Protein AF-0000000080057438 (afdb_homodimer)

Secondary structure (DSSP, 8-state):
-------------TTSPPPP-SHHHHHHHHHHHHHHHHHHHHT--HHHHHHHHHHHHHHHHHHHHHHHHHHHHHHGGGHHHHSTT-HHHHHHHHH--HHHHHHHHHHHHHHHHHS--TT---HHHHHHHHHHHHHHHHHHTTTPPPHHHHHHHHHHHT-SHHHHHHHHHIIIIIHHHSTTHHHHHHHHHHHTTTTT-SGGGGSEEEEEETT----S-HHHH-TTEEEEEEPPPEEEEETTEEEEEE--EEEEEEETTEEEEEEEEEE-THHHHHHHHHH-GGGT--HHHHHHHHHHHHHHHHHHHHT-HHHHTTEEEEEE-TT-S--/-------------TTSPPPP-SHHHHHHHHHHHHHHHHHHHHT--HHHHHHHHHHHHHHHHHHHHHHHHHHHHHHGGGHHHHSTT-HHHHHHHHH--HHHHHHHHHHHHHHHHHS--TT---HHHHHHHHHHHHHHHHHHTTTPPPHHHHHHHHHHHT-SHHHHHHHHHIIIIIHHHSTTHHHHHHHHHHHTTTTT-SGGGGSEEEEEETT----S-HHHH-TTEEEEEEPPPEEEEETTEEEEEE--EEEEEEETTEEEEEEEEEE-THHHHHHHHHH-GGGT--HHHHHHHHHHHHHHHHHHHHT-HHHHTTEEEEEE-TT-S--

Nearest PDB structures (foldseek):
  8ik3-assembly1_F  TM=9.475E-01  e=5.373E-40  Homo sapiens
  8ik3-assembly1_A  TM=9.490E-01  e=2.962E-39  Homo sapiens
  4yp1-assembly1_A  TM=9.776E-01  e=4.641E-23  Mus musculus
  7sho-assembly1_B-2  TM=9.523E-01  e=3.370E-23  Homo sapiens
  6uku-assembly1_A-2  TM=9.456E-01  e=7.501E-23  Saccharomyces cerevisiae S288C

Organism: Aotus nancymaae (NCBI:txid37293)

pLDDT: mean 85.68, std 13.45, range [20.81, 97.39]

Radius of gyration: 29.84 Å; Cα contacts (8 Å, |Δi|>4): 941; chains: 2; bounding box: 67×90×63 Å

Foldseek 3Di:
DPPPPPPPPPPPDPLFDDADDCVVVVVVVVVVVVVVVVVVVVPDDPVVVVLVVLQVVLLVLVLLQLVLVVVLVVQVVCCVPPVVNDNVSSSCVSRPDVVVVVVSVVSNVCSQVPPCPVVNDDPVVVSVVSNVVSVCCVVVVVPDDDPVRVVNVCLVVLNDPLSVLLVCCCVVPVVVCLVCLQVQLVVVCVVVVNQQVDLQQQAEEEEAELLLPFDPDVCVLPVQKAWDAKTDWDFDDDPNDHGDIDIWTKIFGHDPNHTPGIHTYHYSCVSNVLVVLCVDVVSVAPSVNSSNSSSVNVVSNVVVQVVPVSRVSRYDYDYDYPSDRPD/DPPPPPPPPQPPDPLFDDADDCVVVVVVVVVVVVVVVVVVVVPDDPVVVVLVVLQVVLLVLLLLVLVLVVVLVVQVVCCVPPVVNDNVSSSCVSRPDVVVNVVSVVSNVCSQVPPCPVVNDDPVVSSVVSNVVSVCCVVVVVPDDDPVRVVNVCLVVLNDPLSVLLVCCCVVAVVVCLVCLQVLLVVVCVVVVNQQVDLQQQAEEAEAELLLPFDPDVCVLPVQKAWDAKTDWDFDDDPNDHGDIDIWTKIFGHDPNHTPGIHTYHYSCVSNVLVVLCVDVVSVAPSVNSSNSSSVNVVSNVVVQVVPVSRVSRYDYDYDYPSDRPD

Structure (mmCIF, N/CA/C/O backbone):
data_AF-0000000080057438-model_v1
#
loop_
_entity.id
_entity.type
_entity.pdbx_description
1 polymer 'Stimulator of interferon genes protein'
#
loop_
_atom_site.group_PDB
_atom_site.id
_atom_site.type_symbol
_atom_site.label_atom_id
_atom_site.label_alt_id
_atom_site.label_comp_id
_atom_site.label_asym_id
_atom_site.label_entity_id
_atom_site.label_seq_id
_atom_site.pdbx_PDB_ins_code
_atom_site.Cartn_x
_atom_site.Cartn_y
_atom_site.Cartn_z
_atom_site.occupancy
_atom_site.B_iso_or_equiv
_atom_site.auth_seq_id
_atom_site.auth_comp_id
_atom_site.auth_asym_id
_atom_site.auth_atom_id
_atom_site.pdbx_PDB_model_num
ATOM 1 N N . MET A 1 1 ? 25.833 19.934 -30.994 1 21.14 1 MET A N 1
ATOM 2 C CA . MET A 1 1 ? 26.262 18.859 -30.103 1 21.14 1 MET A CA 1
ATOM 3 C C . MET A 1 1 ? 26.001 19.224 -28.645 1 21.14 1 MET A C 1
ATOM 5 O O . MET A 1 1 ? 26.866 19.797 -27.98 1 21.14 1 MET A O 1
ATOM 9 N N . SER A 1 2 ? 24.917 19.919 -28.299 1 21.68 2 SER A N 1
ATOM 10 C CA . SER A 1 2 ? 24.413 20.643 -27.137 1 21.68 2 SER A CA 1
ATOM 11 C C . SER A 1 2 ? 24.339 19.738 -25.911 1 21.68 2 SER A C 1
ATOM 13 O O . SER A 1 2 ? 23.7 18.685 -25.948 1 21.68 2 SER A O 1
ATOM 15 N N . TRP A 1 3 ? 25.483 19.635 -25.11 1 22.05 3 TRP A N 1
ATOM 16 C CA . TRP A 1 3 ? 25.825 18.926 -23.881 1 22.05 3 TRP A CA 1
ATOM 17 C C . TRP A 1 3 ? 24.766 19.154 -22.808 1 22.05 3 TRP A C 1
ATOM 19 O O . TRP A 1 3 ? 24.618 20.268 -22.299 1 22.05 3 TRP A O 1
ATOM 29 N N . ARG A 1 4 ? 23.464 18.827 -23.038 1 25.08 4 ARG A N 1
ATOM 30 C CA . ARG A 1 4 ? 22.434 18.806 -22.004 1 25.08 4 ARG A CA 1
ATOM 31 C C . ARG A 1 4 ? 22.995 18.288 -20.684 1 25.08 4 ARG A C 1
ATOM 33 O O . ARG A 1 4 ? 23.353 17.113 -20.573 1 25.08 4 ARG A O 1
ATOM 40 N N . GLN A 1 5 ? 23.761 19.125 -19.959 1 23.45 5 GLN A N 1
ATOM 41 C CA . GLN A 1 5 ? 24.325 18.94 -18.626 1 23.45 5 GLN A CA 1
ATOM 42 C C . GLN A 1 5 ? 23.336 18.234 -17.703 1 23.45 5 GLN A C 1
ATOM 44 O O . GLN A 1 5 ? 22.224 18.72 -17.489 1 23.45 5 GLN A O 1
ATOM 49 N N . LYS A 1 6 ? 23.242 16.886 -17.733 1 29.55 6 LYS A N 1
ATOM 50 C CA . LYS A 1 6 ? 22.543 15.944 -16.864 1 29.55 6 LYS A CA 1
ATOM 51 C C . LYS A 1 6 ? 22.548 16.424 -15.416 1 29.55 6 LYS A C 1
ATOM 53 O O . LYS A 1 6 ? 23.611 16.581 -14.812 1 29.55 6 LYS A O 1
ATOM 58 N N . MET A 1 7 ? 21.729 17.375 -14.995 1 32.16 7 MET A N 1
ATOM 59 C CA . MET A 1 7 ? 21.601 17.799 -13.604 1 32.16 7 MET A CA 1
ATOM 60 C C . MET A 1 7 ? 21.99 16.672 -12.653 1 32.16 7 MET A C 1
ATOM 62 O O . MET A 1 7 ? 21.719 15.501 -12.928 1 32.16 7 MET A O 1
ATOM 66 N N . PRO A 1 8 ? 23.051 16.739 -11.737 1 34.25 8 PRO A N 1
ATOM 67 C CA . PRO A 1 8 ? 23.479 15.701 -10.796 1 34.25 8 PRO A CA 1
ATOM 68 C C . PRO A 1 8 ? 22.305 14.957 -10.164 1 34.25 8 PRO A C 1
ATOM 70 O O . PRO A 1 8 ? 21.327 15.582 -9.745 1 34.25 8 PRO A O 1
ATOM 73 N N . HIS A 1 9 ? 21.718 13.905 -10.598 1 36.58 9 HIS A N 1
ATOM 74 C CA . HIS A 1 9 ? 20.812 12.927 -10.006 1 36.58 9 HIS A CA 1
ATOM 75 C C . HIS A 1 9 ? 20.975 12.872 -8.491 1 36.58 9 HIS A C 1
ATOM 77 O O . HIS A 1 9 ? 22.096 12.788 -7.985 1 36.58 9 HIS A O 1
ATOM 83 N N . SER A 1 10 ? 20.324 13.642 -7.654 1 45.33 10 SER A N 1
ATOM 84 C CA . SER A 1 10 ? 20.294 13.611 -6.196 1 45.33 10 SER A CA 1
ATOM 85 C C . SER A 1 10 ? 20.64 12.224 -5.665 1 45.33 10 SER A C 1
ATOM 87 O O . SER A 1 10 ? 20.011 11.234 -6.043 1 45.33 10 SER A O 1
ATOM 89 N N . SER A 1 11 ? 21.862 11.758 -5.534 1 59.09 11 SER A N 1
ATOM 90 C CA . SER A 1 11 ? 22.476 10.538 -5.02 1 59.09 11 SER A CA 1
ATOM 91 C C . SER A 1 11 ? 21.819 10.095 -3.717 1 59.09 11 SER A C 1
ATOM 93 O O . SER A 1 11 ? 21.969 10.752 -2.685 1 59.09 11 SER A O 1
ATOM 95 N N . LEU A 1 12 ? 20.517 9.635 -3.796 1 66.66 12 LEU A N 1
ATOM 96 C CA . LEU A 1 12 ? 19.904 9.103 -2.584 1 66.66 12 LEU A CA 1
ATOM 97 C C . LEU A 1 12 ? 20.905 8.271 -1.789 1 66.66 12 LEU A C 1
ATOM 99 O O . LEU A 1 12 ? 21.886 7.773 -2.345 1 66.66 12 LEU A O 1
ATOM 103 N N . HIS A 1 13 ? 20.81 8.331 -0.569 1 76.06 13 HIS A N 1
ATOM 104 C CA . HIS A 1 13 ? 21.582 7.55 0.391 1 76.06 13 HIS A CA 1
ATOM 105 C C . HIS A 1 13 ? 21.7 6.095 -0.05 1 76.06 13 HIS A C 1
ATOM 107 O O . HIS A 1 13 ? 20.746 5.525 -0.584 1 76.06 13 HIS A O 1
ATOM 113 N N . PRO A 1 14 ? 22.867 5.582 -0.129 1 78.06 14 PRO A N 1
ATOM 114 C CA . PRO A 1 14 ? 23.107 4.208 -0.574 1 78.06 14 PRO A CA 1
ATOM 115 C C . PRO A 1 14 ? 22.173 3.2 0.092 1 78.06 14 PRO A C 1
ATOM 117 O O . PRO A 1 14 ? 21.986 2.093 -0.421 1 78.06 14 PRO A O 1
ATOM 120 N N . SER A 1 15 ? 21.496 3.594 1.129 1 84.56 15 SER A N 1
ATOM 121 C CA . SER A 1 15 ? 20.587 2.695 1.831 1 84.56 15 SER A CA 1
ATOM 122 C C . SER A 1 15 ? 19.211 2.676 1.174 1 84.56 15 SER A C 1
ATOM 124 O O . SER A 1 15 ? 18.38 1.82 1.486 1 84.56 15 SER A O 1
ATOM 126 N N . ILE A 1 16 ? 18.986 3.48 0.245 1 88.66 16 ILE A N 1
ATOM 127 C CA . ILE A 1 16 ? 17.703 3.526 -0.448 1 88.66 16 ILE A CA 1
ATOM 128 C C . ILE A 1 16 ? 17.745 2.615 -1.673 1 88.66 16 ILE A C 1
ATOM 130 O O . ILE A 1 16 ? 18.607 2.771 -2.54 1 88.66 16 ILE A O 1
ATOM 134 N N . PRO A 1 17 ? 16.896 1.695 -1.683 1 88.92 17 PRO A N 1
ATOM 135 C CA . PRO A 1 17 ? 16.949 0.728 -2.782 1 88.92 17 PRO A CA 1
ATOM 136 C C . PRO A 1 17 ? 16.479 1.318 -4.11 1 88.92 17 PRO A C 1
ATOM 138 O O . PRO A 1 17 ? 15.549 2.128 -4.135 1 88.92 17 PRO A O 1
ATOM 141 N N . HIS A 1 18 ? 17.131 0.91 -5.155 1 89.36 18 HIS A N 1
ATOM 142 C CA . HIS A 1 18 ? 16.665 1.22 -6.502 1 89.36 18 HIS A CA 1
ATOM 143 C C . HIS A 1 18 ? 15.531 0.29 -6.921 1 89.36 18 HIS A C 1
ATOM 145 O O . HIS A 1 18 ? 15.356 -0.783 -6.339 1 89.36 18 HIS A O 1
ATOM 151 N N . PRO A 1 19 ? 14.785 0.726 -7.917 1 88.87 19 PRO A N 1
ATOM 152 C CA . PRO A 1 19 ? 13.732 -0.171 -8.399 1 88.87 19 PRO A CA 1
ATOM 153 C C . PRO A 1 19 ? 14.279 -1.499 -8.916 1 88.87 19 PRO A C 1
ATOM 155 O O . PRO A 1 19 ? 15.411 -1.557 -9.403 1 88.87 19 PRO A O 1
ATOM 158 N N . ARG A 1 20 ? 13.542 -2.5 -8.783 1 90.72 20 ARG A N 1
ATOM 159 C CA . ARG A 1 20 ? 13.938 -3.819 -9.265 1 90.72 20 ARG A CA 1
ATOM 160 C C . ARG A 1 20 ? 14.097 -3.822 -10.782 1 90.72 20 ARG A C 1
ATOM 162 O O . ARG A 1 20 ? 13.334 -3.165 -11.493 1 90.72 20 ARG A O 1
ATOM 169 N N . GLY A 1 21 ? 15.115 -4.59 -11.205 1 89.25 21 GLY A N 1
ATOM 170 C CA . GLY A 1 21 ? 15.418 -4.63 -12.627 1 89.25 21 GLY A CA 1
ATOM 171 C C . GLY A 1 21 ? 14.939 -5.9 -13.304 1 89.25 21 GLY A C 1
ATOM 172 O O . GLY A 1 21 ? 13.853 -6.399 -13.002 1 89.25 21 GLY A O 1
ATOM 173 N N . HIS A 1 22 ? 15.699 -6.348 -14.296 1 90.73 22 HIS A N 1
ATOM 174 C CA . HIS A 1 22 ? 15.325 -7.5 -15.108 1 90.73 22 HIS A CA 1
ATOM 175 C C . HIS A 1 22 ? 16.273 -8.671 -14.873 1 90.73 22 HIS A C 1
ATOM 177 O O . HIS A 1 22 ? 16.5 -9.482 -15.775 1 90.73 22 HIS A O 1
ATOM 183 N N . ARG A 1 23 ? 16.844 -8.725 -13.751 1 92.94 23 ARG A N 1
ATOM 184 C CA . ARG A 1 23 ? 17.833 -9.771 -13.507 1 92.94 23 ARG A CA 1
ATOM 185 C C . ARG A 1 23 ? 17.164 -11.134 -13.362 1 92.94 23 ARG A C 1
ATOM 187 O O . ARG A 1 23 ? 17.78 -12.166 -13.636 1 92.94 23 ARG A O 1
ATOM 194 N N . ALA A 1 24 ? 15.954 -11.127 -12.868 1 92.67 24 ALA A N 1
ATOM 195 C CA . ALA A 1 24 ? 15.229 -12.395 -12.818 1 92.67 24 ALA A CA 1
ATOM 196 C C . ALA A 1 24 ? 15.036 -12.972 -14.218 1 92.67 24 ALA A C 1
ATOM 198 O O . ALA A 1 24 ? 15.167 -14.181 -14.421 1 92.67 24 ALA A O 1
ATOM 199 N N . GLN A 1 25 ? 14.787 -12.151 -15.202 1 93.85 25 GLN A N 1
ATOM 200 C CA . GLN A 1 25 ? 14.638 -12.581 -16.588 1 93.85 25 GLN A CA 1
ATOM 201 C C . GLN A 1 25 ? 15.971 -13.048 -17.165 1 93.85 25 GLN A C 1
ATOM 203 O O . GLN A 1 25 ? 16.018 -14.014 -17.93 1 93.85 25 GLN A O 1
ATOM 208 N N . GLU A 1 26 ? 16.995 -12.369 -16.796 1 96.31 26 GLU A N 1
ATOM 209 C CA . GLU A 1 26 ? 18.324 -12.782 -17.237 1 96.31 26 GLU A CA 1
ATOM 210 C C . GLU A 1 26 ? 18.686 -14.158 -16.683 1 96.31 26 GLU A C 1
ATOM 212 O O . GLU A 1 26 ? 19.26 -14.987 -17.393 1 96.31 26 GLU A O 1
ATOM 217 N N . ALA A 1 27 ? 18.371 -14.304 -15.419 1 96.47 27 ALA A N 1
ATOM 218 C CA . ALA A 1 27 ? 18.624 -15.61 -14.815 1 96.47 27 ALA A CA 1
ATOM 219 C C . ALA A 1 27 ? 17.801 -16.699 -15.497 1 96.47 27 ALA A C 1
ATOM 221 O O . ALA A 1 27 ? 18.273 -17.825 -15.672 1 96.47 27 ALA A O 1
ATOM 222 N N . ALA A 1 28 ? 16.594 -16.388 -15.88 1 96.09 28 ALA A N 1
ATOM 223 C CA . ALA A 1 28 ? 15.745 -17.342 -16.589 1 96.09 28 ALA A CA 1
ATOM 224 C C . ALA A 1 28 ? 16.33 -17.686 -17.956 1 96.09 28 ALA A C 1
ATOM 226 O O . ALA A 1 28 ? 16.222 -18.825 -18.416 1 96.09 28 ALA A O 1
ATOM 227 N N . LEU A 1 29 ? 16.97 -16.748 -18.646 1 96.75 29 LEU A N 1
ATOM 228 C CA . LEU A 1 29 ? 17.62 -16.99 -19.929 1 96.75 29 LEU A CA 1
ATOM 229 C C . LEU A 1 29 ? 18.799 -17.945 -19.77 1 96.75 29 LEU A C 1
ATOM 231 O O . LEU A 1 29 ? 19.007 -18.826 -20.607 1 96.75 29 LEU A O 1
ATOM 235 N N . VAL A 1 30 ? 19.531 -17.751 -18.711 1 97.39 30 VAL A N 1
ATOM 236 C CA . VAL A 1 30 ? 20.648 -18.645 -18.424 1 97.39 30 VAL A CA 1
ATOM 237 C C . VAL A 1 30 ? 20.126 -20.054 -18.153 1 97.39 30 VAL A C 1
ATOM 239 O O . VAL A 1 30 ? 20.669 -21.034 -18.668 1 97.39 30 VAL A O 1
ATOM 242 N N . LEU A 1 31 ? 19.063 -20.111 -17.346 1 96.62 31 LEU A N 1
ATOM 243 C CA . LEU A 1 31 ? 18.447 -21.402 -17.062 1 96.62 31 LEU A CA 1
ATOM 244 C C . LEU A 1 31 ? 17.966 -22.069 -18.347 1 96.62 31 LEU A C 1
ATOM 246 O O . LEU A 1 31 ? 18.166 -23.271 -18.54 1 96.62 31 LEU A O 1
ATOM 250 N N . LEU A 1 32 ? 17.378 -21.33 -19.239 1 96.32 32 LEU A N 1
ATOM 251 C CA . LEU A 1 32 ? 16.907 -21.838 -20.523 1 96.32 32 LEU A CA 1
ATOM 252 C C . LEU A 1 32 ? 18.057 -22.433 -21.328 1 96.32 32 LEU A C 1
ATOM 254 O O . LEU A 1 32 ? 17.94 -23.539 -21.862 1 96.32 32 LEU A O 1
ATOM 258 N N . SER A 1 33 ? 19.143 -21.79 -21.369 1 96.88 33 SER A N 1
ATOM 259 C CA . SER A 1 33 ? 20.307 -22.238 -22.127 1 96.88 33 SER A CA 1
ATOM 260 C C . SER A 1 33 ? 20.89 -23.519 -21.54 1 96.88 33 SER A C 1
ATOM 262 O O . SER A 1 33 ? 21.211 -24.455 -22.275 1 96.88 33 SER A O 1
ATOM 264 N N . ILE A 1 34 ? 20.997 -23.591 -20.218 1 96.41 34 ILE A N 1
ATOM 265 C CA . ILE A 1 34 ? 21.549 -24.764 -19.549 1 96.41 34 ILE A CA 1
ATOM 266 C C . ILE A 1 34 ? 20.662 -25.977 -19.819 1 96.41 34 ILE A C 1
ATOM 268 O O . ILE A 1 34 ? 21.162 -27.068 -20.102 1 96.41 34 ILE A O 1
ATOM 272 N N . CYS A 1 35 ? 19.373 -25.774 -19.763 1 94.99 35 CYS A N 1
ATOM 273 C CA . CYS A 1 35 ? 18.444 -26.875 -19.989 1 94.99 35 CYS A CA 1
ATOM 274 C C . CYS A 1 35 ? 18.499 -27.347 -21.437 1 94.99 35 CYS A C 1
ATOM 276 O O . CYS A 1 35 ? 18.461 -28.549 -21.705 1 94.99 35 CYS A O 1
ATOM 278 N N . LEU A 1 36 ? 18.655 -26.443 -22.419 1 93.23 36 LEU A N 1
ATOM 279 C CA . LEU A 1 36 ? 18.739 -26.812 -23.828 1 93.23 36 LEU A CA 1
ATOM 280 C C . LEU A 1 36 ? 20.016 -27.596 -24.11 1 93.23 36 LEU A C 1
ATOM 282 O O . LEU A 1 36 ? 19.991 -28.589 -24.84 1 93.23 36 LEU A O 1
ATOM 286 N N . VAL A 1 37 ? 21.071 -27.22 -23.493 1 94.43 37 VAL A N 1
ATOM 287 C CA . VAL A 1 37 ? 22.347 -27.903 -23.676 1 94.43 37 VAL A CA 1
ATOM 288 C C . VAL A 1 37 ? 22.276 -29.302 -23.068 1 94.43 37 VAL A C 1
ATOM 290 O O . VAL A 1 37 ? 22.761 -30.269 -23.661 1 94.43 37 VAL A O 1
ATOM 293 N N . THR A 1 38 ? 21.692 -29.38 -21.877 1 93.5 38 THR A N 1
ATOM 294 C CA . THR A 1 38 ? 21.558 -30.67 -21.21 1 93.5 38 THR A CA 1
ATOM 295 C C . THR A 1 38 ? 20.695 -31.619 -22.037 1 93.5 38 THR A C 1
ATOM 297 O O . THR A 1 38 ? 21.031 -32.795 -22.194 1 93.5 38 THR A O 1
ATOM 300 N N . LEU A 1 39 ? 19.596 -31.171 -22.593 1 91.52 39 LEU A N 1
ATOM 301 C CA . LEU A 1 39 ? 18.708 -32.002 -23.399 1 91.52 39 LEU A CA 1
ATOM 302 C C . LEU A 1 39 ? 19.383 -32.416 -24.701 1 91.52 39 LEU A C 1
ATOM 304 O O . LEU A 1 39 ? 19.183 -33.533 -25.182 1 91.52 39 LEU A O 1
ATOM 308 N N . TRP A 1 40 ? 20.189 -31.533 -25.25 1 90.59 40 TRP A N 1
ATOM 309 C CA . TRP A 1 40 ? 20.958 -31.861 -26.446 1 90.59 40 TRP A CA 1
ATOM 310 C C . TRP A 1 40 ? 21.963 -32.973 -26.159 1 90.59 40 TRP A C 1
ATOM 312 O O . TRP A 1 40 ? 22.101 -33.911 -26.946 1 90.59 40 TRP A O 1
ATOM 322 N N . TRP A 1 41 ? 22.509 -32.905 -24.981 1 91.57 41 TRP A N 1
ATOM 323 C CA . TRP A 1 41 ? 23.509 -33.894 -24.591 1 91.57 41 TRP A CA 1
ATOM 324 C C . TRP A 1 41 ? 22.866 -35.259 -24.369 1 91.57 41 TRP A C 1
ATOM 326 O O . TRP A 1 41 ? 23.483 -36.293 -24.637 1 91.57 41 TRP A O 1
ATOM 336 N N . LEU A 1 42 ? 21.638 -35.293 -23.892 1 89.07 42 LEU A N 1
ATOM 337 C CA . LEU A 1 42 ? 20.945 -36.543 -23.6 1 89.07 42 LEU A CA 1
ATOM 338 C C . LEU A 1 42 ? 20.388 -37.166 -24.876 1 89.07 42 LEU A C 1
ATOM 340 O O . LEU A 1 42 ? 19.988 -38.333 -24.878 1 89.07 42 LEU A O 1
ATOM 344 N N . GLY A 1 43 ? 20.336 -36.501 -26.015 1 83.96 43 GLY A N 1
ATOM 345 C CA . GLY A 1 43 ? 20.029 -37.035 -27.332 1 83.96 43 GLY A CA 1
ATOM 346 C C . GLY A 1 43 ? 18.549 -37.302 -27.537 1 83.96 43 GLY A C 1
ATOM 347 O O . GLY A 1 43 ? 18.174 -38.196 -28.299 1 83.96 43 GLY A O 1
ATOM 348 N N . GLU A 1 44 ? 17.714 -36.681 -26.908 1 78.72 44 GLU A N 1
ATOM 349 C CA . GLU A 1 44 ? 16.28 -36.91 -27.061 1 78.72 44 GLU A CA 1
ATOM 350 C C . GLU A 1 44 ? 15.745 -36.233 -28.32 1 78.72 44 GLU A C 1
ATOM 352 O O . GLU A 1 44 ? 16.184 -35.137 -28.676 1 78.72 44 GLU A O 1
ATOM 357 N N . PRO A 1 45 ? 14.874 -37 -28.968 1 84.35 45 PRO A N 1
ATOM 358 C CA . PRO A 1 45 ? 14.282 -36.381 -30.156 1 84.35 45 PRO A CA 1
ATOM 359 C C . PRO A 1 45 ? 13.504 -35.107 -29.833 1 84.35 45 PRO A C 1
ATOM 361 O O . PRO A 1 45 ? 12.817 -35.042 -28.81 1 84.35 45 PRO A O 1
ATOM 364 N N . PRO A 1 46 ? 13.653 -34.156 -30.705 1 85.76 46 PRO A N 1
ATOM 365 C CA . PRO A 1 46 ? 12.983 -32.872 -30.485 1 85.76 46 PRO A CA 1
ATOM 366 C C . PRO A 1 46 ? 11.462 -33.001 -30.433 1 85.76 46 PRO A C 1
ATOM 368 O O . PRO A 1 46 ? 10.793 -32.204 -29.771 1 85.76 46 PRO A O 1
ATOM 371 N N . GLU A 1 47 ? 10.9 -33.965 -31.056 1 82.71 47 GLU A N 1
ATOM 372 C CA . GLU A 1 47 ? 9.453 -34.154 -31.045 1 82.71 47 GLU A CA 1
ATOM 373 C C . GLU A 1 47 ? 8.95 -34.494 -29.645 1 82.71 47 GLU A C 1
ATOM 375 O O . GLU A 1 47 ? 7.886 -34.029 -29.232 1 82.71 47 GLU A O 1
ATOM 380 N N . ASP A 1 48 ? 9.78 -35.276 -28.973 1 80.62 48 ASP A N 1
ATOM 381 C CA . ASP A 1 48 ? 9.399 -35.654 -27.616 1 80.62 48 ASP A CA 1
ATOM 382 C C . ASP A 1 48 ? 9.518 -34.467 -26.662 1 80.62 48 ASP A C 1
ATOM 384 O O . ASP A 1 48 ? 8.681 -34.292 -25.773 1 80.62 48 ASP A O 1
ATOM 388 N N . ILE A 1 49 ? 10.531 -33.666 -26.876 1 84.37 49 ILE A N 1
ATOM 389 C CA . ILE A 1 49 ? 10.738 -32.479 -26.054 1 84.37 49 ILE A CA 1
ATOM 390 C C . ILE A 1 49 ? 9.575 -31.509 -26.246 1 84.37 49 ILE A C 1
ATOM 392 O O . ILE A 1 49 ? 9.011 -31.005 -25.272 1 84.37 49 ILE A O 1
ATOM 396 N N . LEU A 1 50 ? 9.225 -31.3 -27.463 1 83.39 50 LEU A N 1
ATOM 397 C CA . LEU A 1 50 ? 8.148 -30.366 -27.776 1 83.39 50 LEU A CA 1
ATOM 398 C C . LEU A 1 50 ? 6.816 -30.871 -27.233 1 83.39 50 LEU A C 1
ATOM 400 O O . LEU A 1 50 ? 6.021 -30.09 -26.703 1 83.39 50 LEU A O 1
ATOM 404 N N . ARG A 1 51 ? 6.585 -32.148 -27.37 1 81.38 51 ARG A N 1
ATOM 405 C CA . ARG A 1 51 ? 5.346 -32.729 -26.864 1 81.38 51 ARG A CA 1
ATOM 406 C C . ARG A 1 51 ? 5.237 -32.556 -25.353 1 81.38 51 ARG A C 1
ATOM 408 O O . ARG A 1 51 ? 4.193 -32.144 -24.844 1 81.38 51 ARG A O 1
ATOM 415 N N . PHE A 1 52 ? 6.281 -32.814 -24.654 1 81.11 52 PHE A N 1
ATOM 416 C CA . PHE A 1 52 ? 6.283 -32.664 -23.204 1 81.11 52 PHE A CA 1
ATOM 417 C C . PHE A 1 52 ? 6.083 -31.205 -22.81 1 81.11 52 PHE A C 1
ATOM 419 O O . PHE A 1 52 ? 5.297 -30.902 -21.909 1 81.11 52 PHE A O 1
ATOM 426 N N . LEU A 1 53 ? 6.793 -30.374 -23.498 1 84.63 53 LEU A N 1
ATOM 427 C CA . LEU A 1 53 ? 6.75 -28.952 -23.174 1 84.63 53 LEU A CA 1
ATOM 428 C C . LEU A 1 53 ? 5.34 -28.398 -23.348 1 84.63 53 LEU A C 1
ATOM 430 O O . LEU A 1 53 ? 4.825 -27.712 -22.462 1 84.63 53 LEU A O 1
ATOM 434 N N . VAL A 1 54 ? 4.735 -28.723 -24.41 1 83.32 54 VAL A N 1
ATOM 435 C CA . VAL A 1 54 ? 3.412 -28.188 -24.713 1 83.32 54 VAL A CA 1
ATOM 436 C C . VAL A 1 54 ? 2.391 -28.742 -23.721 1 83.32 54 VAL A C 1
ATOM 438 O O . VAL A 1 54 ? 1.548 -28.002 -23.209 1 83.32 54 VAL A O 1
ATOM 441 N N . LEU A 1 55 ? 2.47 -29.99 -23.385 1 82.84 55 LEU A N 1
ATOM 442 C CA . LEU A 1 55 ? 1.52 -30.601 -22.462 1 82.84 55 LEU A CA 1
ATOM 443 C C . LEU A 1 55 ? 1.728 -30.079 -21.044 1 82.84 55 LEU A C 1
ATOM 445 O O . LEU A 1 55 ? 0.761 -29.843 -20.317 1 82.84 55 LEU A O 1
ATOM 449 N N . HIS A 1 56 ? 2.958 -29.921 -20.674 1 85.61 56 HIS A N 1
ATOM 450 C CA . HIS A 1 56 ? 3.248 -29.405 -19.341 1 85.61 56 HIS A CA 1
ATOM 451 C C . HIS A 1 56 ? 2.777 -27.962 -19.194 1 85.61 56 HIS A C 1
ATOM 453 O O . HIS A 1 56 ? 2.144 -27.609 -18.196 1 85.61 56 HIS A O 1
ATOM 459 N N . LEU A 1 57 ? 3.068 -27.139 -20.17 1 84.62 57 LEU A N 1
ATOM 460 C CA . LEU A 1 57 ? 2.641 -25.745 -20.134 1 84.62 57 LEU A CA 1
ATOM 461 C C . LEU A 1 57 ? 1.12 -25.642 -20.141 1 84.62 57 LEU A C 1
ATOM 463 O O . LEU A 1 57 ? 0.547 -24.793 -19.454 1 84.62 57 LEU A O 1
ATOM 467 N N . ALA A 1 58 ? 0.516 -26.489 -20.93 1 85.19 58 ALA A N 1
ATOM 468 C CA . ALA A 1 58 ? -0.944 -26.51 -20.947 1 85.19 58 ALA A CA 1
ATOM 469 C C . ALA A 1 58 ? -1.504 -26.889 -19.579 1 85.19 58 ALA A C 1
ATOM 471 O O . ALA A 1 58 ? -2.505 -26.324 -19.133 1 85.19 58 ALA A O 1
ATOM 472 N N . SER A 1 59 ? -0.874 -27.851 -18.914 1 86.54 59 SER A N 1
ATOM 473 C CA . SER A 1 59 ? -1.317 -28.258 -17.585 1 86.54 59 SER A CA 1
ATOM 474 C C . SER A 1 59 ? -1.161 -27.124 -16.578 1 86.54 59 SER A C 1
ATOM 476 O O . SER A 1 59 ? -2.017 -26.934 -15.712 1 86.54 59 SER A O 1
ATOM 478 N N . LEU A 1 60 ? -0.094 -26.358 -16.689 1 87.35 60 LEU A N 1
ATOM 479 C CA . LEU A 1 60 ? 0.131 -25.226 -15.797 1 87.35 60 LEU A CA 1
ATOM 480 C C . LEU A 1 60 ? -0.938 -24.157 -15.995 1 87.35 60 LEU A C 1
ATOM 482 O O . LEU A 1 60 ? -1.474 -23.621 -15.023 1 87.35 60 LEU A O 1
ATOM 486 N N . GLN A 1 61 ? -1.21 -23.923 -17.235 1 87.02 61 GLN A N 1
ATOM 487 C CA . GLN A 1 61 ? -2.192 -22.887 -17.536 1 87.02 61 GLN A CA 1
ATOM 488 C C . GLN A 1 61 ? -3.592 -23.313 -17.103 1 87.02 61 GLN A C 1
ATOM 490 O O . GLN A 1 61 ? -4.377 -22.49 -16.626 1 87.02 61 GLN A O 1
ATOM 495 N N . LEU A 1 62 ? -3.902 -24.541 -17.256 1 87.47 62 LEU A N 1
ATOM 496 C CA . LEU A 1 62 ? -5.198 -25.039 -16.807 1 87.47 62 LEU A CA 1
ATOM 497 C C . LEU A 1 62 ? -5.299 -24.998 -15.286 1 87.47 62 LEU A C 1
ATOM 499 O O . LEU A 1 62 ? -6.367 -24.716 -14.738 1 87.47 62 LEU A O 1
ATOM 503 N N . GLY A 1 63 ? -4.222 -25.334 -14.659 1 87.93 63 GLY A N 1
ATOM 504 C CA . GLY A 1 63 ? -4.187 -25.21 -13.211 1 87.93 63 GLY A CA 1
ATOM 505 C C . GLY A 1 63 ? -4.43 -23.793 -12.727 1 87.93 63 GLY A C 1
ATOM 506 O O . GLY A 1 63 ? -5.148 -23.58 -11.748 1 87.93 63 GLY A O 1
ATOM 507 N N . LEU A 1 64 ? -3.796 -22.864 -13.38 1 88.17 64 LEU A N 1
ATOM 508 C CA . LEU A 1 64 ? -3.982 -21.456 -13.047 1 88.17 64 LEU A CA 1
ATOM 509 C C . LEU A 1 64 ? -5.437 -21.041 -13.236 1 88.17 64 LEU A C 1
ATOM 511 O O . LEU A 1 64 ? -5.99 -20.307 -12.414 1 88.17 64 LEU A O 1
ATOM 515 N N . LEU A 1 65 ? -6.011 -21.508 -14.292 1 88.49 65 LEU A N 1
ATOM 516 C CA . LEU A 1 65 ? -7.409 -21.194 -14.569 1 88.49 65 LEU A CA 1
ATOM 517 C C . LEU A 1 65 ? -8.318 -21.751 -13.478 1 88.49 65 LEU A C 1
ATOM 519 O O . LEU A 1 65 ? -9.248 -21.074 -13.034 1 88.49 65 LEU A O 1
ATOM 523 N N . LEU A 1 66 ? -8.068 -22.976 -13.022 1 89.83 66 LEU A N 1
ATOM 524 C CA . LEU A 1 66 ? -8.87 -23.578 -11.962 1 89.83 66 LEU A CA 1
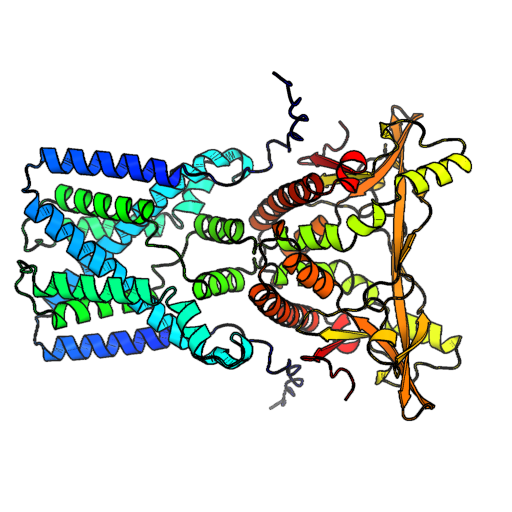ATOM 525 C C . LEU A 1 66 ? -8.732 -22.792 -10.663 1 89.83 66 LEU A C 1
ATOM 527 O O . LEU A 1 66 ? -9.71 -22.613 -9.934 1 89.83 66 LEU A O 1
ATOM 531 N N . ASN A 1 67 ? -7.555 -22.353 -10.418 1 90.22 67 ASN A N 1
ATOM 532 C CA . ASN A 1 67 ? -7.333 -21.515 -9.244 1 90.22 67 ASN A CA 1
ATOM 533 C C . ASN A 1 67 ? -8.139 -20.221 -9.32 1 90.22 67 ASN A C 1
ATOM 535 O O . ASN A 1 67 ? -8.753 -19.809 -8.334 1 90.22 67 ASN A O 1
ATOM 539 N N . ARG A 1 68 ? -8.138 -19.667 -10.457 1 91.26 68 ARG A N 1
ATOM 540 C CA . ARG A 1 68 ? -8.844 -18.406 -10.661 1 91.26 68 ARG A CA 1
ATOM 541 C C . ARG A 1 68 ? -10.354 -18.605 -10.583 1 91.26 68 ARG A C 1
ATOM 543 O O . ARG A 1 68 ? -11.076 -17.731 -10.099 1 91.26 68 ARG A O 1
ATOM 550 N N . LEU A 1 69 ? -10.798 -19.728 -10.978 1 90.85 69 LEU A N 1
ATOM 551 C CA . LEU A 1 69 ? -12.218 -20.044 -10.871 1 90.85 69 LEU A CA 1
ATOM 552 C C . LEU A 1 69 ? -12.631 -20.203 -9.412 1 90.85 69 LEU A C 1
ATOM 554 O O . LEU A 1 69 ? -13.713 -19.763 -9.017 1 90.85 69 LEU A O 1
ATOM 558 N N . CYS A 1 70 ? -11.764 -20.756 -8.612 1 93.25 70 CYS A N 1
ATOM 559 C CA . CYS A 1 70 ? -12.059 -20.882 -7.189 1 93.25 70 CYS A CA 1
ATOM 560 C C . CYS A 1 70 ? -12.053 -19.518 -6.509 1 93.25 70 CYS A C 1
ATOM 562 O O . CYS A 1 70 ? -12.886 -19.248 -5.642 1 93.25 70 CYS A O 1
ATOM 564 N N . SER A 1 71 ? -11.168 -18.712 -6.954 1 92.83 71 SER A N 1
ATOM 565 C CA . SER A 1 71 ? -11.111 -17.367 -6.389 1 92.83 71 SER A CA 1
ATOM 566 C C . SER A 1 71 ? -12.328 -16.544 -6.797 1 92.83 71 SER A C 1
ATOM 568 O O . SER A 1 71 ? -12.742 -15.637 -6.073 1 92.83 71 SER A O 1
ATOM 570 N N . LEU A 1 72 ? -12.844 -16.874 -8.013 1 94.87 72 LEU A N 1
ATOM 571 C CA . LEU A 1 72 ? -14.03 -16.173 -8.495 1 94.87 72 LEU A CA 1
ATOM 572 C C . LEU A 1 72 ? -15.21 -16.392 -7.554 1 94.87 72 LEU A C 1
ATOM 574 O O . LEU A 1 72 ? -16.033 -15.493 -7.364 1 94.87 72 LEU A O 1
ATOM 578 N N . ALA A 1 73 ? -15.247 -17.557 -6.873 1 94.97 73 ALA A N 1
ATOM 579 C CA . ALA A 1 73 ? -16.319 -17.834 -5.921 1 94.97 73 ALA A CA 1
ATOM 580 C C . ALA A 1 73 ? -16.31 -16.824 -4.777 1 94.97 73 ALA A C 1
ATOM 582 O O . ALA A 1 73 ? -17.368 -16.384 -4.32 1 94.97 73 ALA A O 1
ATOM 583 N N . GLU A 1 74 ? -15.189 -16.411 -4.374 1 94.15 74 GLU A N 1
ATOM 584 C CA . GLU A 1 74 ? -15.061 -15.419 -3.311 1 94.15 74 GLU A CA 1
ATOM 585 C C . GLU A 1 74 ? -15.42 -14.023 -3.813 1 94.15 74 GLU A C 1
ATOM 587 O O . GLU A 1 74 ? -16.149 -13.286 -3.146 1 94.15 74 GLU A O 1
ATOM 592 N N . GLU A 1 75 ? -15.029 -13.711 -5.011 1 94.96 75 GLU A N 1
ATOM 593 C CA . GLU A 1 75 ? -15.215 -12.366 -5.546 1 94.96 75 GLU A CA 1
ATOM 594 C C . GLU A 1 75 ? -16.673 -12.116 -5.918 1 94.96 75 GLU A C 1
ATOM 596 O O . GLU A 1 75 ? -17.134 -10.973 -5.91 1 94.96 75 GLU A O 1
ATOM 601 N N . LEU A 1 76 ? -17.374 -13.176 -6.204 1 94.54 76 LEU A N 1
ATOM 602 C CA . LEU A 1 76 ? -18.773 -13.034 -6.594 1 94.54 76 LEU A CA 1
ATOM 603 C C . LEU A 1 76 ? -19.624 -12.587 -5.41 1 94.54 76 LEU A C 1
ATOM 605 O O . LEU A 1 76 ? -20.708 -12.028 -5.596 1 94.54 76 LEU A O 1
ATOM 609 N N . ARG A 1 77 ? -19.157 -12.753 -4.229 1 92.33 77 ARG A N 1
ATOM 610 C CA . ARG A 1 77 ? -19.87 -12.273 -3.05 1 92.33 77 ARG A CA 1
ATOM 611 C C . ARG A 1 77 ? -19.668 -10.774 -2.861 1 92.33 77 ARG A C 1
ATOM 613 O O . ARG A 1 77 ? -20.427 -10.126 -2.137 1 92.33 77 ARG A O 1
ATOM 620 N N . HIS A 1 78 ? -18.715 -10.229 -3.523 1 93.09 78 HIS A N 1
ATOM 621 C CA . HIS A 1 78 ? -18.377 -8.821 -3.35 1 93.09 78 HIS A CA 1
ATOM 622 C C . HIS A 1 78 ? -18.689 -8.021 -4.61 1 93.09 78 HIS A C 1
ATOM 624 O O . HIS A 1 78 ? -18.066 -6.987 -4.865 1 93.09 78 HIS A O 1
ATOM 630 N N . VAL A 1 79 ? -19.655 -8.471 -5.424 1 92.91 79 VAL A N 1
ATOM 631 C CA . VAL A 1 79 ? -19.927 -7.834 -6.709 1 92.91 79 VAL A CA 1
ATOM 632 C C . VAL A 1 79 ? -20.476 -6.427 -6.482 1 92.91 79 VAL A C 1
ATOM 634 O O . VAL A 1 79 ? -20.1 -5.487 -7.185 1 92.91 79 VAL A O 1
ATOM 637 N N . ARG A 1 80 ? -21.28 -6.234 -5.484 1 89.52 80 ARG A N 1
ATOM 638 C CA . ARG A 1 80 ? -21.9 -4.938 -5.226 1 89.52 80 ARG A CA 1
ATOM 639 C C . ARG A 1 80 ? -20.921 -3.989 -4.544 1 89.52 80 ARG A C 1
ATOM 641 O O . ARG A 1 80 ? -20.845 -2.81 -4.895 1 89.52 80 ARG A O 1
ATOM 648 N N . SER A 1 81 ? -20.106 -4.481 -3.713 1 89.9 81 SER A N 1
ATOM 649 C CA . SER A 1 81 ? -19.247 -3.627 -2.899 1 89.9 81 SER A CA 1
ATOM 650 C C . SER A 1 81 ? -17.949 -3.293 -3.627 1 89.9 81 SER A C 1
ATOM 652 O O . SER A 1 81 ? -17.454 -2.168 -3.54 1 89.9 81 SER A O 1
ATOM 654 N N . ARG A 1 82 ? -17.507 -4.221 -4.499 1 90.92 82 ARG A N 1
ATOM 655 C CA . ARG A 1 82 ? -16.187 -4 -5.081 1 90.92 82 ARG A CA 1
ATOM 656 C C . ARG A 1 82 ? -16.288 -3.714 -6.575 1 90.92 82 ARG A C 1
ATOM 658 O O . ARG A 1 82 ? -15.433 -3.028 -7.14 1 90.92 82 ARG A O 1
ATOM 665 N N . TYR A 1 83 ? -17.294 -4.276 -7.202 1 91.51 83 TYR A N 1
ATOM 666 C CA . TYR A 1 83 ? -17.311 -4.196 -8.658 1 91.51 83 TYR A CA 1
ATOM 667 C C . TYR A 1 83 ? -18.543 -3.444 -9.149 1 91.51 83 TYR A C 1
ATOM 669 O O . TYR A 1 83 ? -19.032 -3.695 -10.253 1 91.51 83 TYR A O 1
ATOM 677 N N . GLN A 1 84 ? -19.179 -2.625 -8.34 1 87.38 84 GLN A N 1
ATOM 678 C CA . GLN A 1 84 ? -20.278 -1.731 -8.688 1 87.38 84 GLN A CA 1
ATOM 679 C C . GLN A 1 84 ? -21.452 -2.507 -9.279 1 87.38 84 GLN A C 1
ATOM 681 O O . GLN A 1 84 ? -22.088 -2.051 -10.232 1 87.38 84 GLN A O 1
ATOM 686 N N . GLY A 1 85 ? -21.6 -3.765 -8.928 1 89.91 85 GLY A N 1
ATOM 687 C CA . GLY A 1 85 ? -22.757 -4.556 -9.314 1 89.91 85 GLY A CA 1
ATOM 688 C C . GLY A 1 85 ? -22.571 -5.283 -10.633 1 89.91 85 GLY A C 1
ATOM 689 O O . GLY A 1 85 ? -23.489 -5.949 -11.115 1 89.91 85 GLY A O 1
ATOM 690 N N . SER A 1 86 ? -21.425 -5.15 -11.211 1 93.09 86 SER A N 1
ATOM 691 C CA . SER A 1 86 ? -21.186 -5.798 -12.496 1 93.09 86 SER A CA 1
ATOM 692 C C . SER A 1 86 ? -20.504 -7.15 -12.316 1 93.09 86 SER A C 1
ATOM 694 O O . SER A 1 86 ? -19.351 -7.218 -11.885 1 93.09 86 SER A O 1
ATOM 696 N N . TYR A 1 87 ? -21.187 -8.143 -12.723 1 93.6 87 TYR A N 1
ATOM 697 C CA . TYR A 1 87 ? -20.625 -9.488 -12.662 1 93.6 87 TYR A CA 1
ATOM 698 C C . TYR A 1 87 ? -19.501 -9.655 -13.677 1 93.6 87 TYR A C 1
ATOM 700 O O . TYR A 1 87 ? -18.527 -10.369 -13.423 1 93.6 87 TYR A O 1
ATOM 708 N N . TRP A 1 88 ? -19.589 -8.918 -14.747 1 91.81 88 TRP A N 1
ATOM 709 C CA . TRP A 1 88 ? -18.579 -9.007 -15.797 1 91.81 88 TRP A CA 1
ATOM 710 C C . TRP A 1 88 ? -17.25 -8.427 -15.323 1 91.81 88 TRP A C 1
ATOM 712 O O . TRP A 1 88 ? -16.186 -8.978 -15.615 1 91.81 88 TRP A O 1
ATOM 722 N N . ARG A 1 89 ? -17.345 -7.435 -14.611 1 91.04 89 ARG A N 1
ATOM 723 C CA . ARG A 1 89 ? -16.126 -6.834 -14.08 1 91.04 89 ARG A CA 1
ATOM 724 C C . ARG A 1 89 ? -15.436 -7.772 -13.097 1 91.04 89 ARG A C 1
ATOM 726 O O . ARG A 1 89 ? -14.205 -7.843 -13.058 1 91.04 89 ARG A O 1
ATOM 733 N N . ALA A 1 90 ? -16.222 -8.446 -12.316 1 92.75 90 ALA A N 1
ATOM 734 C CA . ALA A 1 90 ? -15.662 -9.405 -11.367 1 92.75 90 ALA A CA 1
ATOM 735 C C . ALA A 1 90 ? -14.966 -10.552 -12.094 1 92.75 90 ALA A C 1
ATOM 737 O O . ALA A 1 90 ? -13.854 -10.943 -11.73 1 92.75 90 ALA A O 1
ATOM 738 N N . VAL A 1 91 ? -15.601 -11.046 -13.158 1 92.64 91 VAL A N 1
ATOM 739 C CA . VAL A 1 91 ? -15.046 -12.151 -13.933 1 92.64 91 VAL A CA 1
ATOM 740 C C . VAL A 1 91 ? -13.764 -11.701 -14.63 1 92.64 91 VAL A C 1
ATOM 742 O O . VAL A 1 91 ? -12.768 -12.429 -14.64 1 92.64 91 VAL A O 1
ATOM 745 N N . ARG A 1 92 ? -13.804 -10.55 -15.116 1 90.04 92 ARG A N 1
ATOM 746 C CA . ARG A 1 92 ? -12.632 -10.021 -15.807 1 90.04 92 ARG A CA 1
ATOM 747 C C . ARG A 1 92 ? -11.479 -9.795 -14.835 1 90.04 92 ARG A C 1
ATOM 749 O O . ARG A 1 92 ? -10.318 -10.027 -15.177 1 90.04 92 ARG A O 1
ATOM 756 N N . ALA A 1 93 ? -11.779 -9.339 -13.639 1 91.53 93 ALA A N 1
ATOM 757 C CA . ALA A 1 93 ? -10.749 -9.102 -12.63 1 91.53 93 ALA A CA 1
ATOM 758 C C . ALA A 1 93 ? -10.105 -10.411 -12.185 1 91.53 93 ALA A C 1
ATOM 760 O O . ALA A 1 93 ? -8.929 -10.438 -11.813 1 91.53 93 ALA A O 1
ATOM 761 N N . CYS A 1 94 ? -10.828 -11.495 -12.229 1 92.21 94 CYS A N 1
ATOM 762 C CA . CYS A 1 94 ? -10.313 -12.778 -11.764 1 92.21 94 CYS A CA 1
ATOM 763 C C . CYS A 1 94 ? -9.616 -13.528 -12.893 1 92.21 94 CYS A C 1
ATOM 765 O O . CYS A 1 94 ? -8.547 -14.106 -12.693 1 92.21 94 CYS A O 1
ATOM 767 N N . LEU A 1 95 ? -10.149 -13.499 -14.088 1 88.92 95 LEU A N 1
ATOM 768 C CA . LEU A 1 95 ? -9.641 -14.331 -15.173 1 88.92 95 LEU A CA 1
ATOM 769 C C . LEU A 1 95 ? -8.693 -13.538 -16.067 1 88.92 95 LEU A C 1
ATOM 771 O O . LEU A 1 95 ? -7.903 -14.121 -16.813 1 88.92 95 LEU A O 1
ATOM 775 N N . GLY A 1 96 ? -8.673 -12.303 -15.888 1 81.1 96 GLY A N 1
ATOM 776 C CA . GLY A 1 96 ? -7.854 -11.497 -16.779 1 81.1 96 GLY A CA 1
ATOM 777 C C . GLY A 1 96 ? -8.488 -11.283 -18.141 1 81.1 96 GLY A C 1
ATOM 778 O O . GLY A 1 96 ? -9.705 -11.113 -18.246 1 81.1 96 GLY A O 1
ATOM 779 N N . CYS A 1 97 ? -7.606 -11.279 -19.195 1 78.11 97 CYS A N 1
ATOM 780 C CA . CYS A 1 97 ? -8.065 -11.053 -20.561 1 78.11 97 CYS A CA 1
ATOM 781 C C . CYS A 1 97 ? -8.749 -12.295 -21.119 1 78.11 97 CYS A C 1
ATOM 783 O O . CYS A 1 97 ? -8.136 -13.36 -21.208 1 78.11 97 CYS A O 1
ATOM 785 N N . PRO A 1 98 ? -10.048 -12.185 -21.466 1 76.89 98 PRO A N 1
ATOM 786 C CA . PRO A 1 98 ? -10.809 -13.329 -21.975 1 76.89 98 PRO A CA 1
ATOM 787 C C . PRO A 1 98 ? -10.173 -13.957 -23.212 1 76.89 98 PRO A C 1
ATOM 789 O O . PRO A 1 98 ? -10.237 -15.176 -23.393 1 76.89 98 PRO A O 1
ATOM 792 N N . ILE A 1 99 ? -9.436 -13.162 -23.903 1 77.17 99 ILE A N 1
ATOM 793 C CA . ILE A 1 99 ? -8.822 -13.688 -25.117 1 77.17 99 ILE A CA 1
ATOM 794 C C . ILE A 1 99 ? -7.694 -14.649 -24.751 1 77.17 99 ILE A C 1
ATOM 796 O O . ILE A 1 99 ? -7.564 -15.721 -25.347 1 77.17 99 ILE A O 1
ATOM 800 N N . ARG A 1 100 ? -6.968 -14.268 -23.811 1 74.99 100 ARG A N 1
ATOM 801 C CA . ARG A 1 100 ? -5.878 -15.135 -23.373 1 74.99 100 ARG A CA 1
ATOM 802 C C . ARG A 1 100 ? -6.416 -16.439 -22.793 1 74.99 100 ARG A C 1
ATOM 804 O O . ARG A 1 100 ? -5.869 -17.512 -23.053 1 74.99 100 ARG A O 1
ATOM 811 N N . LEU A 1 101 ? -7.488 -16.322 -22.131 1 77.54 101 LEU A N 1
ATOM 812 C CA . LEU A 1 101 ? -8.125 -17.499 -21.55 1 77.54 101 LEU A CA 1
ATOM 813 C C . LEU A 1 101 ? -8.632 -18.437 -22.641 1 77.54 101 LEU A C 1
ATOM 815 O O . LEU A 1 101 ? -8.408 -19.648 -22.579 1 77.54 101 LEU A O 1
ATOM 819 N N . GLY A 1 102 ? -9.351 -17.739 -23.55 1 78.31 102 GLY A N 1
ATOM 820 C CA . GLY A 1 102 ? -9.856 -18.535 -24.657 1 78.31 102 GLY A CA 1
ATOM 821 C C . GLY A 1 102 ? -8.761 -19.243 -25.432 1 78.31 102 GLY A C 1
ATOM 822 O O . GLY A 1 102 ? -8.897 -20.42 -25.773 1 78.31 102 GLY A O 1
ATOM 823 N N . ALA A 1 103 ? -7.674 -18.549 -25.676 1 78.17 103 ALA A N 1
ATOM 824 C CA . ALA A 1 103 ? -6.554 -19.125 -26.416 1 78.17 103 ALA A CA 1
ATOM 825 C C . ALA A 1 103 ? -5.917 -20.274 -25.64 1 78.17 103 ALA A C 1
ATOM 827 O O . ALA A 1 103 ? -5.563 -21.303 -26.221 1 78.17 103 ALA A O 1
ATOM 828 N N . GLN A 1 104 ? -5.834 -20.12 -24.412 1 77.66 104 GLN A N 1
ATOM 829 C CA . GLN A 1 104 ? -5.241 -21.14 -23.554 1 77.66 104 GLN A CA 1
ATOM 830 C C . GLN A 1 104 ? -6.09 -22.408 -23.539 1 77.66 104 GLN A C 1
ATOM 832 O O . GLN A 1 104 ? -5.558 -23.518 -23.613 1 77.66 104 GLN A O 1
ATOM 837 N N . LEU A 1 105 ? -7.389 -22.269 -23.508 1 80.83 105 LEU A N 1
ATOM 838 C CA . LEU A 1 105 ? -8.296 -23.411 -23.497 1 80.83 105 LEU A CA 1
ATOM 839 C C . LEU A 1 105 ? -8.266 -24.142 -24.835 1 80.83 105 LEU A C 1
ATOM 841 O O . LEU A 1 105 ? -8.236 -25.375 -24.873 1 80.83 105 LEU A O 1
ATOM 845 N N . LEU A 1 106 ? -8.263 -23.314 -25.854 1 81.48 106 LEU A N 1
ATOM 846 C CA . LEU A 1 106 ? -8.239 -23.895 -27.191 1 81.48 106 LEU A CA 1
ATOM 847 C C . LEU A 1 106 ? -6.943 -24.664 -27.427 1 81.48 106 LEU A C 1
ATOM 849 O O . LEU A 1 106 ? -6.965 -25.782 -27.946 1 81.48 106 LEU A O 1
ATOM 853 N N . LEU A 1 107 ? -5.86 -24.124 -27.055 1 77.7 107 LEU A N 1
ATOM 854 C CA . LEU A 1 107 ? -4.56 -24.755 -27.255 1 77.7 107 LEU A CA 1
ATOM 855 C C . LEU A 1 107 ? -4.434 -26.019 -26.412 1 77.7 107 LEU A C 1
ATOM 857 O O . LEU A 1 107 ? -3.948 -27.046 -26.893 1 77.7 107 LEU A O 1
ATOM 861 N N . SER A 1 108 ? -4.893 -26.023 -25.208 1 77.11 108 SER A N 1
ATOM 862 C CA . SER A 1 108 ? -4.825 -27.191 -24.336 1 77.11 108 SER A CA 1
ATOM 863 C C . SER A 1 108 ? -5.672 -28.337 -24.879 1 77.11 108 SER A C 1
ATOM 865 O O . SER A 1 108 ? -5.228 -29.486 -24.905 1 77.11 108 SER A O 1
ATOM 867 N N . SER A 1 109 ? -6.883 -27.961 -25.341 1 75.57 109 SER A N 1
ATOM 868 C CA . SER A 1 109 ? -7.751 -28.98 -25.923 1 75.57 109 SER A CA 1
ATOM 869 C C . SER A 1 109 ? -7.123 -29.595 -27.169 1 75.57 109 SER A C 1
ATOM 871 O O . SER A 1 109 ? -7.161 -30.814 -27.352 1 75.57 109 SER A O 1
ATOM 873 N N . TYR A 1 110 ? -6.589 -28.695 -27.948 1 75.77 110 TYR A N 1
ATOM 874 C CA . TYR A 1 110 ? -5.949 -29.162 -29.172 1 75.77 110 TYR A CA 1
ATOM 875 C C . TYR A 1 110 ? -4.829 -30.148 -28.861 1 75.77 110 TYR A C 1
ATOM 877 O O . TYR A 1 110 ? -4.764 -31.229 -29.449 1 75.77 110 TYR A O 1
ATOM 885 N N . PHE A 1 111 ? -3.972 -29.868 -27.958 1 74.68 111 PHE A N 1
ATOM 886 C CA . PHE A 1 111 ? -2.8 -30.688 -27.675 1 74.68 111 PHE A CA 1
ATOM 887 C C . PHE A 1 111 ? -3.201 -31.988 -26.988 1 74.68 111 PHE A C 1
ATOM 889 O O . PHE A 1 111 ? -2.626 -33.043 -27.261 1 74.68 111 PHE A O 1
ATOM 896 N N . TYR A 1 112 ? -4.179 -31.943 -26.187 1 73.25 112 TYR A N 1
ATOM 897 C CA . TYR A 1 112 ? -4.576 -33.152 -25.474 1 73.25 112 TYR A CA 1
ATOM 898 C C . TYR A 1 112 ? -5.312 -34.114 -26.399 1 73.25 112 TYR A C 1
ATOM 900 O O . TYR A 1 112 ? -5.242 -35.332 -26.22 1 73.25 112 TYR A O 1
ATOM 908 N N . CYS A 1 113 ? -5.975 -33.541 -27.417 1 71.72 113 CYS A N 1
ATOM 909 C CA . CYS A 1 113 ? -6.711 -34.392 -28.345 1 71.72 113 CYS A CA 1
ATOM 910 C C . CYS A 1 113 ? -5.802 -34.901 -29.457 1 71.72 113 CYS A C 1
ATOM 912 O O . CYS A 1 113 ? -5.977 -36.019 -29.945 1 71.72 113 CYS A O 1
ATOM 914 N N . PHE A 1 114 ? -4.925 -34.057 -29.855 1 71.28 114 PHE A N 1
ATOM 915 C CA . PHE A 1 114 ? -4.197 -34.407 -31.069 1 71.28 114 PHE A CA 1
ATOM 916 C C . PHE A 1 114 ? -2.814 -34.95 -30.734 1 71.28 114 PHE A C 1
ATOM 918 O O . PHE A 1 114 ? -2.145 -35.533 -31.59 1 71.28 114 PHE A O 1
ATOM 925 N N . LEU A 1 115 ? -2.348 -34.585 -29.566 1 65.05 115 LEU A N 1
ATOM 926 C CA . LEU A 1 115 ? -1.042 -35.143 -29.231 1 65.05 115 LEU A CA 1
ATOM 927 C C . LEU A 1 115 ? -1.191 -36.462 -28.48 1 65.05 115 LEU A C 1
ATOM 929 O O . LEU A 1 115 ? -1.886 -36.527 -27.463 1 65.05 115 LEU A O 1
ATOM 933 N N . PRO A 1 116 ? -0.938 -37.527 -29.175 1 58.92 116 PRO A N 1
ATOM 934 C CA . PRO A 1 116 ? -1.056 -38.848 -28.553 1 58.92 116 PRO A CA 1
ATOM 935 C C . PRO A 1 116 ? -0.376 -38.921 -27.188 1 58.92 116 PRO A C 1
ATOM 937 O O . PRO A 1 116 ? 0.768 -38.481 -27.04 1 58.92 116 PRO A O 1
ATOM 940 N N . ASN A 1 117 ? -1.103 -38.72 -26.042 1 58.57 117 ASN A N 1
ATOM 941 C CA . ASN A 1 117 ? -0.479 -38.928 -24.739 1 58.57 117 ASN A CA 1
ATOM 942 C C . ASN A 1 117 ? 0.01 -40.364 -24.574 1 58.57 117 ASN A C 1
ATOM 944 O O . ASN A 1 117 ? -0.677 -41.307 -24.97 1 58.57 117 ASN A O 1
ATOM 948 N N . GLU A 1 118 ? 1.309 -40.482 -24.757 1 58.12 118 GLU A N 1
ATOM 949 C CA . GLU A 1 118 ? 1.903 -41.812 -24.664 1 58.12 118 GLU A CA 1
ATOM 950 C C . GLU A 1 118 ? 1.108 -42.707 -23.717 1 58.12 118 GLU A C 1
ATOM 952 O O . GLU A 1 118 ? 1.038 -43.922 -23.915 1 58.12 118 GLU A O 1
ATOM 957 N N . LEU A 1 119 ? 0.517 -42.126 -22.7 1 57.58 119 LEU A N 1
ATOM 958 C CA . LEU A 1 119 ? -0.053 -43.038 -21.714 1 57.58 119 LEU A CA 1
ATOM 959 C C . LEU A 1 119 ? -1.495 -43.386 -22.065 1 57.58 119 LEU A C 1
ATOM 961 O O . LEU A 1 119 ? -2.129 -44.191 -21.378 1 57.58 119 LEU A O 1
ATOM 965 N N . GLY A 1 120 ? -1.882 -42.936 -23.275 1 62.17 120 GLY A N 1
ATOM 966 C CA . GLY A 1 120 ? -3.197 -43.347 -23.74 1 62.17 120 GLY A CA 1
ATOM 967 C C . GLY A 1 120 ? -4.315 -42.95 -22.794 1 62.17 120 GLY A C 1
ATOM 968 O O . GLY A 1 120 ? -5.353 -43.613 -22.738 1 62.17 120 GLY A O 1
ATOM 969 N N . ARG A 1 121 ? -4.097 -42.046 -21.912 1 72.54 121 ARG A N 1
ATOM 970 C CA . ARG A 1 121 ? -5.129 -41.74 -20.927 1 72.54 121 ARG A CA 1
ATOM 971 C C . ARG A 1 121 ? -6.126 -40.725 -21.476 1 72.54 121 ARG A C 1
ATOM 973 O O . ARG A 1 121 ? -5.751 -39.821 -22.225 1 72.54 121 ARG A O 1
ATOM 980 N N . PRO A 1 122 ? -7.465 -41.025 -21.213 1 77.53 122 PRO A N 1
ATOM 981 C CA . PRO A 1 122 ? -8.508 -40.106 -21.676 1 77.53 122 PRO A CA 1
ATOM 982 C C . PRO A 1 122 ? -8.346 -38.697 -21.111 1 77.53 122 PRO A C 1
ATOM 984 O O . PRO A 1 122 ? -7.771 -38.521 -20.034 1 77.53 122 PRO A O 1
ATOM 987 N N . PHE A 1 123 ? -8.829 -37.76 -21.908 1 79.22 123 PHE A N 1
ATOM 988 C CA . PHE A 1 123 ? -8.772 -36.348 -21.547 1 79.22 123 PHE A CA 1
ATOM 989 C C . PHE A 1 123 ? -9.465 -36.102 -20.212 1 79.22 123 PHE A C 1
ATOM 991 O O . PHE A 1 123 ? -8.98 -35.321 -19.39 1 79.22 123 PHE A O 1
ATOM 998 N N . THR A 1 124 ? -10.586 -36.767 -19.992 1 82 124 THR A N 1
ATOM 999 C CA . THR A 1 124 ? -11.371 -36.59 -18.775 1 82 124 THR A CA 1
ATOM 1000 C C . THR A 1 124 ? -10.575 -37.032 -17.55 1 82 124 THR A C 1
ATOM 1002 O O . THR A 1 124 ? -10.679 -36.423 -16.483 1 82 124 THR A O 1
ATOM 1005 N N . TRP A 1 125 ? -9.768 -37.971 -17.725 1 85.26 125 TRP A N 1
ATOM 1006 C CA . TRP A 1 125 ? -8.93 -38.461 -16.635 1 85.26 125 TRP A CA 1
ATOM 1007 C C . TRP A 1 125 ? -7.853 -37.442 -16.276 1 85.26 125 TRP A C 1
ATOM 1009 O O . TRP A 1 125 ? -7.64 -37.144 -15.099 1 85.26 125 TRP A O 1
ATOM 1019 N N . THR A 1 126 ? -7.255 -36.904 -17.306 1 82.29 126 THR A N 1
ATOM 1020 C CA . THR A 1 126 ? -6.201 -35.92 -17.089 1 82.29 126 THR A CA 1
ATOM 1021 C C . THR A 1 126 ? -6.76 -34.667 -16.42 1 82.29 126 THR A C 1
ATOM 1023 O O . THR A 1 126 ? -6.141 -34.115 -15.508 1 82.29 126 THR A O 1
ATOM 1026 N N . LEU A 1 127 ? -7.964 -34.299 -16.83 1 85.7 127 LEU A N 1
ATOM 1027 C CA . LEU A 1 127 ? -8.587 -33.102 -16.276 1 85.7 127 LEU A CA 1
ATOM 1028 C C . LEU A 1 127 ? -8.964 -33.312 -14.814 1 85.7 127 LEU A C 1
ATOM 1030 O O . LEU A 1 127 ? -8.785 -32.414 -13.987 1 85.7 127 LEU A O 1
ATOM 1034 N N . ALA A 1 128 ? -9.447 -34.477 -14.54 1 91.17 128 ALA A N 1
ATOM 1035 C CA . ALA A 1 128 ? -9.828 -34.787 -13.165 1 91.17 128 ALA A CA 1
ATOM 1036 C C . ALA A 1 128 ? -8.606 -34.831 -12.252 1 91.17 128 ALA A C 1
ATOM 1038 O O . ALA A 1 128 ? -8.658 -34.366 -11.111 1 91.17 128 ALA A O 1
ATOM 1039 N N . LEU A 1 129 ? -7.568 -35.342 -12.755 1 89.18 129 LEU A N 1
ATOM 1040 C CA . LEU A 1 129 ? -6.348 -35.41 -11.958 1 89.18 129 LEU A CA 1
ATOM 1041 C C . LEU A 1 129 ? -5.773 -34.017 -11.724 1 89.18 129 LEU A C 1
ATOM 1043 O O . LEU A 1 129 ? -5.289 -33.715 -10.631 1 89.18 129 LEU A O 1
ATOM 1047 N N . LEU A 1 130 ? -5.839 -33.201 -12.753 1 89.68 130 LEU A N 1
ATOM 1048 C CA . LEU A 1 130 ? -5.379 -31.823 -12.622 1 89.68 130 LEU A CA 1
ATOM 1049 C C . LEU A 1 130 ? -6.228 -31.06 -11.611 1 89.68 130 LEU A C 1
ATOM 1051 O O . LEU A 1 130 ? -5.696 -30.326 -10.775 1 89.68 130 LEU A O 1
ATOM 1055 N N . GLY A 1 131 ? -7.503 -31.244 -11.723 1 93.48 131 GLY A N 1
ATOM 1056 C CA . GLY A 1 131 ? -8.4 -30.623 -10.762 1 93.48 131 GLY A CA 1
ATOM 1057 C C . GLY A 1 131 ? -8.144 -31.066 -9.334 1 93.48 131 GLY A C 1
ATOM 1058 O O . GLY A 1 131 ? -8.162 -30.249 -8.412 1 93.48 131 GLY A O 1
ATOM 1059 N N . LEU A 1 132 ? -7.892 -32.354 -9.176 1 94.13 132 LEU A N 1
ATOM 1060 C CA . LEU A 1 132 ? -7.582 -32.891 -7.856 1 94.13 132 LEU A CA 1
ATOM 1061 C C . LEU A 1 132 ? -6.298 -32.278 -7.307 1 94.13 132 LEU A C 1
ATOM 1063 O O . LEU A 1 132 ? -6.251 -31.86 -6.147 1 94.13 132 LEU A O 1
ATOM 1067 N N . SER A 1 133 ? -5.354 -32.194 -8.112 1 91.36 133 SER A N 1
ATOM 1068 C CA . SER A 1 133 ? -4.072 -31.63 -7.701 1 91.36 133 SER A CA 1
ATOM 1069 C C . SER A 1 133 ? -4.21 -30.159 -7.325 1 91.36 133 SER A C 1
ATOM 1071 O O . SER A 1 133 ? -3.673 -29.721 -6.305 1 91.36 133 SER A O 1
ATOM 1073 N N . GLN A 1 134 ? -4.968 -29.433 -8.089 1 92.14 134 GLN A N 1
ATOM 1074 C CA . GLN A 1 134 ? -5.141 -28.006 -7.836 1 92.14 134 GLN A CA 1
ATOM 1075 C C . GLN A 1 134 ? -5.95 -27.767 -6.564 1 92.14 134 GLN A C 1
ATOM 1077 O O . GLN A 1 134 ? -5.643 -26.86 -5.788 1 92.14 134 GLN A O 1
ATOM 1082 N N . ALA A 1 135 ? -6.914 -28.549 -6.387 1 94.66 135 ALA A N 1
ATOM 1083 C CA . ALA A 1 135 ? -7.717 -28.425 -5.173 1 94.66 135 ALA A CA 1
ATOM 1084 C C . ALA A 1 135 ? -6.868 -28.663 -3.927 1 94.66 135 ALA A C 1
ATOM 1086 O O . ALA A 1 135 ? -6.963 -27.915 -2.951 1 94.66 135 ALA A O 1
ATOM 1087 N N . LEU A 1 136 ? -6.011 -29.601 -3.96 1 91.57 136 LEU A N 1
ATOM 1088 C CA . LEU A 1 136 ? -5.137 -29.887 -2.828 1 91.57 136 LEU A CA 1
ATOM 1089 C C . LEU A 1 136 ? -4.134 -28.758 -2.616 1 91.57 136 LEU A C 1
ATOM 1091 O O . LEU A 1 136 ? -3.833 -28.395 -1.477 1 91.57 136 LEU A O 1
ATOM 1095 N N . ASN A 1 137 ? -3.719 -28.244 -3.712 1 89.47 137 ASN A N 1
ATOM 1096 C CA . ASN A 1 137 ? -2.778 -27.132 -3.636 1 89.47 137 ASN A CA 1
ATOM 1097 C C . ASN A 1 137 ? -3.398 -25.919 -2.947 1 89.47 137 ASN A C 1
ATOM 1099 O O . ASN A 1 137 ? -2.741 -25.254 -2.144 1 89.47 137 ASN A O 1
ATOM 1103 N N . ILE A 1 138 ? -4.612 -25.625 -3.261 1 91.07 138 ILE A N 1
ATOM 1104 C CA . ILE A 1 138 ? -5.325 -24.494 -2.677 1 91.07 138 ILE A CA 1
ATOM 1105 C C . ILE A 1 138 ? -5.607 -24.768 -1.202 1 91.07 138 ILE A C 1
ATOM 1107 O O . ILE A 1 138 ? -5.362 -23.914 -0.347 1 91.07 138 ILE A O 1
ATOM 1111 N N . LEU A 1 139 ? -6.052 -25.986 -0.842 1 91.82 139 LEU A N 1
ATOM 1112 C CA . LEU A 1 139 ? -6.482 -26.327 0.51 1 91.82 139 LEU A CA 1
ATOM 1113 C C . LEU A 1 139 ? -5.286 -26.429 1.451 1 91.82 139 LEU A C 1
ATOM 1115 O O . LEU A 1 139 ? -5.393 -26.104 2.635 1 91.82 139 LEU A O 1
ATOM 1119 N N . LEU A 1 140 ? -4.116 -26.786 0.888 1 87.88 140 LEU A N 1
ATOM 1120 C CA . LEU A 1 140 ? -2.928 -26.923 1.723 1 87.88 140 LEU A CA 1
ATOM 1121 C C . LEU A 1 140 ? -2.121 -25.629 1.736 1 87.88 140 LEU A C 1
ATOM 1123 O O . LEU A 1 140 ? -1.131 -25.517 2.462 1 87.88 140 LEU A O 1
ATOM 1127 N N . GLY A 1 141 ? -2.539 -24.697 0.947 1 83.79 141 GLY A N 1
ATOM 1128 C CA . GLY A 1 141 ? -1.859 -23.412 0.943 1 83.79 141 GLY A CA 1
ATOM 1129 C C . GLY A 1 141 ? -0.442 -23.488 0.408 1 83.79 141 GLY A C 1
ATOM 1130 O O . GLY A 1 141 ? 0.465 -22.847 0.943 1 83.79 141 GLY A O 1
ATOM 1131 N N . LEU A 1 142 ? -0.193 -24.239 -0.647 1 82.22 142 LEU A N 1
ATOM 1132 C CA . LEU A 1 142 ? 1.15 -24.484 -1.161 1 82.22 142 LEU A CA 1
ATOM 1133 C C . LEU A 1 142 ? 1.542 -23.424 -2.185 1 82.22 142 LEU A C 1
ATOM 1135 O O . LEU A 1 142 ? 2.703 -23.349 -2.595 1 82.22 142 LEU A O 1
ATOM 1139 N N . LYS A 1 143 ? 0.659 -22.607 -2.633 1 79.06 143 LYS A N 1
ATOM 1140 C CA . LYS A 1 143 ? 0.935 -21.626 -3.679 1 79.06 143 LYS A CA 1
ATOM 1141 C C . LYS A 1 143 ? 1.117 -20.23 -3.09 1 79.06 143 LYS A C 1
ATOM 1143 O O . LYS A 1 143 ? 1.023 -19.231 -3.806 1 79.06 143 LYS A O 1
ATOM 1148 N N . GLY A 1 144 ? 1.457 -20.149 -1.898 1 81.26 144 GLY A N 1
ATOM 1149 C CA . GLY A 1 144 ? 1.607 -18.83 -1.304 1 81.26 144 GLY A CA 1
ATOM 1150 C C . GLY A 1 144 ? 2.827 -18.083 -1.81 1 81.26 144 GLY A C 1
ATOM 1151 O O . GLY A 1 144 ? 3.835 -18.698 -2.163 1 81.26 144 GLY A O 1
ATOM 1152 N N . LEU A 1 145 ? 2.73 -16.834 -1.963 1 87.38 145 LEU A N 1
ATOM 1153 C CA . LEU A 1 145 ? 3.829 -15.987 -2.412 1 87.38 145 LEU A CA 1
ATOM 1154 C C . LEU A 1 145 ? 4.859 -15.799 -1.302 1 87.38 145 LEU A C 1
ATOM 1156 O O . LEU A 1 145 ? 4.503 -15.733 -0.124 1 87.38 145 LEU A O 1
ATOM 1160 N N . ALA A 1 146 ? 6.107 -15.796 -1.66 1 88.72 146 ALA A N 1
ATOM 1161 C CA . ALA A 1 146 ? 7.174 -15.479 -0.714 1 88.72 146 ALA A CA 1
ATOM 1162 C C . ALA A 1 146 ? 7.181 -13.992 -0.374 1 88.72 146 ALA A C 1
ATOM 1164 O O . ALA A 1 146 ? 6.658 -13.172 -1.133 1 88.72 146 ALA A O 1
ATOM 1165 N N . PRO A 1 147 ? 7.761 -13.67 0.798 1 88.02 147 PRO A N 1
ATOM 1166 C CA . PRO A 1 147 ? 7.792 -12.264 1.209 1 88.02 147 PRO A CA 1
ATOM 1167 C C . PRO A 1 147 ? 8.412 -11.354 0.151 1 88.02 147 PRO A C 1
ATOM 1169 O O . PRO A 1 147 ? 7.904 -10.257 -0.099 1 88.02 147 PRO A O 1
ATOM 1172 N N . ALA A 1 148 ? 9.441 -11.79 -0.471 1 90.83 148 ALA A N 1
ATOM 1173 C CA . ALA A 1 148 ? 10.083 -10.975 -1.499 1 90.83 148 ALA A CA 1
ATOM 1174 C C . ALA A 1 148 ? 9.157 -10.769 -2.694 1 90.83 148 ALA A C 1
ATOM 1176 O O . ALA A 1 148 ? 9.162 -9.704 -3.316 1 90.83 148 ALA A O 1
ATOM 1177 N N . GLU A 1 149 ? 8.382 -11.792 -3.007 1 90.15 149 GLU A N 1
ATOM 1178 C CA . GLU A 1 149 ? 7.431 -11.692 -4.109 1 90.15 149 GLU A CA 1
ATOM 1179 C C . GLU A 1 149 ? 6.307 -10.714 -3.781 1 90.15 149 GLU A C 1
ATOM 1181 O O . GLU A 1 149 ? 5.873 -9.946 -4.643 1 90.15 149 GLU A O 1
ATOM 1186 N N . ILE A 1 150 ? 5.84 -10.778 -2.594 1 89 150 ILE A N 1
ATOM 1187 C CA . ILE A 1 150 ? 4.797 -9.864 -2.144 1 89 150 ILE A CA 1
ATOM 1188 C C . ILE A 1 150 ? 5.301 -8.425 -2.225 1 89 150 ILE A C 1
ATOM 1190 O O . ILE A 1 150 ? 4.611 -7.547 -2.749 1 89 150 ILE A O 1
ATOM 1194 N N . SER A 1 151 ? 6.507 -8.241 -1.689 1 89.25 151 SER A N 1
ATOM 1195 C CA . SER A 1 151 ? 7.115 -6.915 -1.732 1 89.25 151 SER A CA 1
ATOM 1196 C C . SER A 1 151 ? 7.253 -6.417 -3.167 1 89.25 151 SER A C 1
ATOM 1198 O O . SER A 1 151 ? 6.965 -5.254 -3.456 1 89.25 151 SER A O 1
ATOM 1200 N N . ALA A 1 152 ? 7.618 -7.249 -4.084 1 89.75 152 ALA A N 1
ATOM 1201 C CA . ALA A 1 152 ? 7.805 -6.885 -5.486 1 89.75 152 ALA A CA 1
ATOM 1202 C C . ALA A 1 152 ? 6.475 -6.522 -6.141 1 89.75 152 ALA A C 1
ATOM 1204 O O . ALA A 1 152 ? 6.393 -5.552 -6.898 1 89.75 152 ALA A O 1
ATOM 1205 N N . VAL A 1 153 ? 5.488 -7.298 -5.865 1 88.2 153 VAL A N 1
ATOM 1206 C CA . VAL A 1 153 ? 4.169 -7.068 -6.445 1 88.2 153 VAL A CA 1
ATOM 1207 C C . VAL A 1 153 ? 3.617 -5.729 -5.959 1 88.2 153 VAL A C 1
ATOM 1209 O O . VAL A 1 153 ? 3.084 -4.947 -6.75 1 88.2 153 VAL A O 1
ATOM 1212 N N . CYS A 1 154 ? 3.769 -5.406 -4.712 1 87.6 154 CYS A N 1
ATOM 1213 C CA . CYS A 1 154 ? 3.268 -4.166 -4.129 1 87.6 154 CYS A CA 1
ATOM 1214 C C . CYS A 1 154 ? 4.027 -2.962 -4.674 1 87.6 154 CYS A C 1
ATOM 1216 O O . CYS A 1 154 ? 3.435 -1.91 -4.922 1 87.6 154 CYS A O 1
ATOM 1218 N N . GLU A 1 155 ? 5.328 -3.141 -4.808 1 87.2 155 GLU A N 1
ATOM 1219 C CA . GLU A 1 155 ? 6.15 -2.051 -5.325 1 87.2 155 GLU A CA 1
ATOM 1220 C C . GLU A 1 155 ? 5.825 -1.761 -6.787 1 87.2 155 GLU A C 1
ATOM 1222 O O . GLU A 1 155 ? 5.707 -0.6 -7.184 1 87.2 155 GLU A O 1
ATOM 1227 N N . LYS A 1 156 ? 5.648 -2.793 -7.562 1 85.71 156 LYS A N 1
ATOM 1228 C CA . LYS A 1 156 ? 5.367 -2.634 -8.986 1 85.71 156 LYS A CA 1
ATOM 1229 C C . LYS A 1 156 ? 4.001 -1.991 -9.209 1 85.71 156 LYS A C 1
ATOM 1231 O O . LYS A 1 156 ? 3.829 -1.19 -10.131 1 85.71 156 LYS A O 1
ATOM 1236 N N . GLY A 1 157 ? 3.047 -2.277 -8.361 1 85.47 157 GLY A N 1
ATOM 1237 C CA . GLY A 1 157 ? 1.698 -1.753 -8.503 1 85.47 157 GLY A CA 1
ATOM 1238 C C . GLY A 1 157 ? 1.498 -0.422 -7.803 1 85.47 157 GLY A C 1
ATOM 1239 O O . GLY A 1 157 ? 0.444 0.203 -7.937 1 85.47 157 GLY A O 1
ATOM 1240 N N . ASN A 1 158 ? 2.493 0.027 -7.038 1 85.89 158 ASN A N 1
ATOM 1241 C CA . ASN A 1 158 ? 2.403 1.274 -6.285 1 85.89 158 ASN A CA 1
ATOM 1242 C C . ASN A 1 158 ? 1.278 1.227 -5.255 1 85.89 158 ASN A C 1
ATOM 1244 O O . ASN A 1 158 ? 0.542 2.201 -5.088 1 85.89 158 ASN A O 1
ATOM 1248 N N . PHE A 1 159 ? 1.11 0.121 -4.646 1 86.12 159 PHE A N 1
ATOM 1249 C CA . PHE A 1 159 ? 0.015 -0.063 -3.701 1 86.12 159 PHE A CA 1
ATOM 1250 C C . PHE A 1 159 ? 0.537 -0.11 -2.27 1 86.12 159 PHE A C 1
ATOM 1252 O O . PHE A 1 159 ? -0.217 -0.396 -1.337 1 86.12 159 PHE A O 1
ATOM 1259 N N . ASN A 1 160 ? 1.755 0.146 -2.101 1 91.22 160 ASN A N 1
ATOM 1260 C CA . ASN A 1 160 ? 2.313 -0.027 -0.764 1 91.22 160 ASN A CA 1
ATOM 1261 C C . ASN A 1 160 ? 1.993 1.164 0.136 1 91.22 160 ASN A C 1
ATOM 1263 O O . ASN A 1 160 ? 1.576 2.217 -0.348 1 91.22 160 ASN A O 1
ATOM 1267 N N . VAL A 1 161 ? 2.141 0.988 1.342 1 94.3 161 VAL A N 1
ATOM 1268 C CA . VAL A 1 161 ? 1.893 1.986 2.377 1 94.3 161 VAL A CA 1
ATOM 1269 C C . VAL A 1 161 ? 2.752 3.222 2.121 1 94.3 161 VAL A C 1
ATOM 1271 O O . VAL A 1 161 ? 2.26 4.351 2.181 1 94.3 161 VAL A O 1
ATOM 1274 N N . ALA A 1 162 ? 4.009 3.027 1.781 1 95.04 162 ALA A N 1
ATOM 1275 C CA . ALA A 1 162 ? 4.963 4.104 1.532 1 95.04 162 ALA A CA 1
ATOM 1276 C C . ALA A 1 162 ? 4.472 5.024 0.417 1 95.04 162 ALA A C 1
ATOM 1278 O O . ALA A 1 162 ? 4.603 6.247 0.51 1 95.04 162 ALA A O 1
ATOM 1279 N N . HIS A 1 163 ? 3.942 4.442 -0.609 1 94.1 163 HIS A N 1
ATOM 1280 C CA . HIS A 1 163 ? 3.452 5.221 -1.741 1 94.1 163 HIS A CA 1
ATOM 1281 C C . HIS A 1 163 ? 2.314 6.146 -1.321 1 94.1 163 HIS A C 1
ATOM 1283 O O . HIS A 1 163 ? 2.313 7.33 -1.664 1 94.1 163 HIS A O 1
ATOM 1289 N N . GLY A 1 164 ? 1.369 5.617 -0.567 1 94.87 164 GLY A N 1
ATOM 1290 C CA . GLY A 1 164 ? 0.277 6.428 -0.053 1 94.87 164 GLY A CA 1
ATOM 1291 C C . GLY A 1 164 ? 0.744 7.554 0.85 1 94.87 164 GLY A C 1
ATOM 1292 O O . GLY A 1 164 ? 0.273 8.688 0.732 1 94.87 164 GLY A O 1
ATOM 1293 N N . LEU A 1 165 ? 1.65 7.249 1.704 1 97.19 165 LEU A N 1
ATOM 1294 C CA . LEU A 1 165 ? 2.155 8.238 2.65 1 97.19 165 LEU A CA 1
ATOM 1295 C C . LEU A 1 165 ? 2.915 9.344 1.925 1 97.19 165 LEU A C 1
ATOM 1297 O O . LEU A 1 165 ? 2.816 10.516 2.296 1 97.19 165 LEU A O 1
ATOM 1301 N N . ALA A 1 166 ? 3.676 8.967 0.894 1 96.65 166 ALA A N 1
ATOM 1302 C CA . ALA A 1 166 ? 4.445 9.953 0.139 1 96.65 166 ALA A CA 1
ATOM 1303 C C . ALA A 1 166 ? 3.524 10.94 -0.572 1 96.65 166 ALA A C 1
ATOM 1305 O O . ALA A 1 166 ? 3.728 12.154 -0.497 1 96.65 166 ALA A O 1
ATOM 1306 N N . TRP A 1 167 ? 2.534 10.425 -1.177 1 95.5 167 TRP A N 1
ATOM 1307 C CA . TRP A 1 167 ? 1.608 11.286 -1.905 1 95.5 167 TRP A CA 1
ATOM 1308 C C . TRP A 1 167 ? 0.778 12.129 -0.943 1 95.5 167 TRP A C 1
ATOM 1310 O O . TRP A 1 167 ? 0.473 13.29 -1.23 1 95.5 167 TRP A O 1
ATOM 1320 N N . SER A 1 168 ? 0.405 11.53 0.168 1 96.06 168 SER A N 1
ATOM 1321 C CA . SER A 1 168 ? -0.313 12.296 1.182 1 96.06 168 SER A CA 1
ATOM 1322 C C . SER A 1 168 ? 0.528 13.462 1.691 1 96.06 168 SER A C 1
ATOM 1324 O O . SER A 1 168 ? 0.022 14.575 1.852 1 96.06 168 SER A O 1
ATOM 1326 N N . TYR A 1 169 ? 1.785 13.233 1.926 1 96.65 169 TYR A N 1
ATOM 1327 C CA . TYR A 1 169 ? 2.706 14.253 2.414 1 96.65 169 TYR A CA 1
ATOM 1328 C C . TYR A 1 169 ? 2.902 15.352 1.376 1 96.65 169 TYR A C 1
ATOM 1330 O O . TYR A 1 169 ? 2.937 16.537 1.717 1 96.65 169 TYR A O 1
ATOM 1338 N N . TYR A 1 170 ? 2.996 14.987 0.158 1 94.98 170 TYR A N 1
ATOM 1339 C CA . TYR A 1 170 ? 3.22 15.962 -0.903 1 94.98 170 TYR A CA 1
ATOM 1340 C C . TYR A 1 170 ? 1.962 16.782 -1.165 1 94.98 170 TYR A C 1
ATOM 1342 O O . TYR A 1 170 ? 1.998 18.014 -1.13 1 94.98 170 TYR A O 1
ATOM 1350 N N . ILE A 1 171 ? 0.827 16.112 -1.317 1 93.53 171 ILE A N 1
ATOM 1351 C CA . ILE A 1 171 ? -0.42 16.766 -1.699 1 93.53 171 ILE A CA 1
ATOM 1352 C C . ILE A 1 171 ? -0.97 17.559 -0.515 1 93.53 171 ILE A C 1
ATOM 1354 O O . ILE A 1 171 ? -1.498 18.66 -0.689 1 93.53 171 ILE A O 1
ATOM 1358 N N . GLY A 1 172 ? -0.812 16.98 0.658 1 93.04 172 GLY A N 1
ATOM 1359 C CA . GLY A 1 172 ? -1.433 17.57 1.833 1 93.04 172 GLY A CA 1
ATOM 1360 C C . GLY A 1 172 ? -0.559 18.607 2.512 1 93.04 172 GLY A C 1
ATOM 1361 O O . GLY A 1 172 ? -1.025 19.345 3.383 1 93.04 172 GLY A O 1
ATOM 1362 N N . TYR A 1 173 ? 0.718 18.702 2.096 1 94.08 173 TYR A N 1
ATOM 1363 C CA . TYR A 1 173 ? 1.598 19.581 2.858 1 94.08 173 TYR A CA 1
ATOM 1364 C C . TYR A 1 173 ? 2.592 20.285 1.942 1 94.08 173 TYR A C 1
ATOM 1366 O O . TYR A 1 173 ? 2.492 21.494 1.719 1 94.08 173 TYR A O 1
ATOM 1374 N N . LEU A 1 174 ? 3.485 19.6 1.237 1 94.39 174 LEU A N 1
ATOM 1375 C CA . LEU A 1 174 ? 4.6 20.201 0.513 1 94.39 174 LEU A CA 1
ATOM 1376 C C . LEU A 1 174 ? 4.1 21.023 -0.67 1 94.39 174 LEU A C 1
ATOM 1378 O O . LEU A 1 174 ? 4.606 22.117 -0.93 1 94.39 174 LEU A O 1
ATOM 1382 N N . ARG A 1 175 ? 3.164 20.528 -1.35 1 92.44 175 ARG A N 1
ATOM 1383 C CA . ARG A 1 175 ? 2.624 21.218 -2.517 1 92.44 175 ARG A CA 1
ATOM 1384 C C . ARG A 1 175 ? 1.989 22.547 -2.122 1 92.44 175 ARG A C 1
ATOM 1386 O O . ARG A 1 175 ? 1.869 23.453 -2.948 1 92.44 175 ARG A O 1
ATOM 1393 N N . LEU A 1 176 ? 1.599 22.654 -0.888 1 91.98 176 LEU A N 1
ATOM 1394 C CA . LEU A 1 176 ? 0.921 23.851 -0.402 1 91.98 176 LEU A CA 1
ATOM 1395 C C . LEU A 1 176 ? 1.928 24.877 0.107 1 91.98 176 LEU A C 1
ATOM 1397 O O . LEU A 1 176 ? 1.736 26.082 -0.07 1 91.98 176 LEU A O 1
ATOM 1401 N N . ILE A 1 177 ? 3.024 24.445 0.68 1 92.87 177 ILE A N 1
ATOM 1402 C CA . ILE A 1 177 ? 3.893 25.371 1.397 1 92.87 177 ILE A CA 1
ATOM 1403 C C . ILE A 1 177 ? 5.077 25.757 0.513 1 92.87 177 ILE A C 1
ATOM 1405 O O . ILE A 1 177 ? 5.69 26.809 0.71 1 92.87 177 ILE A O 1
ATOM 1409 N N . LEU A 1 178 ? 5.434 24.951 -0.444 1 92.58 178 LEU A N 1
ATOM 1410 C CA . LEU A 1 178 ? 6.661 25.186 -1.197 1 92.58 178 LEU A CA 1
ATOM 1411 C C . LEU A 1 178 ? 6.484 26.34 -2.178 1 92.58 178 LEU A C 1
ATOM 1413 O O . LEU A 1 178 ? 7.377 27.178 -2.324 1 92.58 178 LEU A O 1
ATOM 1417 N N . PRO A 1 179 ? 5.228 26.31 -2.744 1 88.64 179 PRO A N 1
ATOM 1418 C CA . PRO A 1 179 ? 5.028 27.514 -3.554 1 88.64 179 PRO A CA 1
ATOM 1419 C C . PRO A 1 179 ? 5.003 28.79 -2.717 1 88.64 179 PRO A C 1
ATOM 1421 O O . PRO A 1 179 ? 4.302 28.855 -1.704 1 88.64 179 PRO A O 1
ATOM 1424 N N . GLY A 1 180 ? 5.766 29.772 -2.855 1 88.23 180 GLY A N 1
ATOM 1425 C CA . GLY A 1 180 ? 5.837 31.012 -2.1 1 88.23 180 GLY A CA 1
ATOM 1426 C C . GLY A 1 180 ? 6.809 30.948 -0.937 1 88.23 180 GLY A C 1
ATOM 1427 O O . GLY A 1 180 ? 6.89 31.882 -0.136 1 88.23 180 GLY A O 1
ATOM 1428 N N . PHE A 1 181 ? 7.385 29.849 -0.836 1 92.16 181 PHE A N 1
ATOM 1429 C CA . PHE A 1 181 ? 8.316 29.644 0.267 1 92.16 181 PHE A CA 1
ATOM 1430 C C . PHE A 1 181 ? 9.372 30.742 0.296 1 92.16 181 PHE A C 1
ATOM 1432 O O . PHE A 1 181 ? 9.668 31.299 1.355 1 92.16 181 PHE A O 1
ATOM 1439 N N . GLN A 1 182 ? 9.88 31.115 -0.832 1 90.28 182 GLN A N 1
ATOM 1440 C CA . GLN A 1 182 ? 10.906 32.148 -0.93 1 90.28 182 GLN A CA 1
ATOM 1441 C C . GLN A 1 182 ? 10.357 33.51 -0.517 1 90.28 182 GLN A C 1
ATOM 1443 O O . GLN A 1 182 ? 11.06 34.305 0.111 1 90.28 182 GLN A O 1
ATOM 1448 N N . ALA A 1 183 ? 9.129 33.685 -0.888 1 91.49 183 ALA A N 1
ATOM 1449 C CA . ALA A 1 183 ? 8.494 34.946 -0.515 1 91.49 183 ALA A CA 1
ATOM 1450 C C . ALA A 1 183 ? 8.337 35.054 0.999 1 91.49 183 ALA A C 1
ATOM 1452 O O . ALA A 1 183 ? 8.498 36.135 1.57 1 91.49 183 ALA A O 1
ATOM 1453 N N . ARG A 1 184 ? 8.014 33.993 1.62 1 93.67 184 ARG A N 1
ATOM 1454 C CA . ARG A 1 184 ? 7.867 33.981 3.071 1 93.67 184 ARG A CA 1
ATOM 1455 C C . ARG A 1 184 ? 9.211 34.192 3.76 1 93.67 184 ARG A C 1
ATOM 1457 O O . ARG A 1 184 ? 9.289 34.865 4.79 1 93.67 184 ARG A O 1
ATOM 1464 N N . ILE A 1 185 ? 10.264 33.639 3.184 1 93.19 185 ILE A N 1
ATOM 1465 C CA . ILE A 1 185 ? 11.607 33.821 3.723 1 93.19 185 ILE A CA 1
ATOM 1466 C C . ILE A 1 185 ? 12.019 35.286 3.601 1 93.19 185 ILE A C 1
ATOM 1468 O O . ILE A 1 185 ? 12.583 35.86 4.535 1 93.19 185 ILE A O 1
ATOM 1472 N N . ARG A 1 186 ? 11.718 35.883 2.498 1 92.53 186 ARG A N 1
ATOM 1473 C CA . ARG A 1 186 ? 12.057 37.286 2.28 1 92.53 186 ARG A CA 1
ATOM 1474 C C . ARG A 1 186 ? 11.32 38.186 3.266 1 92.53 186 ARG A C 1
ATOM 1476 O O . ARG A 1 186 ? 11.906 39.116 3.823 1 92.53 186 ARG A O 1
ATOM 1483 N N . THR A 1 187 ? 10.062 37.884 3.466 1 93.99 187 THR A N 1
ATOM 1484 C CA . THR A 1 187 ? 9.266 38.662 4.409 1 93.99 187 THR A CA 1
ATOM 1485 C C . THR A 1 187 ? 9.841 38.556 5.818 1 93.99 187 THR A C 1
ATOM 1487 O O . THR A 1 187 ? 9.916 39.552 6.54 1 93.99 187 THR A O 1
ATOM 1490 N N . TYR A 1 188 ? 10.177 37.41 6.12 1 94.18 188 TYR A N 1
ATOM 1491 C CA . TYR A 1 188 ? 10.788 37.203 7.429 1 94.18 188 TYR A CA 1
ATOM 1492 C C . TYR A 1 188 ? 12.095 37.978 7.55 1 94.18 188 TYR A C 1
ATOM 1494 O O . TYR A 1 188 ? 12.353 38.617 8.573 1 94.18 188 TYR A O 1
ATOM 1502 N N . ASN A 1 189 ? 12.964 37.914 6.55 1 92.81 189 ASN A N 1
ATOM 1503 C CA . ASN A 1 189 ? 14.268 38.569 6.553 1 92.81 189 ASN A CA 1
ATOM 1504 C C . ASN A 1 189 ? 14.133 40.086 6.65 1 92.81 189 ASN A C 1
ATOM 1506 O O . ASN A 1 189 ? 14.965 40.749 7.271 1 92.81 189 ASN A O 1
ATOM 1510 N N . GLN A 1 190 ? 13.12 40.544 6.077 1 92.69 190 GLN A N 1
ATOM 1511 C CA . GLN A 1 190 ? 12.879 41.983 6.124 1 92.69 190 GLN A CA 1
ATOM 1512 C C . GLN A 1 190 ? 12.642 42.454 7.556 1 92.69 190 GLN A C 1
ATOM 1514 O O . GLN A 1 190 ? 13.06 43.551 7.931 1 92.69 190 GLN A O 1
ATOM 1519 N N . HIS A 1 191 ? 12.083 41.545 8.352 1 91.77 191 HIS A N 1
ATOM 1520 C CA . HIS A 1 191 ? 11.699 41.95 9.699 1 91.77 191 HIS A CA 1
ATOM 1521 C C . HIS A 1 191 ? 12.701 41.447 10.733 1 91.77 191 HIS A C 1
ATOM 1523 O O . HIS A 1 191 ? 12.627 41.816 11.907 1 91.77 191 HIS A O 1
ATOM 1529 N N . ASN A 1 192 ? 13.603 40.629 10.343 1 90.71 192 ASN A N 1
ATOM 1530 C CA . ASN A 1 192 ? 14.476 40.002 11.329 1 90.71 192 ASN A CA 1
ATOM 1531 C C . ASN A 1 192 ? 15.942 40.082 10.912 1 90.71 192 ASN A C 1
ATOM 1533 O O . ASN A 1 192 ? 16.692 39.118 11.076 1 90.71 192 ASN A O 1
ATOM 1537 N N . ASN A 1 193 ? 16.418 41.16 10.363 1 85.48 193 ASN A N 1
ATOM 1538 C CA . ASN A 1 193 ? 17.807 41.492 10.062 1 85.48 193 ASN A CA 1
ATOM 1539 C C . ASN A 1 193 ? 18.454 40.438 9.167 1 85.48 193 ASN A C 1
ATOM 1541 O O . ASN A 1 193 ? 19.585 40.017 9.415 1 85.48 193 ASN A O 1
ATOM 1545 N N . ASN A 1 194 ? 17.766 39.847 8.294 1 84.32 194 ASN A N 1
ATOM 1546 C CA . ASN A 1 194 ? 18.277 38.927 7.284 1 84.32 194 ASN A CA 1
ATOM 1547 C C . ASN A 1 194 ? 18.974 37.727 7.92 1 84.32 194 ASN A C 1
ATOM 1549 O O . ASN A 1 194 ? 20.095 37.383 7.542 1 84.32 194 ASN A O 1
ATOM 1553 N N . VAL A 1 195 ? 18.282 37.181 8.815 1 86.31 195 VAL A N 1
ATOM 1554 C CA . VAL A 1 195 ? 18.801 36.036 9.556 1 86.31 195 VAL A CA 1
ATOM 1555 C C . VAL A 1 195 ? 18.982 34.849 8.613 1 86.31 195 VAL A C 1
ATOM 1557 O O . VAL A 1 195 ? 19.966 34.112 8.714 1 86.31 195 VAL A O 1
ATOM 1560 N N . LEU A 1 196 ? 18.039 34.78 7.61 1 89.54 196 LEU A N 1
ATOM 1561 C CA . LEU A 1 196 ? 18.107 33.698 6.634 1 89.54 196 LEU A CA 1
ATOM 1562 C C . LEU A 1 196 ? 18.767 34.171 5.343 1 89.54 196 LEU A C 1
ATOM 1564 O O . LEU A 1 196 ? 18.14 34.165 4.282 1 89.54 196 LEU A O 1
ATOM 1568 N N . ARG A 1 197 ? 19.935 34.663 5.285 1 79.01 197 ARG A N 1
ATOM 1569 C CA . ARG A 1 197 ? 20.571 35.337 4.157 1 79.01 197 ARG A CA 1
ATOM 1570 C C . ARG A 1 197 ? 21.269 34.335 3.243 1 79.01 197 ARG A C 1
ATOM 1572 O O . ARG A 1 197 ? 21.283 34.505 2.022 1 79.01 197 ARG A O 1
ATOM 1579 N N . GLY A 1 198 ? 21.801 33.221 3.608 1 76.32 198 GLY A N 1
ATOM 1580 C CA . GLY A 1 198 ? 22.574 32.329 2.758 1 76.32 198 GLY A CA 1
ATOM 1581 C C . GLY A 1 198 ? 21.711 31.403 1.923 1 76.32 198 GLY A C 1
ATOM 1582 O O . GLY A 1 198 ? 20.559 31.137 2.272 1 76.32 198 GLY A O 1
ATOM 1583 N N . PRO A 1 199 ? 22.184 31.212 0.587 1 76.88 199 PRO A N 1
ATOM 1584 C CA . PRO A 1 199 ? 21.444 30.29 -0.277 1 76.88 199 PRO A CA 1
ATOM 1585 C C . PRO A 1 199 ? 21.029 29.01 0.444 1 76.88 199 PRO A C 1
ATOM 1587 O O . PRO A 1 199 ? 19.953 28.468 0.179 1 76.88 199 PRO A O 1
ATOM 1590 N N . ALA A 1 200 ? 21.796 28.701 1.366 1 78.53 200 ALA A N 1
ATOM 1591 C CA . ALA A 1 200 ? 21.529 27.464 2.096 1 78.53 200 ALA A CA 1
ATOM 1592 C C . ALA A 1 200 ? 20.381 27.648 3.084 1 78.53 200 ALA A C 1
ATOM 1594 O O . ALA A 1 200 ? 19.744 26.674 3.494 1 78.53 200 ALA A O 1
ATOM 1595 N N . SER A 1 201 ? 20.14 28.871 3.382 1 84.61 201 SER A N 1
ATOM 1596 C CA . SER A 1 201 ? 19.11 29.133 4.382 1 84.61 201 SER A CA 1
ATOM 1597 C C . SER A 1 201 ? 17.753 29.369 3.728 1 84.61 201 SER A C 1
ATOM 1599 O O . SER A 1 201 ? 16.745 29.532 4.419 1 84.61 201 SER A O 1
ATOM 1601 N N . GLN A 1 202 ? 17.786 29.24 2.407 1 86.3 202 GLN A N 1
ATOM 1602 C CA . GLN A 1 202 ? 16.551 29.583 1.71 1 86.3 202 GLN A CA 1
ATOM 1603 C C . GLN A 1 202 ? 15.839 28.332 1.204 1 86.3 202 GLN A C 1
ATOM 1605 O O . GLN A 1 202 ? 15.118 28.383 0.205 1 86.3 202 GLN A O 1
ATOM 1610 N N . ARG A 1 203 ? 16.176 27.204 1.83 1 91.04 203 ARG A N 1
ATOM 1611 C CA . ARG A 1 203 ? 15.547 25.934 1.479 1 91.04 203 ARG A CA 1
ATOM 1612 C C . ARG A 1 203 ? 14.913 25.281 2.703 1 91.04 203 ARG A C 1
ATOM 1614 O O . ARG A 1 203 ? 15.299 25.57 3.838 1 91.04 203 ARG A O 1
ATOM 1621 N N . LEU A 1 204 ? 13.923 24.529 2.392 1 94.49 204 LEU A N 1
ATOM 1622 C CA . LEU A 1 204 ? 13.34 23.695 3.438 1 94.49 204 LEU A CA 1
ATOM 1623 C C . LEU A 1 204 ? 14.093 22.375 3.564 1 94.49 204 LEU A C 1
ATOM 1625 O O . LEU A 1 204 ? 14.187 21.614 2.599 1 94.49 204 LEU A O 1
ATOM 1629 N N . TYR A 1 205 ? 14.667 22.171 4.684 1 93.93 205 TYR A N 1
ATOM 1630 C CA . TYR A 1 205 ? 15.373 20.917 4.925 1 93.93 205 TYR A CA 1
ATOM 1631 C C . TYR A 1 205 ? 14.481 19.921 5.657 1 93.93 205 TYR A C 1
ATOM 1633 O O . TYR A 1 205 ? 13.973 20.215 6.742 1 93.93 205 TYR A O 1
ATOM 1641 N N . ILE A 1 206 ? 14.275 18.797 5.039 1 94.29 206 ILE A N 1
ATOM 1642 C CA . ILE A 1 206 ? 13.463 17.743 5.638 1 94.29 206 ILE A CA 1
ATOM 1643 C C . ILE A 1 206 ? 14.364 16.603 6.109 1 94.29 206 ILE A C 1
ATOM 1645 O O . ILE A 1 206 ? 15.044 15.966 5.302 1 94.29 206 ILE A O 1
ATOM 1649 N N . LEU A 1 207 ? 14.362 16.369 7.364 1 93.81 207 LEU A N 1
ATOM 1650 C CA . LEU A 1 207 ? 15.17 15.303 7.947 1 93.81 207 LEU A CA 1
ATOM 1651 C C . LEU A 1 207 ? 14.46 13.958 7.833 1 93.81 207 LEU A C 1
ATOM 1653 O O . LEU A 1 207 ? 13.266 13.855 8.123 1 93.81 207 LEU A O 1
ATOM 1657 N N . PHE A 1 208 ? 15.266 12.945 7.427 1 93.8 208 PHE A N 1
ATOM 1658 C CA . PHE A 1 208 ? 14.723 11.618 7.161 1 93.8 208 PHE A CA 1
ATOM 1659 C C . PHE A 1 208 ? 15.549 10.545 7.86 1 93.8 208 PHE A C 1
ATOM 1661 O O . PHE A 1 208 ? 16.411 9.916 7.242 1 93.8 208 PHE A O 1
ATOM 1668 N N . PRO A 1 209 ? 15.214 10.326 9.128 1 92.56 209 PRO A N 1
ATOM 1669 C CA . PRO A 1 209 ? 15.856 9.182 9.781 1 92.56 209 PRO A CA 1
ATOM 1670 C C . PRO A 1 209 ? 15.277 7.843 9.328 1 92.56 209 PRO A C 1
ATOM 1672 O O . PRO A 1 209 ? 14.073 7.611 9.461 1 92.56 209 PRO A O 1
ATOM 1675 N N . LEU A 1 210 ? 16.023 6.932 8.921 1 90.35 210 LEU A N 1
ATOM 1676 C CA . LEU A 1 210 ? 15.55 5.672 8.356 1 90.35 210 LEU A CA 1
ATOM 1677 C C . LEU A 1 210 ? 15.002 4.759 9.448 1 90.35 210 LEU A C 1
ATOM 1679 O O . LEU A 1 210 ? 14.268 3.812 9.16 1 90.35 210 LEU A O 1
ATOM 1683 N N . ASP A 1 211 ? 15.373 5.026 10.679 1 88.74 211 ASP A N 1
ATOM 1684 C CA . ASP A 1 211 ? 14.824 4.24 11.779 1 88.74 211 ASP A CA 1
ATOM 1685 C C . ASP A 1 211 ? 13.476 4.796 12.233 1 88.74 211 ASP A C 1
ATOM 1687 O O . ASP A 1 211 ? 12.847 4.248 13.14 1 88.74 211 ASP A O 1
ATOM 1691 N N . CYS A 1 212 ? 13.021 5.892 11.687 1 91.61 212 CYS A N 1
ATOM 1692 C CA . CYS A 1 212 ? 11.729 6.526 11.926 1 91.61 212 CYS A CA 1
ATOM 1693 C C . CYS A 1 212 ? 11.667 7.127 13.326 1 91.61 212 CYS A C 1
ATOM 1695 O O . CYS A 1 212 ? 10.582 7.318 13.876 1 91.61 212 CYS A O 1
ATOM 1697 N N . GLY A 1 213 ? 12.901 7.343 13.922 1 87.6 213 GLY A N 1
ATOM 1698 C CA . GLY A 1 213 ? 12.947 8.044 15.195 1 87.6 213 GLY A CA 1
ATOM 1699 C C . GLY A 1 213 ? 12.809 9.548 15.053 1 87.6 213 GLY A C 1
ATOM 1700 O O . GLY A 1 213 ? 13.801 10.252 14.852 1 87.6 213 GLY A O 1
ATOM 1701 N N . VAL A 1 214 ? 11.565 9.996 15.152 1 90.03 214 VAL A N 1
ATOM 1702 C CA . VAL A 1 214 ? 11.27 11.41 14.944 1 90.03 214 VAL A CA 1
ATOM 1703 C C . VAL A 1 214 ? 10.782 12.033 16.25 1 90.03 214 VAL A C 1
ATOM 1705 O O . VAL A 1 214 ? 9.623 11.857 16.634 1 90.03 214 VAL A O 1
ATOM 1708 N N . PRO A 1 215 ? 11.705 12.714 16.908 1 87.31 215 PRO A N 1
ATOM 1709 C CA . PRO A 1 215 ? 11.252 13.422 18.107 1 87.31 215 PRO A CA 1
ATOM 1710 C C . PRO A 1 215 ? 10.381 14.634 17.783 1 87.31 215 PRO A C 1
ATOM 1712 O O . PRO A 1 215 ? 10.407 15.133 16.655 1 87.31 215 PRO A O 1
ATOM 1715 N N . ASP A 1 216 ? 9.609 15.077 18.711 1 87.17 216 ASP A N 1
ATOM 1716 C CA . ASP A 1 216 ? 8.76 16.251 18.534 1 87.17 216 ASP A CA 1
ATOM 1717 C C . ASP A 1 216 ? 9.581 17.537 18.594 1 87.17 216 ASP A C 1
ATOM 1719 O O . ASP A 1 216 ? 9.262 18.516 17.917 1 87.17 216 ASP A O 1
ATOM 1723 N N . ASP A 1 217 ? 10.685 17.46 19.396 1 86.85 217 ASP A N 1
ATOM 1724 C CA . ASP A 1 217 ? 11.573 18.607 19.558 1 86.85 217 ASP A CA 1
ATOM 1725 C C . ASP A 1 217 ? 12.979 18.288 19.056 1 86.85 217 ASP A C 1
ATOM 1727 O O . ASP A 1 217 ? 13.632 17.372 19.562 1 86.85 217 ASP A O 1
ATOM 1731 N N . LEU A 1 218 ? 13.46 19.087 18.077 1 87.98 218 LEU A N 1
ATOM 1732 C CA . LEU A 1 218 ? 14.767 18.857 17.472 1 87.98 218 LEU A CA 1
ATOM 1733 C C . LEU A 1 218 ? 15.885 19.105 18.479 1 87.98 218 LEU A C 1
ATOM 1735 O O . LEU A 1 218 ? 16.975 18.542 18.355 1 87.98 218 LEU A O 1
ATOM 1739 N N . SER A 1 219 ? 15.587 19.974 19.466 1 83.45 219 SER A N 1
ATOM 1740 C CA . SER A 1 219 ? 16.598 20.302 20.466 1 83.45 219 SER A CA 1
ATOM 1741 C C . SER A 1 219 ? 16.921 19.097 21.342 1 83.45 219 SER A C 1
ATOM 1743 O O . SER A 1 219 ? 18.01 19.013 21.914 1 83.45 219 SER A O 1
ATOM 1745 N N . THR A 1 220 ? 15.965 18.217 21.414 1 83.07 220 THR A N 1
ATOM 1746 C CA . THR A 1 220 ? 16.177 17.006 22.199 1 83.07 220 THR A CA 1
ATOM 1747 C C . THR A 1 220 ? 17.085 16.031 21.456 1 83.07 220 THR A C 1
ATOM 1749 O O . THR A 1 220 ? 17.812 15.254 22.078 1 83.07 220 THR A O 1
ATOM 1752 N N . ALA A 1 221 ? 17.046 16.113 20.164 1 82.44 221 ALA A N 1
ATOM 1753 C CA . ALA A 1 221 ? 17.846 15.204 19.347 1 82.44 221 ALA A CA 1
ATOM 1754 C C . ALA A 1 221 ? 19.286 15.695 19.23 1 82.44 221 ALA A C 1
ATOM 1756 O O . ALA A 1 221 ? 20.219 14.892 19.162 1 82.44 221 ALA A O 1
ATOM 1757 N N . ASP A 1 222 ? 19.491 16.995 19.138 1 85.52 222 ASP A N 1
ATOM 1758 C CA . ASP A 1 222 ? 20.803 17.623 19.011 1 85.52 222 ASP A CA 1
ATOM 1759 C C . ASP A 1 222 ? 20.833 18.979 19.713 1 85.52 222 ASP A C 1
ATOM 1761 O O . ASP A 1 222 ? 20.21 19.937 19.25 1 85.52 222 ASP A O 1
ATOM 1765 N N . PRO A 1 223 ? 21.632 19.104 20.722 1 86.34 223 PRO A N 1
ATOM 1766 C CA . PRO A 1 223 ? 21.676 20.349 21.491 1 86.34 223 PRO A CA 1
ATOM 1767 C C . PRO A 1 223 ? 22.217 21.525 20.681 1 86.34 223 PRO A C 1
ATOM 1769 O O . PRO A 1 223 ? 22.057 22.681 21.081 1 86.34 223 PRO A O 1
ATOM 1772 N N . ASN A 1 224 ? 22.836 21.207 19.559 1 89.71 224 ASN A N 1
ATOM 1773 C CA . ASN A 1 224 ? 23.382 22.272 18.724 1 89.71 224 ASN A CA 1
ATOM 1774 C C . ASN A 1 224 ? 22.315 22.873 17.813 1 89.71 224 ASN A C 1
ATOM 1776 O O . ASN A 1 224 ? 22.585 23.822 17.075 1 89.71 224 ASN A O 1
ATOM 1780 N N . ILE A 1 225 ? 21.146 22.36 17.904 1 91.55 225 ILE A N 1
ATOM 1781 C CA . ILE A 1 225 ? 20.022 22.88 17.132 1 91.55 225 ILE A CA 1
ATOM 1782 C C . ILE A 1 225 ? 18.997 23.509 18.073 1 91.55 225 ILE A C 1
ATOM 1784 O O . ILE A 1 225 ? 18.437 22.828 18.936 1 91.55 225 ILE A O 1
ATOM 1788 N N . ARG A 1 226 ? 18.741 24.75 17.941 1 92.26 226 ARG A N 1
ATOM 1789 C CA . ARG A 1 226 ? 17.843 25.464 18.842 1 92.26 226 ARG A CA 1
ATOM 1790 C C . ARG A 1 226 ? 16.751 26.191 18.064 1 92.26 226 ARG A C 1
ATOM 1792 O O . ARG A 1 226 ? 17.019 26.785 17.018 1 92.26 226 ARG A O 1
ATOM 1799 N N . PHE A 1 227 ? 15.628 26.141 18.626 1 93.63 227 PHE A N 1
ATOM 1800 C CA . PHE A 1 227 ? 14.5 26.827 18.007 1 93.63 227 PHE A CA 1
ATOM 1801 C C . PHE A 1 227 ? 14.712 28.336 18.02 1 93.63 227 PHE A C 1
ATOM 1803 O O . PHE A 1 227 ? 15.072 28.909 19.05 1 93.63 227 PHE A O 1
ATOM 1810 N N . LEU A 1 228 ? 14.53 28.977 16.898 1 93.11 228 LEU A N 1
ATOM 1811 C CA . LEU A 1 228 ? 14.732 30.417 16.776 1 93.11 228 LEU A CA 1
ATOM 1812 C C . LEU A 1 228 ? 13.398 31.141 16.624 1 93.11 228 LEU A C 1
ATOM 1814 O O . LEU A 1 228 ? 13.085 32.044 17.403 1 93.11 228 LEU A O 1
ATOM 1818 N N . ASP A 1 229 ? 12.711 30.706 15.574 1 94.1 229 ASP A N 1
ATOM 1819 C CA . ASP A 1 229 ? 11.457 31.384 15.26 1 94.1 229 ASP A CA 1
ATOM 1820 C C . ASP A 1 229 ? 10.632 30.579 14.259 1 94.1 229 ASP A C 1
ATOM 1822 O O . ASP A 1 229 ? 10.953 29.424 13.97 1 94.1 229 ASP A O 1
ATOM 1826 N N . LYS A 1 230 ? 9.461 31.251 13.851 1 94.67 230 LYS A N 1
ATOM 1827 C CA . LYS A 1 230 ? 8.588 30.658 12.841 1 94.67 230 LYS A CA 1
ATOM 1828 C C . LYS A 1 230 ? 8.469 31.562 11.618 1 94.67 230 LYS A C 1
ATOM 1830 O O . LYS A 1 230 ? 8.524 32.788 11.738 1 94.67 230 LYS A O 1
ATOM 1835 N N . LEU A 1 231 ? 8.402 30.913 10.489 1 94.41 231 LEU A N 1
ATOM 1836 C CA . LEU A 1 231 ? 8.074 31.679 9.292 1 94.41 231 LEU A CA 1
ATOM 1837 C C . LEU A 1 231 ? 6.633 32.174 9.342 1 94.41 231 LEU A C 1
ATOM 1839 O O . LEU A 1 231 ? 5.81 31.63 10.082 1 94.41 231 LEU A O 1
ATOM 1843 N N . PRO A 1 232 ? 6.41 33.225 8.57 1 93.37 232 PRO A N 1
ATOM 1844 C CA . PRO A 1 232 ? 5.009 33.646 8.488 1 93.37 232 PRO A CA 1
ATOM 1845 C C . PRO A 1 232 ? 4.068 32.499 8.13 1 93.37 232 PRO A C 1
ATOM 1847 O O . PRO A 1 232 ? 4.348 31.732 7.205 1 93.37 232 PRO A O 1
ATOM 1850 N N . GLN A 1 233 ? 3.009 32.409 8.857 1 92.57 233 GLN A N 1
ATOM 1851 C CA . GLN A 1 233 ? 2.068 31.305 8.704 1 92.57 233 GLN A CA 1
ATOM 1852 C C . GLN A 1 233 ? 1.271 31.437 7.409 1 92.57 233 GLN A C 1
ATOM 1854 O O . GLN A 1 233 ? 1.019 32.549 6.94 1 92.57 233 GLN A O 1
ATOM 1859 N N . GLN A 1 234 ? 1.029 30.288 6.891 1 92.7 234 GLN A N 1
ATOM 1860 C CA . GLN A 1 234 ? 0.16 30.223 5.721 1 92.7 234 GLN A CA 1
ATOM 1861 C C . GLN A 1 234 ? -1.185 29.59 6.069 1 92.7 234 GLN A C 1
ATOM 1863 O O . GLN A 1 234 ? -1.236 28.554 6.735 1 92.7 234 GLN A O 1
ATOM 1868 N N . THR A 1 235 ? -2.29 30.254 5.686 1 92.06 235 THR A N 1
ATOM 1869 C CA . THR A 1 235 ? -3.631 29.758 5.973 1 92.06 235 THR A CA 1
ATOM 1870 C C . THR A 1 235 ? -4.375 29.43 4.681 1 92.06 235 THR A C 1
ATOM 1872 O O . THR A 1 235 ? -4.405 30.241 3.753 1 92.06 235 THR A O 1
ATOM 1875 N N . ILE A 1 236 ? -4.884 28.252 4.607 1 92.02 236 ILE A N 1
ATOM 1876 C CA . ILE A 1 236 ? -5.607 27.809 3.419 1 92.02 236 ILE A CA 1
ATOM 1877 C C . ILE A 1 236 ? -6.857 27.037 3.834 1 92.02 236 ILE A C 1
ATOM 1879 O O . ILE A 1 236 ? -6.833 26.28 4.807 1 92.02 236 ILE A O 1
ATOM 1883 N N . ASP A 1 237 ? -7.978 27.272 3.126 1 89.49 237 ASP A N 1
ATOM 1884 C CA . ASP A 1 237 ? -9.148 26.422 3.321 1 89.49 237 ASP A CA 1
ATOM 1885 C C . ASP A 1 237 ? -8.923 25.034 2.725 1 89.49 237 ASP A C 1
ATOM 1887 O O . ASP A 1 237 ? -8.492 24.908 1.577 1 89.49 237 ASP A O 1
ATOM 1891 N N . ARG A 1 238 ? -9.177 24.028 3.583 1 89.24 238 ARG A N 1
ATOM 1892 C CA . ARG A 1 238 ? -8.916 22.673 3.107 1 89.24 238 ARG A CA 1
ATOM 1893 C C . ARG A 1 238 ? -9.923 21.685 3.685 1 89.24 238 ARG A C 1
ATOM 1895 O O . ARG A 1 238 ? -10.098 21.611 4.903 1 89.24 238 ARG A O 1
ATOM 1902 N N . ALA A 1 239 ? -10.588 20.924 2.879 1 89.44 239 ALA A N 1
ATOM 1903 C CA . ALA A 1 239 ?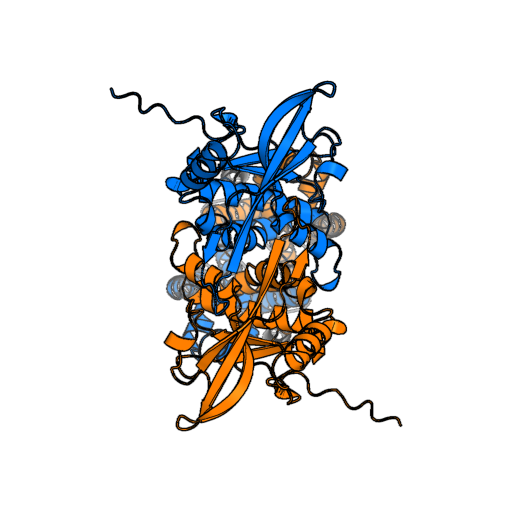 -11.471 19.821 3.249 1 89.44 239 ALA A CA 1
ATOM 1904 C C . ALA A 1 239 ? -12.481 20.258 4.306 1 89.44 239 ALA A C 1
ATOM 1906 O O . ALA A 1 239 ? -12.694 19.556 5.298 1 89.44 239 ALA A O 1
ATOM 1907 N N . GLY A 1 240 ? -12.997 21.482 4.214 1 88.38 240 GLY A N 1
ATOM 1908 C CA . GLY A 1 240 ? -14.03 21.941 5.128 1 88.38 240 GLY A CA 1
ATOM 1909 C C . GLY A 1 240 ? -13.475 22.654 6.347 1 88.38 240 GLY A C 1
ATOM 1910 O O . GLY A 1 240 ? -14.232 23.202 7.15 1 88.38 240 GLY A O 1
ATOM 1911 N N . ILE A 1 241 ? -12.142 22.567 6.527 1 90.31 241 ILE A N 1
ATOM 1912 C CA . ILE A 1 241 ? -11.501 23.299 7.613 1 90.31 241 ILE A CA 1
ATOM 1913 C C . ILE A 1 241 ? -11.126 24.701 7.139 1 90.31 241 ILE A C 1
ATOM 1915 O O . ILE A 1 241 ? -10.268 24.86 6.267 1 90.31 241 ILE A O 1
ATOM 1919 N N . LYS A 1 242 ? -11.77 25.607 7.749 1 90.9 242 LYS A N 1
ATOM 1920 C CA . LYS A 1 242 ? -11.557 26.994 7.346 1 90.9 242 LYS A CA 1
ATOM 1921 C C . LYS A 1 242 ? -10.268 27.549 7.946 1 90.9 242 LYS A C 1
ATOM 1923 O O . LYS A 1 242 ? -10.048 27.452 9.155 1 90.9 242 LYS A O 1
ATOM 1928 N N . GLY A 1 243 ? -9.453 28.02 7.112 1 90.6 243 GLY A N 1
ATOM 1929 C CA . GLY A 1 243 ? -8.225 28.665 7.55 1 90.6 243 GLY A CA 1
ATOM 1930 C C . GLY A 1 243 ? -7.251 27.708 8.211 1 90.6 243 GLY A C 1
ATOM 1931 O O . GLY A 1 243 ? -6.74 27.986 9.298 1 90.6 243 GLY A O 1
ATOM 1932 N N . ARG A 1 244 ? -7.052 26.599 7.624 1 90.32 244 ARG A N 1
ATOM 1933 C CA . ARG A 1 244 ? -6.035 25.686 8.134 1 90.32 244 ARG A CA 1
ATOM 1934 C C . ARG A 1 244 ? -4.656 26.338 8.118 1 90.32 244 ARG A C 1
ATOM 1936 O O . ARG A 1 244 ? -4.26 26.94 7.118 1 90.32 244 ARG A O 1
ATOM 1943 N N . VAL A 1 245 ? -3.921 26.175 9.225 1 92.44 245 VAL A N 1
ATOM 1944 C CA . VAL A 1 245 ? -2.678 26.92 9.394 1 92.44 245 VAL A CA 1
ATOM 1945 C C . VAL A 1 245 ? -1.485 25.995 9.162 1 92.44 245 VAL A C 1
ATOM 1947 O O . VAL A 1 245 ? -1.437 24.887 9.702 1 92.44 245 VAL A O 1
ATOM 1950 N N . TYR A 1 246 ? -0.595 26.388 8.327 1 92.9 246 TYR A N 1
ATOM 1951 C CA . TYR A 1 246 ? 0.668 25.699 8.086 1 92.9 246 TYR A CA 1
ATOM 1952 C C . TYR A 1 246 ? 1.845 26.522 8.594 1 92.9 246 TYR A C 1
ATOM 1954 O O . TYR A 1 246 ? 1.944 27.718 8.308 1 92.9 246 TYR A O 1
ATOM 1962 N N . THR A 1 247 ? 2.652 25.837 9.371 1 92.07 247 THR A N 1
ATOM 1963 C CA . THR A 1 247 ? 3.761 26.547 10 1 92.07 247 THR A CA 1
ATOM 1964 C C . THR A 1 247 ? 5.083 25.837 9.724 1 92.07 247 THR A C 1
ATOM 1966 O O . THR A 1 247 ? 5.132 24.607 9.656 1 92.07 247 THR A O 1
ATOM 1969 N N . ASN A 1 248 ? 6.14 26.628 9.511 1 94.05 248 ASN A N 1
ATOM 1970 C CA . ASN A 1 248 ? 7.51 26.133 9.427 1 94.05 248 ASN A CA 1
ATOM 1971 C C . ASN A 1 248 ? 8.399 26.756 10.499 1 94.05 248 ASN A C 1
ATOM 1973 O O . ASN A 1 248 ? 8.302 27.954 10.772 1 94.05 248 ASN A O 1
ATOM 1977 N N . SER A 1 249 ? 9.181 25.976 11.036 1 94.75 249 SER A N 1
ATOM 1978 C CA . SER A 1 249 ? 10.03 26.45 12.124 1 94.75 249 SER A CA 1
ATOM 1979 C C . SER A 1 249 ? 11.445 26.738 11.636 1 94.75 249 SER A C 1
ATOM 1981 O O . SER A 1 249 ? 11.976 26.014 10.791 1 94.75 249 SER A O 1
ATOM 1983 N N . ILE A 1 250 ? 12 27.803 12.198 1 94.73 250 ILE A N 1
ATOM 1984 C CA . ILE A 1 250 ? 13.385 28.18 11.936 1 94.73 250 ILE A CA 1
ATOM 1985 C C . ILE A 1 250 ? 14.265 27.757 13.11 1 94.73 250 ILE A C 1
ATOM 1987 O O . ILE A 1 250 ? 13.917 27.989 14.271 1 94.73 250 ILE A O 1
ATOM 1991 N N . TYR A 1 251 ? 15.343 27.153 12.768 1 93.53 251 TYR A N 1
ATOM 1992 C CA . TYR A 1 251 ? 16.28 26.714 13.796 1 93.53 251 TYR A CA 1
ATOM 1993 C C . TYR A 1 251 ? 17.654 27.34 13.584 1 93.53 251 TYR A C 1
ATOM 1995 O O . TYR A 1 251 ? 18.07 27.567 12.446 1 93.53 251 TYR A O 1
ATOM 2003 N N . GLU A 1 252 ? 18.273 27.614 14.687 1 92.89 252 GLU A N 1
ATOM 2004 C CA . GLU A 1 252 ? 19.661 28.062 14.629 1 92.89 252 GLU A CA 1
ATOM 2005 C C . GLU A 1 252 ? 20.625 26.911 14.902 1 92.89 252 GLU A C 1
ATOM 2007 O O . GLU A 1 252 ? 20.374 26.078 15.775 1 92.89 252 GLU A O 1
ATOM 2012 N N . LEU A 1 253 ? 21.603 26.818 14.084 1 90.86 253 LEU A N 1
ATOM 2013 C CA . LEU A 1 253 ? 22.654 25.82 14.249 1 90.86 253 LEU A CA 1
ATOM 2014 C C . LEU A 1 253 ? 23.846 26.405 15 1 90.86 253 LEU A C 1
ATOM 2016 O O . LEU A 1 253 ? 24.377 27.449 14.612 1 90.86 253 LEU A O 1
ATOM 2020 N N . LEU A 1 254 ? 24.172 25.722 16.076 1 90.77 254 LEU A N 1
ATOM 2021 C CA . LEU A 1 254 ? 25.271 26.21 16.901 1 90.77 254 LEU A CA 1
ATOM 2022 C C . LEU A 1 254 ? 26.54 25.401 16.651 1 90.77 254 LEU A C 1
ATOM 2024 O O . LEU A 1 254 ? 26.482 24.179 16.499 1 90.77 254 LEU A O 1
ATOM 2028 N N . GLU A 1 255 ? 27.647 26.038 16.364 1 88.14 255 GLU A N 1
ATOM 2029 C CA . GLU A 1 255 ? 28.981 25.449 16.309 1 88.14 255 GLU A CA 1
ATOM 2030 C C . GLU A 1 255 ? 29.867 25.985 17.43 1 88.14 255 GLU A C 1
ATOM 2032 O O . GLU A 1 255 ? 30.165 27.181 17.475 1 88.14 255 GLU A O 1
ATOM 2037 N N . ASP A 1 256 ? 30.33 25.198 18.265 1 86.85 256 ASP A N 1
ATOM 2038 C CA . ASP A 1 256 ? 31.14 25.585 19.416 1 86.85 256 ASP A CA 1
ATOM 2039 C C . ASP A 1 256 ? 30.45 26.675 20.232 1 86.85 256 ASP A C 1
ATOM 2041 O O . ASP A 1 256 ? 31.074 27.673 20.598 1 86.85 256 ASP A O 1
ATOM 2045 N N . GLY A 1 257 ? 29.127 26.623 20.368 1 82.57 257 GLY A N 1
ATOM 2046 C CA . GLY A 1 257 ? 28.363 27.533 21.206 1 82.57 257 GLY A CA 1
ATOM 2047 C C . GLY A 1 257 ? 27.977 28.816 20.495 1 82.57 257 GLY A C 1
ATOM 2048 O O . GLY A 1 257 ? 27.234 29.635 21.041 1 82.57 257 GLY A O 1
ATOM 2049 N N . GLN A 1 258 ? 28.506 29.001 19.264 1 88.02 258 GLN A N 1
ATOM 2050 C CA . GLN A 1 258 ? 28.199 30.205 18.499 1 88.02 258 GLN A CA 1
ATOM 2051 C C . GLN A 1 258 ? 27.286 29.889 17.318 1 88.02 258 GLN A C 1
ATOM 2053 O O . GLN A 1 258 ? 27.347 28.794 16.755 1 88.02 258 GLN A O 1
ATOM 2058 N N . ARG A 1 259 ? 26.459 30.879 16.971 1 86.01 259 ARG A N 1
ATOM 2059 C CA . ARG A 1 259 ? 25.527 30.698 15.863 1 86.01 259 ARG A CA 1
ATOM 2060 C C . ARG A 1 259 ? 26.27 30.544 14.541 1 86.01 259 ARG A C 1
ATOM 2062 O O . ARG A 1 259 ? 27.032 31.428 14.144 1 86.01 259 ARG A O 1
ATOM 2069 N N . ALA A 1 260 ? 26.117 29.417 13.941 1 84.87 260 ALA A N 1
ATOM 2070 C CA . ALA A 1 260 ? 26.758 29.141 12.658 1 84.87 260 ALA A CA 1
ATOM 2071 C C . ALA A 1 260 ? 25.82 29.457 11.497 1 84.87 260 ALA A C 1
ATOM 2073 O O . ALA A 1 260 ? 26.271 29.796 10.401 1 84.87 260 ALA A O 1
ATOM 2074 N N . GLY A 1 261 ? 24.561 29.395 11.808 1 87.99 261 GLY A N 1
ATOM 2075 C CA . GLY A 1 261 ? 23.582 29.649 10.762 1 87.99 261 GLY A CA 1
ATOM 2076 C C . GLY A 1 261 ? 22.16 29.339 11.188 1 87.99 261 GLY A C 1
ATOM 2077 O O . GLY A 1 261 ? 21.922 28.932 12.327 1 87.99 261 GLY A O 1
ATOM 2078 N N . ALA A 1 262 ? 21.229 29.759 10.309 1 91.89 262 ALA A N 1
ATOM 2079 C CA . ALA A 1 262 ? 19.816 29.477 10.549 1 91.89 262 ALA A CA 1
ATOM 2080 C C . ALA A 1 262 ? 19.159 28.876 9.31 1 91.89 262 ALA A C 1
ATOM 2082 O O . ALA A 1 262 ? 19.519 29.218 8.181 1 91.89 262 ALA A O 1
ATOM 2083 N N . CYS A 1 263 ? 18.342 27.961 9.513 1 92.95 263 CYS A N 1
ATOM 2084 C CA . CYS A 1 263 ? 17.643 27.338 8.395 1 92.95 263 CYS A CA 1
ATOM 2085 C C . CYS A 1 263 ? 16.267 26.84 8.822 1 92.95 263 CYS A C 1
ATOM 2087 O O . CYS A 1 263 ? 15.962 26.79 10.015 1 92.95 263 CYS A O 1
ATOM 2089 N N . VAL A 1 264 ? 15.415 26.608 7.867 1 94.66 264 VAL A N 1
ATOM 2090 C CA . VAL A 1 264 ? 14.112 26.002 8.117 1 94.66 264 VAL A CA 1
ATOM 2091 C C . VAL A 1 264 ? 14.235 24.48 8.091 1 94.66 264 VAL A C 1
ATOM 2093 O O . VAL A 1 264 ? 14.652 23.902 7.084 1 94.66 264 VAL A O 1
ATOM 2096 N N . LEU A 1 265 ? 13.92 23.922 9.229 1 93.79 265 LEU A N 1
ATOM 2097 C CA . LEU A 1 265 ? 14.177 22.497 9.406 1 93.79 265 LEU A CA 1
ATOM 2098 C C . LEU A 1 265 ? 12.963 21.796 10.006 1 93.79 265 LEU A C 1
ATOM 2100 O O . LEU A 1 265 ? 12.316 22.33 10.91 1 93.79 265 LEU A O 1
ATOM 2104 N N . GLU A 1 266 ? 12.638 20.581 9.476 1 94.76 266 GLU A N 1
ATOM 2105 C CA . GLU A 1 266 ? 11.591 19.744 10.054 1 94.76 266 GLU A CA 1
ATOM 2106 C C . GLU A 1 266 ? 11.794 18.276 9.691 1 94.76 266 GLU A C 1
ATOM 2108 O O . GLU A 1 266 ? 12.545 17.958 8.767 1 94.76 266 GLU A O 1
ATOM 2113 N N . TYR A 1 267 ? 11.27 17.401 10.477 1 94.85 267 TYR A N 1
ATOM 2114 C CA . TYR A 1 267 ? 11.247 15.984 10.129 1 94.85 267 TYR A CA 1
ATOM 2115 C C . TYR A 1 267 ? 10.086 15.672 9.192 1 94.85 267 TYR A C 1
ATOM 2117 O O . TYR A 1 267 ? 9.085 16.392 9.173 1 94.85 267 TYR A O 1
ATOM 2125 N N . ALA A 1 268 ? 10.252 14.596 8.376 1 94.66 268 ALA A N 1
ATOM 2126 C CA . ALA A 1 268 ? 9.105 14.074 7.638 1 94.66 268 ALA A CA 1
ATOM 2127 C C . ALA A 1 268 ? 8.1 13.416 8.58 1 94.66 268 ALA A C 1
ATOM 2129 O O . ALA A 1 268 ? 8.36 12.337 9.118 1 94.66 268 ALA A O 1
ATOM 2130 N N . SER A 1 269 ? 6.966 13.965 8.703 1 93.91 269 SER A N 1
ATOM 2131 C CA . SER A 1 269 ? 5.993 13.554 9.71 1 93.91 269 SER A CA 1
ATOM 2132 C C . SER A 1 269 ? 5.469 12.15 9.431 1 93.91 269 SER A C 1
ATOM 2134 O O . SER A 1 269 ? 5.075 11.434 10.354 1 93.91 269 SER A O 1
ATOM 2136 N N . PRO A 1 270 ? 5.412 11.657 8.119 1 95.69 270 PRO A N 1
ATOM 2137 C CA . PRO A 1 270 ? 4.915 10.3 7.877 1 95.69 270 PRO A CA 1
ATOM 2138 C C . PRO A 1 270 ? 5.782 9.229 8.535 1 95.69 270 PRO A C 1
ATOM 2140 O O . PRO A 1 270 ? 5.334 8.094 8.719 1 95.69 270 PRO A O 1
ATOM 2143 N N . LEU A 1 271 ? 7.031 9.573 8.887 1 96.03 271 LEU A N 1
ATOM 2144 C CA . LEU A 1 271 ? 7.895 8.617 9.569 1 96.03 271 LEU A CA 1
ATOM 2145 C C . LEU A 1 271 ? 7.359 8.295 10.96 1 96.03 271 LEU A C 1
ATOM 2147 O O . LEU A 1 271 ? 7.528 7.178 11.453 1 96.03 271 LEU A O 1
ATOM 2151 N N . GLN A 1 272 ? 6.7 9.279 11.55 1 94.42 272 GLN A N 1
ATOM 2152 C CA . GLN A 1 272 ? 6.042 9.027 12.828 1 94.42 272 GLN A CA 1
ATOM 2153 C C . GLN A 1 272 ? 4.908 8.017 12.673 1 94.42 272 GLN A C 1
ATOM 2155 O O . GLN A 1 272 ? 4.664 7.208 13.57 1 94.42 272 GLN A O 1
ATOM 2160 N N . THR A 1 273 ? 4.255 8.138 11.567 1 94.43 273 THR A N 1
ATOM 2161 C CA . THR A 1 273 ? 3.177 7.2 11.276 1 94.43 273 THR A CA 1
ATOM 2162 C C . THR A 1 273 ? 3.716 5.778 11.149 1 94.43 273 THR A C 1
ATOM 2164 O O . THR A 1 273 ? 3.187 4.85 11.763 1 94.43 273 THR A O 1
ATOM 2167 N N . LEU A 1 274 ? 4.764 5.623 10.406 1 95.27 274 LEU A N 1
ATOM 2168 C CA . LEU A 1 274 ? 5.363 4.308 10.206 1 95.27 274 LEU A CA 1
ATOM 2169 C C . LEU A 1 274 ? 5.849 3.725 11.528 1 95.27 274 LEU A C 1
ATOM 2171 O O . LEU A 1 274 ? 5.661 2.536 11.794 1 95.27 274 LEU A O 1
ATOM 2175 N N . PHE A 1 275 ? 6.433 4.572 12.336 1 94.75 275 PHE A N 1
ATOM 2176 C CA . PHE A 1 275 ? 6.906 4.124 13.641 1 94.75 275 PHE A CA 1
ATOM 2177 C C . PHE A 1 275 ? 5.743 3.659 14.508 1 94.75 275 PHE A C 1
ATOM 2179 O O . PHE A 1 275 ? 5.795 2.578 15.098 1 94.75 275 PHE A O 1
ATOM 2186 N N . ALA A 1 276 ? 4.747 4.467 14.538 1 93.49 276 ALA A N 1
ATOM 2187 C CA . ALA A 1 276 ? 3.574 4.143 15.347 1 93.49 276 ALA A CA 1
ATOM 2188 C C . ALA A 1 276 ? 2.904 2.864 14.854 1 93.49 276 ALA A C 1
ATOM 2190 O O . ALA A 1 276 ? 2.437 2.052 15.656 1 93.49 276 ALA A O 1
ATOM 2191 N N . MET A 1 277 ? 2.818 2.664 13.582 1 93.18 277 MET A N 1
ATOM 2192 C CA . MET A 1 277 ? 2.206 1.471 13.002 1 93.18 277 MET A CA 1
ATOM 2193 C C . MET A 1 277 ? 2.933 0.21 13.458 1 93.18 277 MET A C 1
ATOM 2195 O O . MET A 1 277 ? 2.312 -0.84 13.631 1 93.18 277 MET A O 1
ATOM 2199 N N . SER A 1 278 ? 4.229 0.309 13.582 1 92.23 278 SER A N 1
ATOM 2200 C CA . SER A 1 278 ? 5.002 -0.85 14.014 1 92.23 278 SER A CA 1
ATOM 2201 C C . SER A 1 278 ? 4.775 -1.146 15.493 1 92.23 278 SER A C 1
ATOM 2203 O O . SER A 1 278 ? 5.124 -2.225 15.976 1 92.23 278 SER A O 1
ATOM 2205 N N . GLN A 1 279 ? 4.176 -0.195 16.223 1 90.29 279 GLN A N 1
ATOM 2206 C CA . GLN A 1 279 ? 3.918 -0.376 17.647 1 90.29 279 GLN A CA 1
ATOM 2207 C C . GLN A 1 279 ? 2.492 -0.861 17.891 1 90.29 279 GLN A C 1
ATOM 2209 O O . GLN A 1 279 ? 2.203 -1.459 18.93 1 90.29 279 GLN A O 1
ATOM 2214 N N . TYR A 1 280 ? 1.658 -0.522 16.963 1 86.83 280 TYR A N 1
ATOM 2215 C CA . TYR A 1 280 ? 0.271 -0.968 17.049 1 86.83 280 TYR A CA 1
ATOM 2216 C C . TYR A 1 280 ? 0.11 -2.367 16.466 1 86.83 280 TYR A C 1
ATOM 2218 O O . TYR A 1 280 ? 0.297 -2.57 15.264 1 86.83 280 TYR A O 1
ATOM 2226 N N . GLY A 1 281 ? -0.167 -3.304 17.25 1 82.07 281 GLY A N 1
ATOM 2227 C CA . GLY A 1 281 ? -0.364 -4.665 16.777 1 82.07 281 GLY A CA 1
ATOM 2228 C C . GLY A 1 281 ? -1.418 -4.772 15.691 1 82.07 281 GLY A C 1
ATOM 2229 O O . GLY A 1 281 ? -1.281 -5.573 14.763 1 82.07 281 GLY A O 1
ATOM 2230 N N . GLN A 1 282 ? -2.39 -3.894 15.712 1 83.84 282 GLN A N 1
ATOM 2231 C CA . GLN A 1 282 ? -3.503 -3.915 14.77 1 83.84 282 GLN A CA 1
ATOM 2232 C C . GLN A 1 282 ? -3.046 -3.52 13.369 1 83.84 282 GLN A C 1
ATOM 2234 O O . GLN A 1 282 ? -3.685 -3.878 12.377 1 83.84 282 GLN A O 1
ATOM 2239 N N . ALA A 1 283 ? -1.968 -2.769 13.298 1 88.59 283 ALA A N 1
ATOM 2240 C CA . ALA A 1 283 ? -1.496 -2.299 11.998 1 88.59 283 ALA A CA 1
ATOM 2241 C C . ALA A 1 283 ? -0.8 -3.419 11.23 1 88.59 283 ALA A C 1
ATOM 2243 O O . ALA A 1 283 ? -0.65 -3.343 10.008 1 88.59 283 ALA A O 1
ATOM 2244 N N . GLY A 1 284 ? -0.318 -4.458 11.998 1 82.76 284 GLY A N 1
ATOM 2245 C CA . GLY A 1 284 ? 0.307 -5.599 11.348 1 82.76 284 GLY A CA 1
ATOM 2246 C C . GLY A 1 284 ? 1.646 -5.266 10.716 1 82.76 284 GLY A C 1
ATOM 2247 O O . GLY A 1 284 ? 1.976 -5.775 9.643 1 82.76 284 GLY A O 1
ATOM 2248 N N . PHE A 1 285 ? 2.39 -4.371 11.198 1 86.44 285 PHE A N 1
ATOM 2249 C CA . PHE A 1 285 ? 3.674 -3.924 10.672 1 86.44 285 PHE A CA 1
ATOM 2250 C C . PHE A 1 285 ? 4.815 -4.365 11.58 1 86.44 285 PHE A C 1
ATOM 2252 O O . PHE A 1 285 ? 4.837 -4.029 12.766 1 86.44 285 PHE A O 1
ATOM 2259 N N . SER A 1 286 ? 5.7 -5.173 11.05 1 87.5 286 SER A N 1
ATOM 2260 C CA . SER A 1 286 ? 6.917 -5.538 11.768 1 87.5 286 SER A CA 1
ATOM 2261 C C . SER A 1 286 ? 7.977 -4.448 11.65 1 87.5 286 SER A C 1
ATOM 2263 O O . SER A 1 286 ? 7.801 -3.482 10.904 1 87.5 286 SER A O 1
ATOM 2265 N N . ARG A 1 287 ? 9.014 -4.556 12.432 1 89.12 287 ARG A N 1
ATOM 2266 C CA . ARG A 1 287 ? 10.128 -3.616 12.358 1 89.12 287 ARG A CA 1
ATOM 2267 C C . ARG A 1 287 ? 10.775 -3.642 10.977 1 89.12 287 ARG A C 1
ATOM 2269 O O . ARG A 1 287 ? 11.184 -2.602 10.458 1 89.12 287 ARG A O 1
ATOM 2276 N N . GLU A 1 288 ? 10.865 -4.809 10.423 1 87.68 288 GLU A N 1
ATOM 2277 C CA . GLU A 1 288 ? 11.436 -4.95 9.087 1 87.68 288 GLU A CA 1
ATOM 2278 C C . GLU A 1 288 ? 10.558 -4.273 8.037 1 87.68 288 GLU A C 1
ATOM 2280 O O . GLU A 1 288 ? 11.067 -3.639 7.111 1 87.68 288 GLU A O 1
ATOM 2285 N N . ASP A 1 289 ? 9.294 -4.411 8.253 1 89.35 289 ASP A N 1
ATOM 2286 C CA . ASP A 1 289 ? 8.368 -3.748 7.34 1 89.35 289 ASP A CA 1
ATOM 2287 C C . ASP A 1 289 ? 8.521 -2.23 7.408 1 89.35 289 ASP A C 1
ATOM 2289 O O . ASP A 1 289 ? 8.512 -1.553 6.378 1 89.35 289 ASP A O 1
ATOM 2293 N N . ARG A 1 290 ? 8.647 -1.805 8.62 1 92.94 290 ARG A N 1
ATOM 2294 C CA . ARG A 1 290 ? 8.803 -0.372 8.849 1 92.94 290 ARG A CA 1
ATOM 2295 C C . ARG A 1 290 ? 10.016 0.173 8.104 1 92.94 290 ARG A C 1
ATOM 2297 O O . ARG A 1 290 ? 9.918 1.182 7.403 1 92.94 290 ARG A O 1
ATOM 2304 N N . LEU A 1 291 ? 11.128 -0.513 8.238 1 92.21 291 LEU A N 1
ATOM 2305 C CA . LEU A 1 291 ? 12.357 -0.077 7.585 1 92.21 291 LEU A CA 1
ATOM 2306 C C . LEU A 1 291 ? 12.201 -0.091 6.068 1 92.21 291 LEU A C 1
ATOM 2308 O O . LEU A 1 291 ? 12.597 0.86 5.39 1 92.21 291 LEU A O 1
ATOM 2312 N N . GLU A 1 292 ? 11.655 -1.089 5.572 1 91.92 292 GLU A N 1
ATOM 2313 C CA . GLU A 1 292 ? 11.443 -1.192 4.131 1 91.92 292 GLU A CA 1
ATOM 2314 C C . GLU A 1 292 ? 10.53 -0.078 3.627 1 91.92 292 GLU A C 1
ATOM 2316 O O . GLU A 1 292 ? 10.823 0.562 2.615 1 91.92 292 GLU A O 1
ATOM 2321 N N . GLN A 1 293 ? 9.455 0.129 4.34 1 93.96 293 GLN A N 1
ATOM 2322 C CA . GLN A 1 293 ? 8.493 1.145 3.926 1 93.96 293 GLN A CA 1
ATOM 2323 C C . GLN A 1 293 ? 9.087 2.546 4.044 1 93.96 293 GLN A C 1
ATOM 2325 O O . GLN A 1 293 ? 8.772 3.429 3.244 1 93.96 293 GLN A O 1
ATOM 2330 N N . ALA A 1 294 ? 9.926 2.737 5.039 1 94.53 294 ALA A N 1
ATOM 2331 C CA . ALA A 1 294 ? 10.59 4.029 5.185 1 94.53 294 ALA A CA 1
ATOM 2332 C C . ALA A 1 294 ? 11.492 4.32 3.989 1 94.53 294 ALA A C 1
ATOM 2334 O O . ALA A 1 294 ? 11.491 5.434 3.459 1 94.53 294 ALA A O 1
ATOM 2335 N N . LYS A 1 295 ? 12.226 3.374 3.573 1 94.08 295 LYS A N 1
ATOM 2336 C CA . LYS A 1 295 ? 13.121 3.536 2.431 1 94.08 295 LYS A CA 1
ATOM 2337 C C . LYS A 1 295 ? 12.334 3.783 1.147 1 94.08 295 LYS A C 1
ATOM 2339 O O . LYS A 1 295 ? 12.699 4.645 0.345 1 94.08 295 LYS A O 1
ATOM 2344 N N . LEU A 1 296 ? 11.302 3.04 0.974 1 93.96 296 LEU A N 1
ATOM 2345 C CA . LEU A 1 296 ? 10.461 3.222 -0.204 1 93.96 296 LEU A CA 1
ATOM 2346 C C . LEU A 1 296 ? 9.789 4.591 -0.186 1 93.96 296 LEU A C 1
ATOM 2348 O O . LEU A 1 296 ? 9.613 5.214 -1.236 1 93.96 296 LEU A O 1
ATOM 2352 N N . PHE A 1 297 ? 9.386 5.058 1.004 1 96.13 297 PHE A N 1
ATOM 2353 C CA . PHE A 1 297 ? 8.806 6.386 1.156 1 96.13 297 PHE A CA 1
ATOM 2354 C C . PHE A 1 297 ? 9.775 7.459 0.674 1 96.13 297 PHE A C 1
ATOM 2356 O O . PHE A 1 297 ? 9.393 8.353 -0.085 1 96.13 297 PHE A O 1
ATOM 2363 N N . CYS A 1 298 ? 10.965 7.325 1.128 1 94.52 298 CYS A N 1
ATOM 2364 C CA . CYS A 1 298 ? 11.99 8.289 0.741 1 94.52 298 CYS A CA 1
ATOM 2365 C C . CYS A 1 298 ? 12.173 8.313 -0.772 1 94.52 298 CYS A C 1
ATOM 2367 O O . CYS A 1 298 ? 12.171 9.382 -1.385 1 94.52 298 CYS A O 1
ATOM 2369 N N . ARG A 1 299 ? 12.302 7.215 -1.363 1 93.87 299 ARG A N 1
ATOM 2370 C CA . ARG A 1 299 ? 12.496 7.126 -2.807 1 93.87 299 ARG A CA 1
ATOM 2371 C C . ARG A 1 299 ? 11.304 7.712 -3.557 1 93.87 299 ARG A C 1
ATOM 2373 O O . ARG A 1 299 ? 11.478 8.466 -4.516 1 93.87 299 ARG A O 1
ATOM 2380 N N . THR A 1 300 ? 10.117 7.313 -3.158 1 94 300 THR A N 1
ATOM 2381 C CA . THR A 1 300 ? 8.906 7.797 -3.811 1 94 300 THR A CA 1
ATOM 2382 C C . THR A 1 300 ? 8.801 9.316 -3.699 1 94 300 THR A C 1
ATOM 2384 O O . THR A 1 300 ? 8.454 9.993 -4.669 1 94 300 THR A O 1
ATOM 2387 N N . LEU A 1 301 ? 9.062 9.833 -2.491 1 94.73 301 LEU A N 1
ATOM 2388 C CA . LEU A 1 301 ? 8.992 11.276 -2.284 1 94.73 301 LEU A CA 1
ATOM 2389 C C . LEU A 1 301 ? 9.993 12.002 -3.177 1 94.73 301 LEU A C 1
ATOM 2391 O O . LEU A 1 301 ? 9.674 13.042 -3.756 1 94.73 301 LEU A O 1
ATOM 2395 N N . GLU A 1 302 ? 11.149 11.46 -3.284 1 92.54 302 GLU A N 1
ATOM 2396 C CA . GLU A 1 302 ? 12.156 12.049 -4.162 1 92.54 302 GLU A CA 1
ATOM 2397 C C . GLU A 1 302 ? 11.681 12.068 -5.612 1 92.54 302 GLU A C 1
ATOM 2399 O O . GLU A 1 302 ? 11.888 13.052 -6.325 1 92.54 302 GLU A O 1
ATOM 2404 N N . ASP A 1 303 ? 11.097 11.028 -6.026 1 91.03 303 ASP A N 1
ATOM 2405 C CA . ASP A 1 303 ? 10.571 10.947 -7.385 1 91.03 303 ASP A CA 1
ATOM 2406 C C . ASP A 1 303 ? 9.485 11.995 -7.617 1 91.03 303 ASP A C 1
ATOM 2408 O O . ASP A 1 303 ? 9.424 12.607 -8.685 1 91.03 303 ASP A O 1
ATOM 2412 N N . ILE A 1 304 ? 8.631 12.163 -6.649 1 92.68 304 ILE A N 1
ATOM 2413 C CA . ILE A 1 304 ? 7.553 13.141 -6.752 1 92.68 304 ILE A CA 1
ATOM 2414 C C . ILE A 1 304 ? 8.14 14.545 -6.871 1 92.68 304 ILE A C 1
ATOM 2416 O O . ILE A 1 304 ? 7.719 15.33 -7.725 1 92.68 304 ILE A O 1
ATOM 2420 N N . LEU A 1 305 ? 9.103 14.87 -6.005 1 91.6 305 LEU A N 1
ATOM 2421 C CA . LEU A 1 305 ? 9.699 16.2 -5.962 1 91.6 305 LEU A CA 1
ATOM 2422 C C . LEU A 1 305 ? 10.517 16.47 -7.221 1 91.6 305 LEU A C 1
ATOM 2424 O O . LEU A 1 305 ? 10.619 17.615 -7.667 1 91.6 305 LEU A O 1
ATOM 2428 N N . ALA A 1 306 ? 11.129 15.419 -7.76 1 87.9 306 ALA A N 1
ATOM 2429 C CA . ALA A 1 306 ? 11.903 15.564 -8.99 1 87.9 306 ALA A CA 1
ATOM 2430 C C . ALA A 1 306 ? 11.006 15.963 -10.158 1 87.9 306 ALA A C 1
ATOM 2432 O O . ALA A 1 306 ? 11.451 16.645 -11.085 1 87.9 306 ALA A O 1
ATOM 2433 N N . ASP A 1 307 ? 9.804 15.644 -10.055 1 86.93 307 ASP A N 1
ATOM 2434 C CA . ASP A 1 307 ? 8.874 15.906 -11.149 1 86.93 307 ASP A CA 1
ATOM 2435 C C . ASP A 1 307 ? 8.11 17.208 -10.92 1 86.93 307 ASP A C 1
ATOM 2437 O O . ASP A 1 307 ? 7.312 17.623 -11.764 1 86.93 307 ASP A O 1
ATOM 2441 N N . ALA A 1 308 ? 8.332 17.871 -9.804 1 84.36 308 ALA A N 1
ATOM 2442 C CA . ALA A 1 308 ? 7.642 19.12 -9.491 1 84.36 308 ALA A CA 1
ATOM 2443 C C . ALA A 1 308 ? 8.589 20.312 -9.601 1 84.36 308 ALA A C 1
ATOM 2445 O O . ALA A 1 308 ? 9.511 20.457 -8.795 1 84.36 308 ALA A O 1
ATOM 2446 N N . PRO A 1 309 ? 8.503 21.128 -10.566 1 71.65 309 PRO A N 1
ATOM 2447 C CA . PRO A 1 309 ? 9.425 22.235 -10.831 1 71.65 309 PRO A CA 1
ATOM 2448 C C . PRO A 1 309 ? 9.556 23.191 -9.647 1 71.65 309 PRO A C 1
ATOM 2450 O O . PRO A 1 309 ? 10.658 23.654 -9.343 1 71.65 309 PRO A O 1
ATOM 2453 N N . GLU A 1 310 ? 8.45 23.529 -9.047 1 73.23 310 GLU A N 1
ATOM 2454 C CA . GLU A 1 310 ? 8.461 24.546 -8 1 73.23 310 GLU A CA 1
ATOM 2455 C C . GLU A 1 310 ? 9.121 24.022 -6.728 1 73.23 310 GLU A C 1
ATOM 2457 O O . GLU A 1 310 ? 9.539 24.804 -5.871 1 73.23 310 GLU A O 1
ATOM 2462 N N . SER A 1 311 ? 9.357 22.729 -6.729 1 71.71 311 SER A N 1
ATOM 2463 C CA . SER A 1 311 ? 9.773 22.095 -5.481 1 71.71 311 SER A CA 1
ATOM 2464 C C . SER A 1 311 ? 11.259 21.756 -5.502 1 71.71 311 SER A C 1
ATOM 2466 O O . SER A 1 311 ? 11.897 21.673 -4.45 1 71.71 311 SER A O 1
ATOM 2468 N N . GLN A 1 312 ? 11.806 21.646 -6.574 1 72.13 312 GLN A N 1
ATOM 2469 C CA . GLN A 1 312 ? 13.138 21.059 -6.671 1 72.13 312 GLN A CA 1
ATOM 2470 C C . GLN A 1 312 ? 14.187 21.967 -6.035 1 72.13 312 GLN A C 1
ATOM 2472 O O . GLN A 1 312 ? 15.071 21.495 -5.317 1 72.13 312 GLN A O 1
ATOM 2477 N N . ASN A 1 313 ? 13.972 23.237 -6.099 1 78.02 313 ASN A N 1
ATOM 2478 C CA . ASN A 1 313 ? 15.034 24.104 -5.598 1 78.02 313 ASN A CA 1
ATOM 2479 C C . ASN A 1 313 ? 14.716 24.632 -4.203 1 78.02 313 ASN A C 1
ATOM 2481 O O . ASN A 1 313 ? 15.573 25.231 -3.551 1 78.02 313 ASN A O 1
ATOM 2485 N N . ASN A 1 314 ? 13.584 24.29 -3.708 1 87.75 314 ASN A N 1
ATOM 2486 C CA . ASN A 1 314 ? 13.154 24.884 -2.447 1 87.75 314 ASN A CA 1
ATOM 2487 C C . ASN A 1 314 ? 13.167 23.864 -1.313 1 87.75 314 ASN A C 1
ATOM 2489 O O . ASN A 1 314 ? 12.948 24.216 -0.153 1 87.75 314 ASN A O 1
ATOM 2493 N N . CYS A 1 315 ? 13.46 22.621 -1.692 1 91.7 315 CYS A N 1
ATOM 2494 C CA . CYS A 1 315 ? 13.395 21.575 -0.677 1 91.7 315 CYS A CA 1
ATOM 2495 C C . CYS A 1 315 ? 14.554 20.597 -0.827 1 91.7 315 CYS A C 1
ATOM 2497 O O . CYS A 1 315 ? 14.972 20.289 -1.944 1 91.7 315 CYS A O 1
ATOM 2499 N N . ARG A 1 316 ? 15.123 20.2 0.29 1 91.12 316 ARG A N 1
ATOM 2500 C CA . ARG A 1 316 ? 16.205 19.22 0.312 1 91.12 316 ARG A CA 1
ATOM 2501 C C . ARG A 1 316 ? 15.942 18.137 1.353 1 91.12 316 ARG A C 1
ATOM 2503 O O . ARG A 1 316 ? 15.605 18.44 2.499 1 91.12 316 ARG A O 1
ATOM 2510 N N . LEU A 1 317 ? 16.103 16.896 0.914 1 91.84 317 LEU A N 1
ATOM 2511 C CA . LEU A 1 317 ? 15.93 15.766 1.82 1 91.84 317 LEU A CA 1
ATOM 2512 C C . LEU A 1 317 ? 17.269 15.332 2.408 1 91.84 317 LEU A C 1
ATOM 2514 O O . LEU A 1 317 ? 18.242 15.145 1.675 1 91.84 317 LEU A O 1
ATOM 2518 N N . ILE A 1 318 ? 17.348 15.244 3.705 1 91.96 318 ILE A N 1
ATOM 2519 C CA . ILE A 1 318 ? 18.54 14.754 4.388 1 91.96 318 ILE A CA 1
ATOM 2520 C C . ILE A 1 318 ? 18.257 13.385 5.004 1 91.96 318 ILE A C 1
ATOM 2522 O O . ILE A 1 318 ? 17.592 13.288 6.038 1 91.96 318 ILE A O 1
ATOM 2526 N N . VAL A 1 319 ? 18.814 12.357 4.372 1 92.24 319 VAL A N 1
ATOM 2527 C CA . VAL A 1 319 ? 18.579 10.985 4.812 1 92.24 319 VAL A CA 1
ATOM 2528 C C . VAL A 1 319 ? 19.76 10.501 5.65 1 92.24 319 VAL A C 1
ATOM 2530 O O . VAL A 1 319 ? 20.918 10.704 5.277 1 92.24 319 VAL A O 1
ATOM 2533 N N . TYR A 1 320 ? 19.508 9.924 6.806 1 87.77 320 TYR A N 1
ATOM 2534 C CA . TYR A 1 320 ? 20.607 9.383 7.597 1 87.77 320 TYR A CA 1
ATOM 2535 C C . TYR A 1 320 ? 20.158 8.162 8.391 1 87.77 320 TYR A C 1
ATOM 2537 O O . TYR A 1 320 ? 18.958 7.925 8.551 1 87.77 320 TYR A O 1
ATOM 2545 N N . GLU A 1 321 ? 21.156 7.29 8.642 1 80.83 321 GLU A N 1
ATOM 2546 C CA . GLU A 1 321 ? 20.925 6.072 9.412 1 80.83 321 GLU A CA 1
ATOM 2547 C C . GLU A 1 321 ? 21.413 6.226 10.85 1 80.83 321 GLU A C 1
ATOM 2549 O O . GLU A 1 321 ? 22.559 6.616 11.083 1 80.83 321 GLU A O 1
ATOM 2554 N N . GLY A 1 322 ? 20.74 5.982 11.836 1 65.27 322 GLY A N 1
ATOM 2555 C CA . GLY A 1 322 ? 21.202 5.96 13.215 1 65.27 322 GLY A CA 1
ATOM 2556 C C . GLY A 1 322 ? 21.251 7.337 13.85 1 65.27 322 GLY A C 1
ATOM 2557 O O . GLY A 1 322 ? 20.569 8.259 13.398 1 65.27 322 GLY A O 1
ATOM 2558 N N . GLU A 1 323 ? 21.877 7.506 15.021 1 56.78 323 GLU A N 1
ATOM 2559 C CA . GLU A 1 323 ? 21.977 8.666 15.902 1 56.78 323 GLU A CA 1
ATOM 2560 C C . GLU A 1 323 ? 22.736 9.806 15.229 1 56.78 323 GLU A C 1
ATOM 2562 O O . GLU A 1 323 ? 22.779 10.922 15.75 1 56.78 323 GLU A O 1
ATOM 2567 N N . GLY A 1 324 ? 23.492 9.633 14.129 1 50.16 324 GLY A N 1
ATOM 2568 C CA . GLY A 1 324 ? 24.443 10.693 13.836 1 50.16 324 GLY A CA 1
ATOM 2569 C C . GLY A 1 324 ? 23.907 11.723 12.86 1 50.16 324 GLY A C 1
ATOM 2570 O O . GLY A 1 324 ? 23.841 11.469 11.656 1 50.16 324 GLY A O 1
ATOM 2571 N N . LEU A 1 325 ? 22.941 12.426 13.125 1 48.35 325 LEU A N 1
ATOM 2572 C CA . LEU A 1 325 ? 22.403 13.512 12.312 1 48.35 325 LEU A CA 1
ATOM 2573 C C . LEU A 1 325 ? 23.517 14.226 11.554 1 48.35 325 LEU A C 1
ATOM 2575 O O . LEU A 1 325 ? 23.437 14.39 10.334 1 48.35 325 LEU A O 1
ATOM 2579 N N . MET A 1 326 ? 24.054 15.517 12.184 1 45.02 326 MET A N 1
ATOM 2580 C CA . MET A 1 326 ? 24.863 16.637 11.712 1 45.02 326 MET A CA 1
ATOM 2581 C C . MET A 1 326 ? 26.348 16.294 11.762 1 45.02 326 MET A C 1
ATOM 2583 O O . MET A 1 326 ? 27.197 17.187 11.728 1 45.02 326 MET A O 1
ATOM 2587 N N . GLU A 1 327 ? 26.766 15.102 11.935 1 37.22 327 GLU A N 1
ATOM 2588 C CA . GLU A 1 327 ? 28.223 15.085 11.848 1 37.22 327 GLU A CA 1
ATOM 2589 C C . GLU A 1 327 ? 28.689 15.086 10.395 1 37.22 327 GLU A C 1
ATOM 2591 O O . GLU A 1 327 ? 28.082 14.435 9.542 1 37.22 327 GLU A O 1
ATOM 2596 N N . MET B 1 1 ? -26.888 -15.391 33.475 1 20.81 1 MET B N 1
ATOM 2597 C CA . MET B 1 1 ? -27.039 -15.496 32.027 1 20.81 1 MET B CA 1
ATOM 2598 C C . MET B 1 1 ? -26.955 -14.121 31.371 1 20.81 1 MET B C 1
ATOM 2600 O O . MET B 1 1 ? -27.964 -13.425 31.247 1 20.81 1 MET B O 1
ATOM 2604 N N . SER B 1 2 ? -26.074 -13.227 31.764 1 21.76 2 SER B N 1
ATOM 2605 C CA . SER B 1 2 ? -25.792 -11.804 31.608 1 21.76 2 SER B CA 1
ATOM 2606 C C . SER B 1 2 ? -25.604 -11.436 30.14 1 21.76 2 SER B C 1
ATOM 2608 O O . SER B 1 2 ? -24.772 -12.026 29.448 1 21.76 2 SER B O 1
ATOM 2610 N N . TRP B 1 3 ? -26.727 -11.051 29.396 1 22.22 3 TRP B N 1
ATOM 2611 C CA . TRP B 1 3 ? -27.007 -10.617 28.031 1 22.22 3 TRP B CA 1
ATOM 2612 C C . TRP B 1 3 ? -26.052 -9.507 27.606 1 22.22 3 TRP B C 1
ATOM 2614 O O . TRP B 1 3 ? -26.099 -8.399 28.144 1 22.22 3 TRP B O 1
ATOM 2624 N N . ARG B 1 4 ? -24.701 -9.711 27.624 1 25.17 4 ARG B N 1
ATOM 2625 C CA . ARG B 1 4 ? -23.725 -8.797 27.041 1 25.17 4 ARG B CA 1
ATOM 2626 C C . ARG B 1 4 ? -24.254 -8.18 25.75 1 25.17 4 ARG B C 1
ATOM 2628 O O . ARG B 1 4 ? -24.404 -8.872 24.741 1 25.17 4 ARG B O 1
ATOM 2635 N N . GLN B 1 5 ? -25.172 -7.207 25.854 1 23 5 GLN B N 1
ATOM 2636 C CA . GLN B 1 5 ? -25.767 -6.377 24.812 1 23 5 GLN B CA 1
ATOM 2637 C C . GLN B 1 5 ? -24.723 -5.957 23.781 1 23 5 GLN B C 1
ATOM 2639 O O . GLN B 1 5 ? -23.713 -5.342 24.127 1 23 5 GLN B O 1
ATOM 2644 N N . LYS B 1 6 ? -24.419 -6.795 22.774 1 29.39 6 LYS B N 1
ATOM 2645 C CA . LYS B 1 6 ? -23.626 -6.616 21.562 1 29.39 6 LYS B CA 1
ATOM 2646 C C . LYS B 1 6 ? -23.761 -5.195 21.021 1 29.39 6 LYS B C 1
ATOM 2648 O O . LYS B 1 6 ? -24.863 -4.757 20.683 1 29.39 6 LYS B O 1
ATOM 2653 N N . MET B 1 7 ? -23.101 -4.179 21.548 1 31.92 7 MET B N 1
ATOM 2654 C CA . MET B 1 7 ? -23.089 -2.815 21.028 1 31.92 7 MET B CA 1
ATOM 2655 C C . MET B 1 7 ? -23.345 -2.805 19.525 1 31.92 7 MET B C 1
ATOM 2657 O O . MET B 1 7 ? -22.893 -3.698 18.807 1 31.92 7 MET B O 1
ATOM 2661 N N . PRO B 1 8 ? -24.441 -2.166 18.9 1 34.15 8 PRO B N 1
ATOM 2662 C CA . PRO B 1 8 ? -24.765 -2.106 17.473 1 34.15 8 PRO B CA 1
ATOM 2663 C C . PRO B 1 8 ? -23.53 -1.92 16.595 1 34.15 8 PRO B C 1
ATOM 2665 O O . PRO B 1 8 ? -22.667 -1.094 16.903 1 34.15 8 PRO B O 1
ATOM 2668 N N . HIS B 1 9 ? -22.782 -2.831 16.07 1 36.58 9 HIS B N 1
ATOM 2669 C CA . HIS B 1 9 ? -21.778 -2.867 15.012 1 36.58 9 HIS B CA 1
ATOM 2670 C C . HIS B 1 9 ? -21.993 -1.738 14.01 1 36.58 9 HIS B C 1
ATOM 2672 O O . HIS B 1 9 ? -23.117 -1.51 13.556 1 36.58 9 HIS B O 1
ATOM 2678 N N . SER B 1 10 ? -21.448 -0.555 14.118 1 45.53 10 SER B N 1
ATOM 2679 C CA . SER B 1 10 ? -21.475 0.568 13.188 1 45.53 10 SER B CA 1
ATOM 2680 C C . SER B 1 10 ? -21.697 0.095 11.755 1 45.53 10 SER B C 1
ATOM 2682 O O . SER B 1 10 ? -20.958 -0.757 11.256 1 45.53 10 SER B O 1
ATOM 2684 N N . SER B 1 11 ? -22.869 -0.225 11.228 1 58.64 11 SER B N 1
ATOM 2685 C CA . SER B 1 11 ? -23.383 -0.639 9.927 1 58.64 11 SER B CA 1
ATOM 2686 C C . SER B 1 11 ? -22.761 0.18 8.801 1 58.64 11 SER B C 1
ATOM 2688 O O . SER B 1 11 ? -23.068 1.364 8.644 1 58.64 11 SER B O 1
ATOM 2690 N N . LEU B 1 12 ? -21.387 0.015 8.596 1 66.39 12 LEU B N 1
ATOM 2691 C CA . LEU B 1 12 ? -20.802 0.711 7.455 1 66.39 12 LEU B CA 1
ATOM 2692 C C . LEU B 1 12 ? -21.723 0.635 6.242 1 66.39 12 LEU B C 1
ATOM 2694 O O . LEU B 1 12 ? -22.574 -0.253 6.157 1 66.39 12 LEU B O 1
ATOM 2698 N N . HIS B 1 13 ? -21.72 1.616 5.496 1 75.84 13 HIS B N 1
ATOM 2699 C CA . HIS B 1 13 ? -22.436 1.742 4.232 1 75.84 13 HIS B CA 1
ATOM 2700 C C . HIS B 1 13 ? -22.304 0.474 3.395 1 75.84 13 HIS B C 1
ATOM 2702 O O . HIS B 1 13 ? -21.239 -0.147 3.366 1 75.84 13 HIS B O 1
ATOM 2708 N N . PRO B 1 14 ? -23.374 -0.091 2.977 1 77.7 14 PRO B N 1
ATOM 2709 C CA . PRO B 1 14 ? -23.374 -1.327 2.191 1 77.7 14 PRO B CA 1
ATOM 2710 C C . PRO B 1 14 ? -22.352 -1.306 1.057 1 77.7 14 PRO B C 1
ATOM 2712 O O . PRO B 1 14 ? -21.968 -2.361 0.547 1 77.7 14 PRO B O 1
ATOM 2715 N N . SER B 1 15 ? -21.815 -0.17 0.74 1 84.38 15 SER B N 1
ATOM 2716 C CA . SER B 1 15 ? -20.836 -0.054 -0.335 1 84.38 15 SER B CA 1
ATOM 2717 C C . SER B 1 15 ? -19.429 -0.37 0.161 1 84.38 15 SER B C 1
ATOM 2719 O O . SER B 1 15 ? -18.508 -0.548 -0.639 1 84.38 15 SER B O 1
ATOM 2721 N N . ILE B 1 16 ? -19.253 -0.554 1.386 1 88.53 16 ILE B N 1
ATOM 2722 C CA . ILE B 1 16 ? -17.944 -0.868 1.948 1 88.53 16 ILE B CA 1
ATOM 2723 C C . ILE B 1 16 ? -17.765 -2.383 2.023 1 88.53 16 ILE B C 1
ATOM 2725 O O . ILE B 1 16 ? -18.572 -3.079 2.644 1 88.53 16 ILE B O 1
ATOM 2729 N N . PRO B 1 17 ? -16.797 -2.844 1.369 1 88.92 17 PRO B N 1
ATOM 2730 C CA . PRO B 1 17 ? -16.632 -4.298 1.32 1 88.92 17 PRO B CA 1
ATOM 2731 C C . PRO B 1 17 ? -16.161 -4.884 2.649 1 88.92 17 PRO B C 1
ATOM 2733 O O . PRO B 1 17 ? -15.362 -4.261 3.354 1 88.92 17 PRO B O 1
ATOM 2736 N N . HIS B 1 18 ? -16.67 -6.038 2.961 1 89.26 18 HIS B N 1
ATOM 2737 C CA . HIS B 1 18 ? -16.163 -6.811 4.088 1 89.26 18 HIS B CA 1
ATOM 2738 C C . HIS B 1 18 ? -14.876 -7.543 3.72 1 89.26 18 HIS B C 1
ATOM 2740 O O . HIS B 1 18 ? -14.582 -7.733 2.538 1 89.26 18 HIS B O 1
ATOM 2746 N N . PRO B 1 19 ? -14.134 -7.932 4.74 1 88.89 19 PRO B N 1
ATOM 2747 C CA . PRO B 1 19 ? -12.929 -8.706 4.432 1 88.89 19 PRO B CA 1
ATOM 2748 C C . PRO B 1 19 ? -13.235 -10.007 3.695 1 88.89 19 PRO B C 1
ATOM 2750 O O . PRO B 1 19 ? -14.31 -10.586 3.876 1 88.89 19 PRO B O 1
ATOM 2753 N N . ARG B 1 20 ? -12.365 -10.412 2.888 1 90.83 20 ARG B N 1
ATOM 2754 C CA . ARG B 1 20 ? -12.526 -11.659 2.147 1 90.83 20 ARG B CA 1
ATOM 2755 C C . ARG B 1 20 ? -12.572 -12.855 3.092 1 90.83 20 ARG B C 1
ATOM 2757 O O . ARG B 1 20 ? -11.86 -12.886 4.098 1 90.83 20 ARG B O 1
ATOM 2764 N N . GLY B 1 21 ? -13.435 -13.803 2.704 1 89.22 21 GLY B N 1
ATOM 2765 C CA . GLY B 1 21 ? -13.624 -14.971 3.55 1 89.22 21 GLY B CA 1
ATOM 2766 C C . GLY B 1 21 ? -12.912 -16.206 3.029 1 89.22 21 GLY B C 1
ATOM 2767 O O . GLY B 1 21 ? -11.796 -16.114 2.515 1 89.22 21 GLY B O 1
ATOM 2768 N N . HIS B 1 22 ? -13.521 -17.368 3.27 1 90.8 22 HIS B N 1
ATOM 2769 C CA . HIS B 1 22 ? -12.919 -18.649 2.92 1 90.8 22 HIS B CA 1
ATOM 2770 C C . HIS B 1 22 ? -13.695 -19.336 1.801 1 90.8 22 HIS B C 1
ATOM 2772 O O . HIS B 1 22 ? -13.726 -20.566 1.726 1 90.8 22 HIS B O 1
ATOM 2778 N N . ARG B 1 23 ? -14.326 -18.592 1.007 1 93.04 23 ARG B N 1
ATOM 2779 C CA . ARG B 1 23 ? -15.162 -19.2 -0.023 1 93.04 23 ARG B CA 1
ATOM 2780 C C . ARG B 1 23 ? -14.31 -19.832 -1.119 1 93.04 23 ARG B C 1
ATOM 2782 O O . ARG B 1 23 ? -14.744 -20.775 -1.783 1 93.04 23 ARG B O 1
ATOM 2789 N N . ALA B 1 24 ? -13.163 -19.267 -1.342 1 92.69 24 ALA B N 1
ATOM 2790 C CA . ALA B 1 24 ? -12.263 -19.904 -2.3 1 92.69 24 ALA B CA 1
ATOM 2791 C C . ALA B 1 24 ? -11.886 -21.311 -1.847 1 92.69 24 ALA B C 1
ATOM 2793 O O . ALA B 1 24 ? -11.821 -22.236 -2.66 1 92.69 24 ALA B O 1
ATOM 2794 N N . GLN B 1 25 ? -11.68 -21.517 -0.575 1 93.83 25 GLN B N 1
ATOM 2795 C CA . GLN B 1 25 ? -11.368 -22.83 -0.021 1 93.83 25 GLN B CA 1
ATOM 2796 C C . GLN B 1 25 ? -12.573 -23.763 -0.106 1 93.83 25 GLN B C 1
ATOM 2798 O O . GLN B 1 25 ? -12.421 -24.958 -0.368 1 93.83 25 GLN B O 1
ATOM 2803 N N . GLU B 1 26 ? -13.708 -23.218 0.115 1 96.29 26 GLU B N 1
ATOM 2804 C CA . GLU B 1 26 ? -14.925 -24.013 -0.017 1 96.29 26 GLU B CA 1
ATOM 2805 C C . GLU B 1 26 ? -15.119 -24.491 -1.454 1 96.29 26 GLU B C 1
ATOM 2807 O O . GLU B 1 26 ? -15.51 -25.637 -1.685 1 96.29 26 GLU B O 1
ATOM 2812 N N . ALA B 1 27 ? -14.88 -23.557 -2.349 1 96.44 27 ALA B N 1
ATOM 2813 C CA . ALA B 1 27 ? -14.982 -23.937 -3.755 1 96.44 27 ALA B CA 1
ATOM 2814 C C . ALA B 1 27 ? -13.962 -25.017 -4.107 1 96.44 27 ALA B C 1
ATOM 2816 O O . ALA B 1 27 ? -14.251 -25.918 -4.898 1 96.44 27 ALA B O 1
ATOM 2817 N N . ALA B 1 28 ? -12.785 -24.943 -3.546 1 96.04 28 ALA B N 1
ATOM 2818 C CA . ALA B 1 28 ? -11.76 -25.958 -3.774 1 96.04 28 ALA B CA 1
ATOM 2819 C C . ALA B 1 28 ? -12.191 -27.31 -3.214 1 96.04 28 ALA B C 1
ATOM 2821 O O . ALA B 1 28 ? -11.886 -28.355 -3.794 1 96.04 28 ALA B O 1
ATOM 2822 N N . LEU B 1 29 ? -12.912 -27.36 -2.095 1 96.68 29 LEU B N 1
ATOM 2823 C CA . LEU B 1 29 ? -13.428 -28.595 -1.516 1 96.68 29 LEU B CA 1
ATOM 2824 C C . LEU B 1 29 ? -14.463 -29.236 -2.435 1 96.68 29 LEU B C 1
ATOM 2826 O O . LEU B 1 29 ? -14.48 -30.457 -2.601 1 96.68 29 LEU B O 1
ATOM 2830 N N . VAL B 1 30 ? -15.292 -28.395 -3.01 1 97.36 30 VAL B N 1
ATOM 2831 C CA . VAL B 1 30 ? -16.283 -28.891 -3.96 1 97.36 30 VAL B CA 1
ATOM 2832 C C . VAL B 1 30 ? -15.579 -29.479 -5.181 1 97.36 30 VAL B C 1
ATOM 2834 O O . VAL B 1 30 ? -15.935 -30.564 -5.647 1 97.36 30 VAL B O 1
ATOM 2837 N N . LEU B 1 31 ? -14.577 -28.742 -5.659 1 96.49 31 LEU B N 1
ATOM 2838 C CA . LEU B 1 31 ? -13.801 -29.234 -6.792 1 96.49 31 LEU B CA 1
ATOM 2839 C C . LEU B 1 31 ? -13.139 -30.567 -6.46 1 96.49 31 LEU B C 1
ATOM 2841 O O . LEU B 1 31 ? -13.147 -31.489 -7.278 1 96.49 31 LEU B O 1
ATOM 2845 N N . LEU B 1 32 ? -12.597 -30.711 -5.29 1 96.29 32 LEU B N 1
ATOM 2846 C CA . LEU B 1 32 ? -11.967 -31.947 -4.836 1 96.29 32 LEU B CA 1
ATOM 2847 C C . LEU B 1 32 ? -12.96 -33.105 -4.864 1 96.29 32 LEU B C 1
ATOM 2849 O O . LEU B 1 32 ? -12.647 -34.184 -5.37 1 96.29 32 LEU B O 1
ATOM 2853 N N . SER B 1 33 ? -14.124 -32.886 -4.412 1 96.81 33 SER B N 1
ATOM 2854 C CA . SER B 1 33 ? -15.155 -33.917 -4.356 1 96.81 33 SER B CA 1
ATOM 2855 C C . SER B 1 33 ? -15.583 -34.347 -5.755 1 96.81 33 SER B C 1
ATOM 2857 O O . SER B 1 33 ? -15.712 -35.542 -6.031 1 96.81 33 SER B O 1
ATOM 2859 N N . ILE B 1 34 ? -15.777 -33.396 -6.657 1 96.4 34 ILE B N 1
ATOM 2860 C CA . ILE B 1 34 ? -16.195 -33.69 -8.024 1 96.4 34 ILE B CA 1
ATOM 2861 C C . ILE B 1 34 ? -15.124 -34.524 -8.723 1 96.4 34 ILE B C 1
ATOM 2863 O O . ILE B 1 34 ? -15.438 -35.493 -9.418 1 96.4 34 ILE B O 1
ATOM 2867 N N . CYS B 1 35 ? -13.88 -34.168 -8.51 1 94.85 35 CYS B N 1
ATOM 2868 C CA . CYS B 1 35 ? -12.785 -34.891 -9.147 1 94.85 35 CYS B CA 1
ATOM 2869 C C . CYS B 1 35 ? -12.671 -36.306 -8.593 1 94.85 35 CYS B C 1
ATOM 2871 O O . CYS B 1 35 ? -12.438 -37.255 -9.344 1 94.85 35 CYS B O 1
ATOM 2873 N N . LEU B 1 36 ? -12.883 -36.526 -7.289 1 93.2 36 LEU B N 1
ATOM 2874 C CA . LEU B 1 36 ? -12.812 -37.852 -6.683 1 93.2 36 LEU B CA 1
ATOM 2875 C C . LEU B 1 36 ? -13.938 -38.744 -7.195 1 93.2 36 LEU B C 1
ATOM 2877 O O . LEU B 1 36 ? -13.717 -39.92 -7.492 1 93.2 36 LEU B O 1
ATOM 2881 N N . VAL B 1 37 ? -15.086 -38.187 -7.36 1 94.41 37 VAL B N 1
ATOM 2882 C CA . VAL B 1 37 ? -16.233 -38.939 -7.858 1 94.41 37 VAL B CA 1
ATOM 2883 C C . VAL B 1 37 ? -16 -39.334 -9.315 1 94.41 37 VAL B C 1
ATOM 2885 O O . VAL B 1 37 ? -16.297 -40.462 -9.714 1 94.41 37 VAL B O 1
ATOM 2888 N N . THR B 1 38 ? -15.488 -38.387 -10.099 1 93.39 38 THR B N 1
ATOM 2889 C CA . THR B 1 38 ? -15.212 -38.661 -11.505 1 93.39 38 THR B CA 1
ATOM 2890 C C . THR B 1 38 ? -14.163 -39.76 -11.646 1 93.39 38 THR B C 1
ATOM 2892 O O . THR B 1 38 ? -14.311 -40.663 -12.472 1 93.39 38 THR B O 1
ATOM 2895 N N . LEU B 1 39 ? -13.104 -39.74 -10.868 1 91.4 39 LEU B N 1
ATOM 2896 C CA . LEU B 1 39 ? -12.049 -40.746 -10.931 1 91.4 39 LEU B CA 1
ATOM 2897 C C . LEU B 1 39 ? -12.564 -42.103 -10.465 1 91.4 39 LEU B C 1
ATOM 2899 O O . LEU B 1 39 ? -12.169 -43.14 -11.003 1 91.4 39 LEU B O 1
ATOM 2903 N N . TRP B 1 40 ? -13.447 -42.097 -9.499 1 90.56 40 TRP B N 1
ATOM 2904 C CA . TRP B 1 40 ? -14.073 -43.333 -9.04 1 90.56 40 TRP B CA 1
ATOM 2905 C C . TRP B 1 40 ? -14.923 -43.954 -10.143 1 90.56 40 TRP B C 1
ATOM 2907 O O . TRP B 1 40 ? -14.87 -45.166 -10.367 1 90.56 40 TRP B O 1
ATOM 2917 N N . TRP B 1 41 ? -15.563 -43.092 -10.872 1 91.6 41 TRP B N 1
ATOM 2918 C CA . TRP B 1 41 ? -16.433 -43.557 -11.948 1 91.6 41 TRP B CA 1
ATOM 2919 C C . TRP B 1 41 ? -15.616 -44.146 -13.093 1 91.6 41 TRP B C 1
ATOM 2921 O O . TRP B 1 41 ? -16.055 -45.089 -13.757 1 91.6 41 TRP B O 1
ATOM 2931 N N . LEU B 1 42 ? -14.433 -43.617 -13.351 1 89.1 42 LEU B N 1
ATOM 2932 C CA . LEU B 1 42 ? -13.587 -44.072 -14.448 1 89.1 42 LEU B CA 1
ATOM 2933 C C . LEU B 1 42 ? -12.859 -45.359 -14.076 1 89.1 42 LEU B C 1
ATOM 2935 O O . LEU B 1 42 ? -12.289 -46.028 -14.941 1 89.1 42 LEU B O 1
ATOM 2939 N N . GLY B 1 43 ? -12.809 -45.814 -12.822 1 84.04 43 GLY B N 1
ATOM 2940 C CA . GLY B 1 43 ? -12.34 -47.114 -12.371 1 84.04 43 GLY B CA 1
ATOM 2941 C C . GLY B 1 43 ? -10.827 -47.227 -12.345 1 84.04 43 GLY B C 1
ATOM 2942 O O . GLY B 1 43 ? -10.277 -48.317 -12.517 1 84.04 43 GLY B O 1
ATOM 2943 N N . GLU B 1 44 ? -10.141 -46.234 -12.22 1 78.7 44 GLU B N 1
ATOM 2944 C CA . GLU B 1 44 ? -8.682 -46.294 -12.2 1 78.7 44 GLU B CA 1
ATOM 2945 C C . GLU B 1 44 ? -8.167 -46.748 -10.838 1 78.7 44 GLU B C 1
ATOM 2947 O O . GLU B 1 44 ? -8.735 -46.391 -9.803 1 78.7 44 GLU B O 1
ATOM 2952 N N . PRO B 1 45 ? -7.148 -47.596 -10.95 1 84.2 45 PRO B N 1
ATOM 2953 C CA . PRO B 1 45 ? -6.574 -48.027 -9.673 1 84.2 45 PRO B CA 1
ATOM 2954 C C . PRO B 1 45 ? -6.017 -46.865 -8.854 1 84.2 45 PRO B C 1
ATOM 2956 O O . PRO B 1 45 ? -5.413 -45.946 -9.412 1 84.2 45 PRO B O 1
ATOM 2959 N N . PRO B 1 46 ? -6.247 -46.945 -7.576 1 85.73 46 PRO B N 1
ATOM 2960 C CA . PRO B 1 46 ? -5.792 -45.87 -6.69 1 85.73 46 PRO B CA 1
ATOM 2961 C C . PRO B 1 46 ? -4.276 -45.69 -6.712 1 85.73 46 PRO B C 1
ATOM 2963 O O . PRO B 1 46 ? -3.779 -44.585 -6.479 1 85.73 46 PRO B O 1
ATOM 2966 N N . GLU B 1 47 ? -3.536 -46.689 -6.997 1 82.49 47 GLU B N 1
ATOM 2967 C CA . GLU B 1 47 ? -2.081 -46.589 -7.043 1 82.49 47 GLU B CA 1
ATOM 2968 C C . GLU B 1 47 ? -1.626 -45.658 -8.163 1 82.49 47 GLU B C 1
ATOM 2970 O O . GLU B 1 47 ? -0.676 -44.891 -7.993 1 82.49 47 GLU B O 1
ATOM 2975 N N . ASP B 1 48 ? -2.364 -45.765 -9.252 1 80.43 48 ASP B N 1
ATOM 2976 C CA . ASP B 1 48 ? -2.021 -44.907 -10.382 1 80.43 48 ASP B CA 1
ATOM 2977 C C . ASP B 1 48 ? -2.381 -43.451 -10.096 1 80.43 48 ASP B C 1
ATOM 2979 O O . ASP B 1 48 ? -1.639 -42.538 -10.464 1 80.43 48 ASP B O 1
ATOM 2983 N N . ILE B 1 49 ? -3.488 -43.264 -9.425 1 84.3 49 ILE B N 1
ATOM 2984 C CA . ILE B 1 49 ? -3.928 -41.922 -9.062 1 84.3 49 ILE B CA 1
ATOM 2985 C C . ILE B 1 49 ? -2.915 -41.286 -8.113 1 84.3 49 ILE B C 1
ATOM 2987 O O . ILE B 1 49 ? -2.503 -40.14 -8.311 1 84.3 49 ILE B O 1
ATOM 2991 N N . LEU B 1 50 ? -2.521 -42.038 -7.149 1 83.27 50 LEU B N 1
ATOM 2992 C CA . LEU B 1 50 ? -1.58 -41.529 -6.157 1 83.27 50 LEU B CA 1
ATOM 2993 C C . LEU B 1 50 ? -0.226 -41.232 -6.793 1 83.27 50 LEU B C 1
ATOM 2995 O O . LEU B 1 50 ? 0.404 -40.22 -6.479 1 83.27 50 LEU B O 1
ATOM 2999 N N . ARG B 1 51 ? 0.197 -42.102 -7.666 1 81.36 51 ARG B N 1
ATOM 3000 C CA . ARG B 1 51 ? 1.474 -41.898 -8.342 1 81.36 51 ARG B CA 1
ATOM 3001 C C . ARG B 1 51 ? 1.459 -40.615 -9.167 1 81.36 51 ARG B C 1
ATOM 3003 O O . ARG B 1 51 ? 2.389 -39.81 -9.091 1 81.36 51 ARG B O 1
ATOM 3010 N N . PHE B 1 52 ? 0.412 -40.395 -9.884 1 81.07 52 PHE B N 1
ATOM 3011 C CA . PHE B 1 52 ? 0.299 -39.194 -10.703 1 81.07 52 PHE B CA 1
ATOM 3012 C C . PHE B 1 52 ? 0.229 -37.947 -9.828 1 81.07 52 PHE B C 1
ATOM 3014 O O . PHE B 1 52 ? 0.888 -36.945 -10.113 1 81.07 52 PHE B O 1
ATOM 3021 N N . LEU B 1 53 ? -0.539 -38.057 -8.804 1 84.27 53 LEU B N 1
ATOM 3022 C CA . LEU B 1 53 ? -0.745 -36.914 -7.921 1 84.27 53 LEU B CA 1
ATOM 3023 C C . LEU B 1 53 ? 0.567 -36.482 -7.276 1 84.27 53 LEU B C 1
ATOM 3025 O O . LEU B 1 53 ? 0.906 -35.296 -7.282 1 84.27 53 LEU B O 1
ATOM 3029 N N . VAL B 1 54 ? 1.287 -37.417 -6.798 1 83.07 54 VAL B N 1
ATOM 3030 C CA . VAL B 1 54 ? 2.526 -37.109 -6.091 1 83.07 54 VAL B CA 1
ATOM 3031 C C . VAL B 1 54 ? 3.554 -36.548 -7.07 1 83.07 54 VAL B C 1
ATOM 3033 O O . VAL B 1 54 ? 4.243 -35.572 -6.766 1 83.07 54 VAL B O 1
ATOM 3036 N N . LEU B 1 55 ? 3.655 -37.084 -8.249 1 82.8 55 LEU B N 1
ATOM 3037 C CA . LEU B 1 55 ? 4.622 -36.616 -9.236 1 82.8 55 LEU B CA 1
ATOM 3038 C C . LEU B 1 55 ? 4.245 -35.232 -9.754 1 82.8 55 LEU B C 1
ATOM 3040 O O . LEU B 1 55 ? 5.116 -34.385 -9.963 1 82.8 55 LEU B O 1
ATOM 3044 N N . HIS B 1 56 ? 2.983 -35.03 -9.953 1 85.47 56 HIS B N 1
ATOM 3045 C CA . HIS B 1 56 ? 2.532 -33.726 -10.426 1 85.47 56 HIS B CA 1
ATOM 3046 C C . HIS B 1 56 ? 2.77 -32.646 -9.375 1 85.47 56 HIS B C 1
ATOM 3048 O O . HIS B 1 56 ? 3.275 -31.567 -9.69 1 85.47 56 HIS B O 1
ATOM 3054 N N . LEU B 1 57 ? 2.42 -32.925 -8.144 1 84.38 57 LEU B N 1
ATOM 3055 C CA . LEU B 1 57 ? 2.629 -31.967 -7.063 1 84.38 57 LEU B CA 1
ATOM 3056 C C . LEU B 1 57 ? 4.114 -31.683 -6.867 1 84.38 57 LEU B C 1
ATOM 3058 O O . LEU B 1 57 ? 4.504 -30.542 -6.611 1 84.38 57 LEU B O 1
ATOM 3062 N N . ALA B 1 58 ? 4.896 -32.729 -6.98 1 85.08 58 ALA B N 1
ATOM 3063 C CA . ALA B 1 58 ? 6.341 -32.542 -6.874 1 85.08 58 ALA B CA 1
ATOM 3064 C C . ALA B 1 58 ? 6.862 -31.647 -7.995 1 85.08 58 ALA B C 1
ATOM 3066 O O . ALA B 1 58 ? 7.737 -30.808 -7.771 1 85.08 58 ALA B O 1
ATOM 3067 N N . SER B 1 59 ? 6.341 -31.834 -9.209 1 86.7 59 SER B N 1
ATOM 3068 C CA . SER B 1 59 ? 6.756 -31.005 -10.336 1 86.7 59 SER B CA 1
ATOM 3069 C C . SER B 1 59 ? 6.363 -29.546 -10.122 1 86.7 59 SER B C 1
ATOM 3071 O O . SER B 1 59 ? 7.12 -28.637 -10.469 1 86.7 59 SER B O 1
ATOM 3073 N N . LEU B 1 60 ? 5.199 -29.311 -9.537 1 87.23 60 LEU B N 1
ATOM 3074 C CA . LEU B 1 60 ? 4.749 -27.953 -9.255 1 87.23 60 LEU B CA 1
ATOM 3075 C C . LEU B 1 60 ? 5.658 -27.28 -8.232 1 87.23 60 LEU B C 1
ATOM 3077 O O . LEU B 1 60 ? 6.041 -26.121 -8.403 1 87.23 60 LEU B O 1
ATOM 3081 N N . GLN B 1 61 ? 5.985 -28.042 -7.235 1 86.89 61 GLN B N 1
ATOM 3082 C CA . GLN B 1 61 ? 6.82 -27.481 -6.178 1 86.89 61 GLN B CA 1
ATOM 3083 C C . GLN B 1 61 ? 8.235 -27.21 -6.681 1 86.89 61 GLN B C 1
ATOM 3085 O O . GLN B 1 61 ? 8.856 -26.217 -6.297 1 86.89 61 GLN B O 1
ATOM 3090 N N . LEU B 1 62 ? 8.734 -28.049 -7.51 1 87.45 62 LEU B N 1
ATOM 3091 C CA . LEU B 1 62 ? 10.056 -27.826 -8.084 1 87.45 62 LEU B CA 1
ATOM 3092 C C . LEU B 1 62 ? 10.05 -26.617 -9.012 1 87.45 62 LEU B C 1
ATOM 3094 O O . LEU B 1 62 ? 11.024 -25.863 -9.064 1 87.45 62 LEU B O 1
ATOM 3098 N N . GLY B 1 63 ? 8.988 -26.503 -9.749 1 87.95 63 GLY B N 1
ATOM 3099 C CA . GLY B 1 63 ? 8.84 -25.319 -10.579 1 87.95 63 GLY B CA 1
ATOM 3100 C C . GLY B 1 63 ? 8.831 -24.028 -9.781 1 87.95 63 GLY B C 1
ATOM 3101 O O . GLY B 1 63 ? 9.443 -23.038 -10.186 1 87.95 63 GLY B O 1
ATOM 3102 N N . LEU B 1 64 ? 8.114 -24.04 -8.691 1 88.05 64 LEU B N 1
ATOM 3103 C CA . LEU B 1 64 ? 8.063 -22.878 -7.809 1 88.05 64 LEU B CA 1
ATOM 3104 C C . LEU B 1 64 ? 9.448 -22.549 -7.263 1 88.05 64 LEU B C 1
ATOM 3106 O O . LEU B 1 64 ? 9.826 -21.378 -7.182 1 88.05 64 LEU B O 1
ATOM 3110 N N . LEU B 1 65 ? 10.162 -23.561 -6.918 1 88.32 65 LEU B N 1
ATOM 3111 C CA . LEU B 1 65 ? 11.512 -23.371 -6.398 1 88.32 65 LEU B CA 1
ATOM 3112 C C . LEU B 1 65 ? 12.417 -22.744 -7.453 1 88.32 65 LEU B C 1
ATOM 3114 O O . LEU B 1 65 ? 13.204 -21.846 -7.147 1 88.32 65 LEU B O 1
ATOM 3118 N N . LEU B 1 66 ? 12.31 -23.193 -8.707 1 89.94 66 LEU B N 1
ATOM 3119 C CA . LEU B 1 66 ? 13.117 -22.633 -9.786 1 89.94 66 LEU B CA 1
ATOM 3120 C C . LEU B 1 66 ? 12.774 -21.165 -10.015 1 89.94 66 LEU B C 1
ATOM 3122 O O . LEU B 1 66 ? 13.662 -20.348 -10.268 1 89.94 66 LEU B O 1
ATOM 3126 N N . ASN B 1 67 ? 11.537 -20.877 -9.908 1 90.29 67 ASN B N 1
ATOM 3127 C CA . ASN B 1 67 ? 11.112 -19.486 -10.026 1 90.29 67 ASN B CA 1
ATOM 3128 C C . ASN B 1 67 ? 11.718 -18.621 -8.924 1 90.29 67 ASN B C 1
ATOM 3130 O O . ASN B 1 67 ? 12.195 -17.516 -9.189 1 90.29 67 ASN B O 1
ATOM 3134 N N . ARG B 1 68 ? 11.719 -19.147 -7.777 1 91.13 68 ARG B N 1
ATOM 3135 C CA . ARG B 1 68 ? 12.239 -18.414 -6.627 1 91.13 68 ARG B CA 1
ATOM 3136 C C . ARG B 1 68 ? 13.753 -18.251 -6.72 1 91.13 68 ARG B C 1
ATOM 3138 O O . ARG B 1 68 ? 14.299 -17.228 -6.302 1 91.13 68 ARG B O 1
ATOM 3145 N N . LEU B 1 69 ? 14.379 -19.192 -7.305 1 90.81 69 LEU B N 1
ATOM 3146 C CA . LEU B 1 69 ? 15.82 -19.095 -7.514 1 90.81 69 LEU B CA 1
ATOM 3147 C C . LEU B 1 69 ? 16.149 -18.009 -8.532 1 90.81 69 LEU B C 1
ATOM 3149 O O . LEU B 1 69 ? 17.124 -17.272 -8.366 1 90.81 69 LEU B O 1
ATOM 3153 N N . CYS B 1 70 ? 15.323 -17.865 -9.531 1 93.24 70 CYS B N 1
ATOM 3154 C CA . CYS B 1 70 ? 15.533 -16.803 -10.508 1 93.24 70 CYS B CA 1
ATOM 3155 C C . CYS B 1 70 ? 15.274 -15.434 -9.89 1 93.24 70 CYS B C 1
ATOM 3157 O O . CYS B 1 70 ? 15.995 -14.475 -10.171 1 93.24 70 CYS B O 1
ATOM 3159 N N . SER B 1 71 ? 14.313 -15.413 -9.038 1 92.78 71 SER B N 1
ATOM 3160 C CA . SER B 1 71 ? 14.016 -14.152 -8.366 1 92.78 71 SER B CA 1
ATOM 3161 C C . SER B 1 71 ? 15.12 -13.776 -7.384 1 92.78 71 SER B C 1
ATOM 3163 O O . SER B 1 71 ? 15.338 -12.594 -7.11 1 92.78 71 SER B O 1
ATOM 3165 N N . LEU B 1 72 ? 15.759 -14.839 -6.825 1 94.8 72 LEU B N 1
ATOM 3166 C CA . LEU B 1 72 ? 16.856 -14.599 -5.893 1 94.8 72 LEU B CA 1
ATOM 3167 C C . LEU B 1 72 ? 17.989 -13.837 -6.573 1 94.8 72 LEU B C 1
ATOM 3169 O O . LEU B 1 72 ? 18.655 -13.014 -5.941 1 94.8 72 LEU B O 1
ATOM 3173 N N . ALA B 1 73 ? 18.149 -14.034 -7.902 1 94.94 73 ALA B N 1
ATOM 3174 C CA . ALA B 1 73 ? 19.182 -13.312 -8.641 1 94.94 73 ALA B CA 1
ATOM 3175 C C . ALA B 1 73 ? 18.94 -11.806 -8.593 1 94.94 73 ALA B C 1
ATOM 3177 O O . ALA B 1 73 ? 19.885 -11.023 -8.471 1 94.94 73 ALA B O 1
ATOM 3178 N N . GLU B 1 74 ? 17.744 -11.407 -8.609 1 94.15 74 GLU B N 1
ATOM 3179 C CA . GLU B 1 74 ? 17.392 -9.993 -8.53 1 94.15 74 GLU B CA 1
ATOM 3180 C C . GLU B 1 74 ? 17.571 -9.458 -7.112 1 94.15 74 GLU B C 1
ATOM 3182 O O . GLU B 1 74 ? 18.135 -8.379 -6.917 1 94.15 74 GLU B O 1
ATOM 3187 N N . GLU B 1 75 ? 17.226 -10.245 -6.139 1 94.93 75 GLU B N 1
ATOM 3188 C CA . GLU B 1 75 ? 17.242 -9.791 -4.752 1 94.93 75 GLU B CA 1
ATOM 3189 C C . GLU B 1 75 ? 18.668 -9.704 -4.216 1 94.93 75 GLU B C 1
ATOM 3191 O O . GLU B 1 75 ? 18.949 -8.914 -3.312 1 94.93 75 GLU B O 1
ATOM 3196 N N . LEU B 1 76 ? 19.536 -10.472 -4.791 1 94.55 76 LEU B N 1
ATOM 3197 C CA . LEU B 1 76 ? 20.921 -10.474 -4.331 1 94.55 76 LEU B CA 1
ATOM 3198 C C . LEU B 1 76 ? 21.612 -9.161 -4.681 1 94.55 76 LEU B C 1
ATOM 3200 O O . LEU B 1 76 ? 22.613 -8.796 -4.06 1 94.55 76 LEU B O 1
ATOM 3204 N N . ARG B 1 77 ? 21.085 -8.429 -5.588 1 92.4 77 ARG B N 1
ATOM 3205 C CA . ARG B 1 77 ? 21.635 -7.118 -5.919 1 92.4 77 ARG B CA 1
ATOM 3206 C C . ARG B 1 77 ? 21.194 -6.067 -4.906 1 92.4 77 ARG B C 1
ATOM 3208 O O . ARG B 1 77 ? 21.79 -4.991 -4.82 1 92.4 77 ARG B O 1
ATOM 3215 N N . HIS B 1 78 ? 20.225 -6.389 -4.134 1 93.12 78 HIS B N 1
ATOM 3216 C CA . HIS B 1 78 ? 19.667 -5.429 -3.187 1 93.12 78 HIS B CA 1
ATOM 3217 C C . HIS B 1 78 ? 19.945 -5.851 -1.748 1 93.12 78 HIS B C 1
ATOM 3219 O O . HIS B 1 78 ? 19.199 -5.488 -0.835 1 93.12 78 HIS B O 1
ATOM 3225 N N . VAL B 1 79 ? 21.019 -6.615 -1.509 1 92.86 79 VAL B N 1
ATOM 3226 C CA . VAL B 1 79 ? 21.28 -7.167 -0.184 1 92.86 79 VAL B CA 1
ATOM 3227 C C . VAL B 1 79 ? 21.596 -6.038 0.794 1 92.86 79 VAL B C 1
ATOM 3229 O O . VAL B 1 79 ? 21.13 -6.049 1.937 1 92.86 79 VAL B O 1
ATOM 3232 N N . ARG B 1 80 ? 22.294 -5.026 0.37 1 89.57 80 ARG B N 1
ATOM 3233 C CA . ARG B 1 80 ? 22.697 -3.932 1.248 1 89.57 80 ARG B CA 1
ATOM 3234 C C . ARG B 1 80 ? 21.544 -2.961 1.476 1 89.57 80 ARG B C 1
ATOM 3236 O O . ARG B 1 80 ? 21.317 -2.511 2.602 1 89.57 80 ARG B O 1
ATOM 3243 N N . SER B 1 81 ? 20.744 -2.754 0.516 1 89.92 81 SER B N 1
ATOM 3244 C CA . SER B 1 81 ? 19.716 -1.722 0.597 1 89.92 81 SER B CA 1
ATOM 3245 C C . SER B 1 81 ? 18.433 -2.266 1.217 1 89.92 81 SER B C 1
ATOM 3247 O O . SER B 1 81 ? 17.769 -1.573 1.991 1 89.92 81 SER B O 1
ATOM 3249 N N . ARG B 1 82 ? 18.203 -3.581 1.019 1 90.86 82 ARG B N 1
ATOM 3250 C CA . ARG B 1 82 ? 16.906 -4.085 1.459 1 90.86 82 ARG B CA 1
ATOM 3251 C C . ARG B 1 82 ? 17.062 -5.045 2.634 1 90.86 82 ARG B C 1
ATOM 3253 O O . ARG B 1 82 ? 16.154 -5.181 3.456 1 90.86 82 ARG B O 1
ATOM 3260 N N . TYR B 1 83 ? 18.184 -5.724 2.67 1 91.43 83 TYR B N 1
ATOM 3261 C CA . TYR B 1 83 ? 18.289 -6.791 3.658 1 91.43 83 TYR B CA 1
ATOM 3262 C C . TYR B 1 83 ? 19.424 -6.519 4.637 1 91.43 83 TYR B C 1
ATOM 3264 O O . TYR B 1 83 ? 20.02 -7.451 5.182 1 91.43 83 TYR B O 1
ATOM 3272 N N . GLN B 1 84 ? 19.877 -5.294 4.801 1 87.35 84 GLN B N 1
ATOM 3273 C CA . GLN B 1 84 ? 20.854 -4.845 5.788 1 87.35 84 GLN B CA 1
ATOM 3274 C C . GLN B 1 84 ? 22.168 -5.608 5.647 1 87.35 84 GLN B C 1
ATOM 3276 O O . GLN B 1 84 ? 22.796 -5.963 6.646 1 87.35 84 GLN B O 1
ATOM 3281 N N . GLY B 1 85 ? 22.471 -6.108 4.474 1 89.97 85 GLY B N 1
ATOM 3282 C CA . GLY B 1 85 ? 23.757 -6.725 4.19 1 89.97 85 GLY B CA 1
ATOM 3283 C C . GLY B 1 85 ? 23.775 -8.217 4.46 1 89.97 85 GLY B C 1
ATOM 3284 O O . GLY B 1 85 ? 24.817 -8.864 4.331 1 89.97 85 GLY B O 1
ATOM 3285 N N . SER B 1 86 ? 22.671 -8.756 4.84 1 93.03 86 SER B N 1
ATOM 3286 C CA . SER B 1 86 ? 22.624 -10.182 5.144 1 93.03 86 SER B CA 1
ATOM 3287 C C . SER B 1 86 ? 22.138 -10.988 3.944 1 93.03 86 SER B C 1
ATOM 3289 O O . SER B 1 86 ? 20.981 -10.868 3.537 1 93.03 86 SER B O 1
ATOM 3291 N N . TYR B 1 87 ? 22.98 -11.816 3.492 1 93.57 87 TYR B N 1
ATOM 3292 C CA . TYR B 1 87 ? 22.618 -12.691 2.382 1 93.57 87 TYR B CA 1
ATOM 3293 C C . TYR B 1 87 ? 21.601 -13.737 2.822 1 93.57 87 TYR B C 1
ATOM 3295 O O . TYR B 1 87 ? 20.729 -14.13 2.043 1 93.57 87 TYR B O 1
ATOM 3303 N N . TRP B 1 88 ? 21.648 -14.084 4.064 1 91.73 88 TRP B N 1
ATOM 3304 C CA . TRP B 1 88 ? 20.735 -15.091 4.594 1 91.73 88 TRP B CA 1
ATOM 3305 C C . TRP B 1 88 ? 19.306 -14.559 4.643 1 91.73 88 TRP B C 1
ATOM 3307 O O . TRP B 1 88 ? 18.357 -15.283 4.335 1 91.73 88 TRP B O 1
ATOM 3317 N N . ARG B 1 89 ? 19.209 -13.376 4.947 1 90.98 89 ARG B N 1
ATOM 3318 C CA . ARG B 1 89 ? 17.882 -12.771 4.984 1 90.98 89 ARG B CA 1
ATOM 3319 C C . ARG B 1 89 ? 17.273 -12.701 3.588 1 90.98 89 ARG B C 1
ATOM 3321 O O . ARG B 1 89 ? 16.067 -12.894 3.421 1 90.98 89 ARG B O 1
ATOM 3328 N N . ALA B 1 90 ? 18.1 -12.414 2.637 1 92.66 90 ALA B N 1
ATOM 3329 C CA . ALA B 1 90 ? 17.625 -12.368 1.256 1 92.66 90 ALA B CA 1
ATOM 3330 C C . ALA B 1 90 ? 17.156 -13.744 0.792 1 92.66 90 ALA B C 1
ATOM 3332 O O . ALA B 1 90 ? 16.092 -13.87 0.18 1 92.66 90 ALA B O 1
ATOM 3333 N N . VAL B 1 91 ? 17.931 -14.766 1.137 1 92.59 91 VAL B N 1
ATOM 3334 C CA . VAL B 1 91 ? 17.598 -16.132 0.745 1 92.59 91 VAL B CA 1
ATOM 3335 C C . VAL B 1 91 ? 16.312 -16.57 1.442 1 92.59 91 VAL B C 1
ATOM 3337 O O . VAL B 1 91 ? 15.438 -17.178 0.82 1 92.59 91 VAL B O 1
ATOM 3340 N N . ARG B 1 92 ? 16.21 -16.22 2.634 1 89.91 92 ARG B N 1
ATOM 3341 C CA . ARG B 1 92 ? 15.02 -16.587 3.395 1 89.91 92 ARG B CA 1
ATOM 3342 C C . ARG B 1 92 ? 13.786 -15.865 2.863 1 89.91 92 ARG B C 1
ATOM 3344 O O . ARG B 1 92 ? 12.695 -16.438 2.822 1 89.91 92 ARG B O 1
ATOM 3351 N N . ALA B 1 93 ? 13.935 -14.628 2.471 1 91.45 93 ALA B N 1
ATOM 3352 C CA . ALA B 1 93 ? 12.819 -13.853 1.934 1 91.45 93 ALA B CA 1
ATOM 3353 C C . ALA B 1 93 ? 12.346 -14.424 0.601 1 91.45 93 ALA B C 1
ATOM 3355 O O . ALA B 1 93 ? 11.165 -14.325 0.26 1 91.45 93 ALA B O 1
ATOM 3356 N N . CYS B 1 94 ? 13.223 -15.022 -0.149 1 92.08 94 CYS B N 1
ATOM 3357 C CA . CYS B 1 94 ? 12.873 -15.547 -1.465 1 92.08 94 CYS B CA 1
ATOM 3358 C C . CYS B 1 94 ? 12.361 -16.978 -1.363 1 92.08 94 CYS B C 1
ATOM 3360 O O . CYS B 1 94 ? 11.384 -17.341 -2.019 1 92.08 94 CYS B O 1
ATOM 3362 N N . LEU B 1 95 ? 12.936 -17.794 -0.524 1 88.8 95 LEU B N 1
ATOM 3363 C CA . LEU B 1 95 ? 12.617 -19.217 -0.493 1 88.8 95 LEU B CA 1
ATOM 3364 C C . LEU B 1 95 ? 11.612 -19.525 0.611 1 88.8 95 LEU B C 1
ATOM 3366 O O . LEU B 1 95 ? 10.964 -20.575 0.592 1 88.8 95 LEU B O 1
ATOM 3370 N N . GLY B 1 96 ? 11.376 -18.612 1.425 1 80.85 96 GLY B N 1
ATOM 3371 C CA . GLY B 1 96 ? 10.5 -18.895 2.55 1 80.85 96 GLY B CA 1
ATOM 3372 C C . GLY B 1 96 ? 11.165 -19.728 3.63 1 80.85 96 GLY B C 1
ATOM 3373 O O . GLY B 1 96 ? 12.354 -19.556 3.909 1 80.85 96 GLY B O 1
ATOM 3374 N N . CYS B 1 97 ? 10.354 -20.642 4.25 1 78.31 97 CYS B N 1
ATOM 3375 C CA . CYS B 1 97 ? 10.853 -21.5 5.319 1 78.31 97 CYS B CA 1
ATOM 3376 C C . CYS B 1 97 ? 11.734 -22.611 4.759 1 78.31 97 CYS B C 1
ATOM 3378 O O . CYS B 1 97 ? 11.261 -23.466 4.008 1 78.31 97 CYS B O 1
ATOM 3380 N N . PRO B 1 98 ? 13.032 -22.586 5.108 1 76.33 98 PRO B N 1
ATOM 3381 C CA . PRO B 1 98 ? 13.982 -23.569 4.581 1 76.33 98 PRO B CA 1
ATOM 3382 C C . PRO B 1 98 ? 13.574 -25.008 4.891 1 76.33 98 PRO B C 1
ATOM 3384 O O . PRO B 1 98 ? 13.815 -25.91 4.085 1 76.33 98 PRO B O 1
ATOM 3387 N N . ILE B 1 99 ? 12.835 -25.141 5.929 1 76.54 99 ILE B N 1
ATOM 3388 C CA . ILE B 1 99 ? 12.438 -26.496 6.3 1 76.54 99 ILE B CA 1
ATOM 3389 C C . ILE B 1 99 ? 11.406 -27.021 5.305 1 76.54 99 ILE B C 1
ATOM 3391 O O . ILE B 1 99 ? 11.491 -28.169 4.861 1 76.54 99 ILE B O 1
ATOM 3395 N N . ARG B 1 100 ? 10.517 -26.207 4.996 1 74.65 100 ARG B N 1
ATOM 3396 C CA . ARG B 1 100 ? 9.502 -26.612 4.029 1 74.65 100 ARG B CA 1
ATOM 3397 C C . ARG B 1 100 ? 10.125 -26.889 2.664 1 74.65 100 ARG B C 1
ATOM 3399 O O . ARG B 1 100 ? 9.767 -27.862 1.998 1 74.65 100 ARG B O 1
ATOM 3406 N N . LEU B 1 101 ? 11.064 -26.135 2.365 1 76.71 101 LEU B N 1
ATOM 3407 C CA . LEU B 1 101 ? 11.77 -26.304 1.1 1 76.71 101 LEU B CA 1
ATOM 3408 C C . LEU B 1 101 ? 12.535 -27.623 1.077 1 76.71 101 LEU B C 1
ATOM 3410 O O . LEU B 1 101 ? 12.476 -28.362 0.092 1 76.71 101 LEU B O 1
ATOM 3414 N N . GLY B 1 102 ? 13.264 -27.765 2.207 1 77.22 102 GLY B N 1
ATOM 3415 C CA . GLY B 1 102 ? 14.007 -29.011 2.306 1 77.22 102 GLY B CA 1
ATOM 3416 C C . GLY B 1 102 ? 13.123 -30.241 2.218 1 77.22 102 GLY B C 1
ATOM 3417 O O . GLY B 1 102 ? 13.458 -31.204 1.525 1 77.22 102 GLY B O 1
ATOM 3418 N N . ALA B 1 103 ? 12.006 -30.176 2.901 1 78.12 103 ALA B N 1
ATOM 3419 C CA . ALA B 1 103 ? 11.074 -31.301 2.891 1 78.12 103 ALA B CA 1
ATOM 3420 C C . ALA B 1 103 ? 10.51 -31.533 1.492 1 78.12 103 ALA B C 1
ATOM 3422 O O . ALA B 1 103 ? 10.379 -32.677 1.051 1 78.12 103 ALA B O 1
ATOM 3423 N N . GLN B 1 104 ? 10.254 -30.518 0.839 1 77.12 104 GLN B N 1
ATOM 3424 C CA . GLN B 1 104 ? 9.708 -30.6 -0.511 1 77.12 104 GLN B CA 1
ATOM 3425 C C . GLN B 1 104 ? 10.72 -31.207 -1.478 1 77.12 104 GLN B C 1
ATOM 3427 O O . GLN B 1 104 ? 10.367 -32.044 -2.312 1 77.12 104 GLN B O 1
ATOM 3432 N N . LEU B 1 105 ? 11.969 -30.876 -1.34 1 79.42 105 LEU B N 1
ATOM 3433 C CA . LEU B 1 105 ? 13.022 -31.41 -2.198 1 79.42 105 LEU B CA 1
ATOM 3434 C C . LEU B 1 105 ? 13.247 -32.893 -1.923 1 79.42 105 LEU B C 1
ATOM 3436 O O . LEU B 1 105 ? 13.397 -33.686 -2.856 1 79.42 105 LEU B O 1
ATOM 3440 N N . LEU B 1 106 ? 13.235 -33.165 -0.627 1 81.01 106 LEU B N 1
ATOM 3441 C CA . LEU B 1 106 ? 13.442 -34.555 -0.238 1 81.01 106 LEU B CA 1
ATOM 3442 C C . LEU B 1 106 ? 12.308 -35.438 -0.748 1 81.01 106 LEU B C 1
ATOM 3444 O O . LEU B 1 106 ? 12.551 -36.521 -1.284 1 81.01 106 LEU B O 1
ATOM 3448 N N . LEU B 1 107 ? 11.145 -35.011 -0.636 1 77.76 107 LEU B N 1
ATOM 3449 C CA . LEU B 1 107 ? 9.983 -35.782 -1.064 1 77.76 107 LEU B CA 1
ATOM 3450 C C . LEU B 1 107 ? 9.956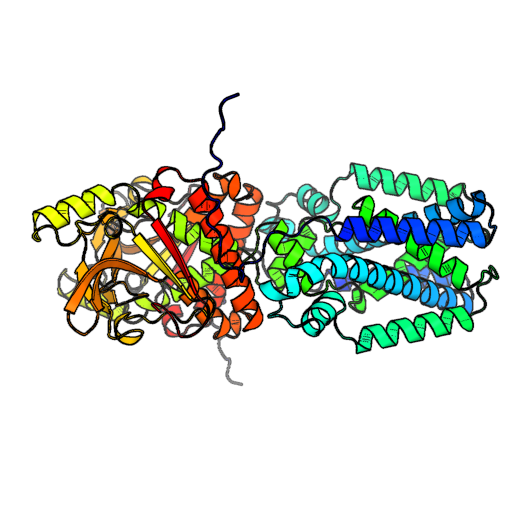 -35.928 -2.582 1 77.76 107 LEU B C 1
ATOM 3452 O O . LEU B 1 107 ? 9.68 -37.011 -3.101 1 77.76 107 LEU B O 1
ATOM 3456 N N . SER B 1 108 ? 10.282 -34.924 -3.32 1 77.14 108 SER B N 1
ATOM 3457 C CA . SER B 1 108 ? 10.298 -34.979 -4.778 1 77.14 108 SER B CA 1
ATOM 3458 C C . SER B 1 108 ? 11.356 -35.956 -5.282 1 77.14 108 SER B C 1
ATOM 3460 O O . SER B 1 108 ? 11.089 -36.759 -6.178 1 77.14 108 SER B O 1
ATOM 3462 N N . SER B 1 109 ? 12.537 -35.873 -4.634 1 75.04 109 SER B N 1
ATOM 3463 C CA . SER B 1 109 ? 13.604 -36.794 -5.014 1 75.04 109 SER B CA 1
ATOM 3464 C C . SER B 1 109 ? 13.204 -38.242 -4.749 1 75.04 109 SER B C 1
ATOM 3466 O O . SER B 1 109 ? 13.451 -39.121 -5.578 1 75.04 109 SER B O 1
ATOM 3468 N N . TYR B 1 110 ? 12.62 -38.391 -3.59 1 75.89 110 TYR B N 1
ATOM 3469 C CA . TYR B 1 110 ? 12.179 -39.733 -3.228 1 75.89 110 TYR B CA 1
ATOM 3470 C C . TYR B 1 110 ? 11.207 -40.285 -4.264 1 75.89 110 TYR B C 1
ATOM 3472 O O . TYR B 1 110 ? 11.372 -41.41 -4.741 1 75.89 110 TYR B O 1
ATOM 3480 N N . PHE B 1 111 ? 10.248 -39.554 -4.674 1 74.63 111 PHE B N 1
ATOM 3481 C CA . PHE B 1 111 ? 9.202 -40.039 -5.567 1 74.63 111 PHE B CA 1
ATOM 3482 C C . PHE B 1 111 ? 9.739 -40.22 -6.981 1 74.63 111 PHE B C 1
ATOM 3484 O O . PHE B 1 111 ? 9.361 -41.164 -7.678 1 74.63 111 PHE B O 1
ATOM 3491 N N . TYR B 1 112 ? 10.624 -39.412 -7.383 1 73.17 112 TYR B N 1
ATOM 3492 C CA . TYR B 1 112 ? 11.156 -39.53 -8.736 1 73.17 112 TYR B CA 1
ATOM 3493 C C . TYR B 1 112 ? 12.091 -40.727 -8.852 1 73.17 112 TYR B C 1
ATOM 3495 O O . TYR B 1 112 ? 12.191 -41.344 -9.915 1 73.17 112 TYR B O 1
ATOM 3503 N N . CYS B 1 113 ? 12.733 -41.073 -7.726 1 71.55 113 CYS B N 1
ATOM 3504 C CA . CYS B 1 113 ? 13.662 -42.198 -7.749 1 71.55 113 CYS B CA 1
ATOM 3505 C C . CYS B 1 113 ? 12.93 -43.515 -7.521 1 71.55 113 CYS B C 1
ATOM 3507 O O . CYS B 1 113 ? 13.32 -44.549 -8.065 1 71.55 113 CYS B O 1
ATOM 3509 N N . PHE B 1 114 ? 11.969 -43.437 -6.685 1 70.57 114 PHE B N 1
ATOM 3510 C CA . PHE B 1 114 ? 11.394 -44.707 -6.259 1 70.57 114 PHE B CA 1
ATOM 3511 C C . PHE B 1 114 ? 10.102 -44.997 -7.014 1 70.57 114 PHE B C 1
ATOM 3513 O O . PHE B 1 114 ? 9.599 -46.122 -6.985 1 70.57 114 PHE B O 1
ATOM 3520 N N . LEU B 1 115 ? 9.505 -43.935 -7.499 1 64.51 115 LEU B N 1
ATOM 3521 C CA . LEU B 1 115 ? 8.291 -44.226 -8.254 1 64.51 115 LEU B CA 1
ATOM 3522 C C . LEU B 1 115 ? 8.605 -44.422 -9.733 1 64.51 115 LEU B C 1
ATOM 3524 O O . LEU B 1 115 ? 9.218 -43.557 -10.362 1 64.51 115 LEU B O 1
ATOM 3528 N N . PRO B 1 116 ? 8.612 -45.663 -10.147 1 58.71 116 PRO B N 1
ATOM 3529 C CA . PRO B 1 116 ? 8.899 -45.96 -11.552 1 58.71 116 PRO B CA 1
ATOM 3530 C C . PRO B 1 116 ? 8.118 -45.069 -12.515 1 58.71 116 PRO B C 1
ATOM 3532 O O . PRO B 1 116 ? 6.91 -44.883 -12.348 1 58.71 116 PRO B O 1
ATOM 3535 N N . ASN B 1 117 ? 8.694 -43.937 -13.032 1 58.39 117 ASN B N 1
ATOM 3536 C CA . ASN B 1 117 ? 7.992 -43.167 -14.054 1 58.39 117 ASN B CA 1
ATOM 3537 C C . ASN B 1 117 ? 7.692 -44.015 -15.287 1 58.39 117 ASN B C 1
ATOM 3539 O O . ASN B 1 117 ? 8.53 -44.807 -15.72 1 58.39 117 ASN B O 1
ATOM 3543 N N . GLU B 1 118 ? 6.437 -44.401 -15.347 1 58.11 118 GLU B N 1
ATOM 3544 C CA . GLU B 1 118 ? 6.033 -45.249 -16.465 1 58.11 118 GLU B CA 1
ATOM 3545 C C . GLU B 1 118 ? 6.873 -44.963 -17.706 1 58.11 118 GLU B C 1
ATOM 3547 O O . GLU B 1 118 ? 7.133 -45.864 -18.507 1 58.11 118 GLU B O 1
ATOM 3552 N N . LEU B 1 119 ? 7.319 -43.739 -17.865 1 57.49 119 LEU B N 1
ATOM 3553 C CA . LEU B 1 119 ? 7.96 -43.47 -19.148 1 57.49 119 LEU B CA 1
ATOM 3554 C C . LEU B 1 119 ? 9.458 -43.744 -19.075 1 57.49 119 LEU B C 1
ATOM 3556 O O . LEU B 1 119 ? 10.166 -43.617 -20.076 1 57.49 119 LEU B O 1
ATOM 3560 N N . GLY B 1 120 ? 9.846 -44.335 -17.945 1 61.86 120 GLY B N 1
ATOM 3561 C CA . GLY B 1 120 ? 11.236 -44.753 -17.866 1 61.86 120 GLY B CA 1
ATOM 3562 C C . GLY B 1 120 ? 12.215 -43.613 -18.073 1 61.86 120 GLY B C 1
ATOM 3563 O O . GLY B 1 120 ? 13.333 -43.826 -18.547 1 61.86 120 GLY B O 1
ATOM 3564 N N . ARG B 1 121 ? 11.804 -42.42 -17.944 1 72.11 121 ARG B N 1
ATOM 3565 C CA . ARG B 1 121 ? 12.71 -41.32 -18.26 1 72.11 121 ARG B CA 1
ATOM 3566 C C . ARG B 1 121 ? 13.577 -40.962 -17.058 1 72.11 121 ARG B C 1
ATOM 3568 O O . ARG B 1 121 ? 13.122 -41.031 -15.915 1 72.11 121 ARG B O 1
ATOM 3575 N N . PRO B 1 122 ? 14.935 -40.741 -17.351 1 77.59 122 PRO B N 1
ATOM 3576 C CA . PRO B 1 122 ? 15.857 -40.365 -16.275 1 77.59 122 PRO B CA 1
ATOM 3577 C C . PRO B 1 122 ? 15.446 -39.075 -15.57 1 77.59 122 PRO B C 1
ATOM 3579 O O . PRO B 1 122 ? 14.774 -38.228 -16.166 1 77.59 122 PRO B O 1
ATOM 3582 N N . PHE B 1 123 ? 15.822 -39.021 -14.316 1 79.5 123 PHE B N 1
ATOM 3583 C CA . PHE B 1 123 ? 15.529 -37.87 -13.47 1 79.5 123 PHE B CA 1
ATOM 3584 C C . PHE B 1 123 ? 16.089 -36.592 -14.083 1 79.5 123 PHE B C 1
ATOM 3586 O O . PHE B 1 123 ? 15.441 -35.544 -14.045 1 79.5 123 PHE B O 1
ATOM 3593 N N . THR B 1 124 ? 17.286 -36.687 -14.657 1 82.29 124 THR B N 1
ATOM 3594 C CA . THR B 1 124 ? 17.95 -35.53 -15.245 1 82.29 124 THR B CA 1
ATOM 3595 C C . THR B 1 124 ? 17.145 -34.983 -16.42 1 82.29 124 THR B C 1
ATOM 3597 O O . THR B 1 124 ? 17.086 -33.769 -16.627 1 82.29 124 THR B O 1
ATOM 3600 N N . TRP B 1 125 ? 16.492 -35.818 -17.073 1 85.57 125 TRP B N 1
ATOM 3601 C CA . TRP B 1 125 ? 15.663 -35.414 -18.203 1 85.57 125 TRP B CA 1
ATOM 3602 C C . TRP B 1 125 ? 14.427 -34.657 -17.729 1 85.57 125 TRP B C 1
ATOM 3604 O O . TRP B 1 125 ? 14.096 -33.597 -18.266 1 85.57 125 TRP B O 1
ATOM 3614 N N . THR B 1 126 ? 13.825 -35.19 -16.706 1 82.38 126 THR B N 1
ATOM 3615 C CA . THR B 1 126 ? 12.626 -34.561 -16.163 1 82.38 126 THR B CA 1
ATOM 3616 C C . THR B 1 126 ? 12.95 -33.183 -15.592 1 82.38 126 THR B C 1
ATOM 3618 O O . THR B 1 126 ? 12.196 -32.229 -15.795 1 82.38 126 THR B O 1
ATOM 3621 N N . LEU B 1 127 ? 14.116 -33.085 -14.971 1 86.24 127 LEU B N 1
ATOM 3622 C CA . LEU B 1 127 ? 14.519 -31.821 -14.365 1 86.24 127 LEU B CA 1
ATOM 3623 C C . LEU B 1 127 ? 14.822 -30.778 -15.435 1 86.24 127 LEU B C 1
ATOM 3625 O O . LEU B 1 127 ? 14.461 -29.608 -15.288 1 86.24 127 LEU B O 1
ATOM 3629 N N . ALA B 1 128 ? 15.447 -31.229 -16.461 1 91.5 128 ALA B N 1
ATOM 3630 C CA . ALA B 1 128 ? 15.773 -30.313 -17.552 1 91.5 128 ALA B CA 1
ATOM 3631 C C . ALA B 1 128 ? 14.509 -29.817 -18.247 1 91.5 128 ALA B C 1
ATOM 3633 O O . ALA B 1 128 ? 14.415 -28.643 -18.613 1 91.5 128 ALA B O 1
ATOM 3634 N N . LEU B 1 129 ? 13.592 -30.674 -18.396 1 89.61 129 LEU B N 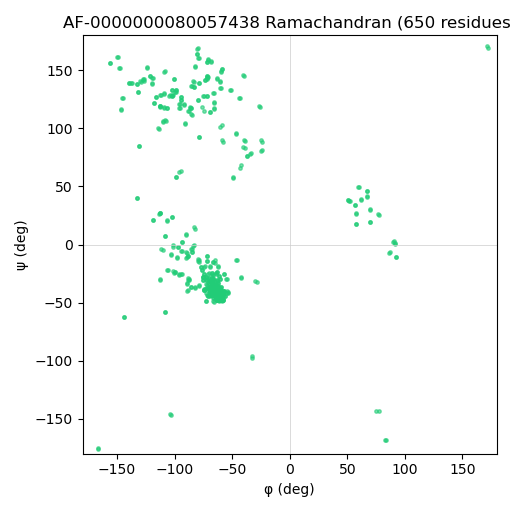1
ATOM 3635 C CA . LEU B 1 129 ? 12.342 -30.282 -19.037 1 89.61 129 LEU B CA 1
ATOM 3636 C C . LEU B 1 129 ? 11.558 -29.317 -18.154 1 89.61 129 LEU B C 1
ATOM 3638 O O . LEU B 1 129 ? 10.962 -28.358 -18.651 1 89.61 129 LEU B O 1
ATOM 3642 N N . LEU B 1 130 ? 11.581 -29.583 -16.867 1 90.15 130 LEU B N 1
ATOM 3643 C CA . LEU B 1 130 ? 10.921 -28.688 -15.923 1 90.15 130 LEU B CA 1
ATOM 3644 C C . LEU B 1 130 ? 11.58 -27.313 -15.925 1 90.15 130 LEU B C 1
ATOM 3646 O O . LEU B 1 130 ? 10.892 -26.29 -15.932 1 90.15 130 LEU B O 1
ATOM 3650 N N . GLY B 1 131 ? 12.876 -27.333 -15.913 1 93.76 131 GLY B N 1
ATOM 3651 C CA . GLY B 1 131 ? 13.607 -26.079 -15.991 1 93.76 131 GLY B CA 1
ATOM 3652 C C . GLY B 1 131 ? 13.315 -25.296 -17.258 1 93.76 131 GLY B C 1
ATOM 3653 O O . GLY B 1 131 ? 13.151 -24.075 -17.215 1 93.76 131 GLY B O 1
ATOM 3654 N N . LEU B 1 132 ? 13.245 -26.019 -18.354 1 94.36 132 LEU B N 1
ATOM 3655 C CA . LEU B 1 132 ? 12.924 -25.387 -19.629 1 94.36 132 LEU B CA 1
ATOM 3656 C C . LEU B 1 132 ? 11.53 -24.771 -19.595 1 94.36 132 LEU B C 1
ATOM 3658 O O . LEU B 1 132 ? 11.341 -23.628 -20.017 1 94.36 132 LEU B O 1
ATOM 3662 N N . SER B 1 133 ? 10.642 -25.477 -19.085 1 91.79 133 SER B N 1
ATOM 3663 C CA . SER B 1 133 ? 9.266 -24.998 -19.003 1 91.79 133 SER B CA 1
ATOM 3664 C C . SER B 1 133 ? 9.16 -23.773 -18.101 1 91.79 133 SER B C 1
ATOM 3666 O O . SER B 1 133 ? 8.494 -22.796 -18.449 1 91.79 133 SER B O 1
ATOM 3668 N N . GLN B 1 134 ? 9.851 -23.79 -17.004 1 92.41 134 GLN B N 1
ATOM 3669 C CA . GLN B 1 134 ? 9.799 -22.68 -16.058 1 92.41 134 GLN B CA 1
ATOM 3670 C C . GLN B 1 134 ? 10.473 -21.437 -16.631 1 92.41 134 GLN B C 1
ATOM 3672 O O . GLN B 1 134 ? 9.983 -20.32 -16.45 1 92.41 134 GLN B O 1
ATOM 3677 N N . ALA B 1 135 ? 11.53 -21.652 -17.272 1 94.81 135 ALA B N 1
ATOM 3678 C CA . ALA B 1 135 ? 12.218 -20.525 -17.896 1 94.81 135 ALA B CA 1
ATOM 3679 C C . ALA B 1 135 ? 11.328 -19.842 -18.93 1 94.81 135 ALA B C 1
ATOM 3681 O O . ALA B 1 135 ? 11.244 -18.612 -18.97 1 94.81 135 ALA B O 1
ATOM 3682 N N . LEU B 1 136 ? 10.619 -20.573 -19.686 1 91.95 136 LEU B N 1
ATOM 3683 C CA . LEU B 1 136 ? 9.719 -20.009 -20.686 1 91.95 136 LEU B CA 1
ATOM 3684 C C . LEU B 1 136 ? 8.55 -19.29 -20.021 1 91.95 136 LEU B C 1
ATOM 3686 O O . LEU B 1 136 ? 8.121 -18.231 -20.486 1 91.95 136 LEU B O 1
ATOM 3690 N N . ASN B 1 137 ? 8.136 -19.87 -18.954 1 89.76 137 ASN B N 1
ATOM 3691 C CA . ASN B 1 137 ? 7.041 -19.257 -18.209 1 89.76 137 ASN B CA 1
ATOM 3692 C C . ASN B 1 137 ? 7.428 -17.881 -17.675 1 89.76 137 ASN B C 1
ATOM 3694 O O . ASN B 1 137 ? 6.627 -16.946 -17.72 1 89.76 137 ASN B O 1
ATOM 3698 N N . ILE B 1 138 ? 8.615 -17.772 -17.171 1 91.33 138 ILE B N 1
ATOM 3699 C CA . ILE B 1 138 ? 9.112 -16.514 -16.623 1 91.33 138 ILE B CA 1
ATOM 3700 C C . ILE B 1 138 ? 9.329 -15.509 -17.753 1 91.33 138 ILE B C 1
ATOM 3702 O O . ILE B 1 138 ? 8.902 -14.357 -17.657 1 91.33 138 ILE B O 1
ATOM 3706 N N . LEU B 1 139 ? 9.923 -15.925 -18.879 1 92.09 139 LEU B N 1
ATOM 3707 C CA . LEU B 1 139 ? 10.303 -15.036 -19.972 1 92.09 139 LEU B CA 1
ATOM 3708 C C . LEU B 1 139 ? 9.073 -14.552 -20.732 1 92.09 139 LEU B C 1
ATOM 3710 O O . LEU B 1 139 ? 9.048 -13.422 -21.226 1 92.09 139 LEU B O 1
ATOM 3714 N N . LEU B 1 140 ? 8.003 -15.376 -20.73 1 88.26 140 LEU B N 1
ATOM 3715 C CA . LEU B 1 140 ? 6.793 -14.995 -21.451 1 88.26 140 LEU B CA 1
ATOM 3716 C C . LEU B 1 140 ? 5.8 -14.306 -20.521 1 88.26 140 LEU B C 1
ATOM 3718 O O . LEU B 1 140 ? 4.756 -13.827 -20.967 1 88.26 140 LEU B O 1
ATOM 3722 N N . GLY B 1 141 ? 6.125 -14.275 -19.28 1 84.69 141 GLY B N 1
ATOM 3723 C CA . GLY B 1 141 ? 5.26 -13.584 -18.338 1 84.69 141 GLY B CA 1
ATOM 3724 C C . GLY B 1 141 ? 3.91 -14.254 -18.163 1 84.69 141 GLY B C 1
ATOM 3725 O O . GLY B 1 141 ? 2.883 -13.579 -18.074 1 84.69 141 GLY B O 1
ATOM 3726 N N . LEU B 1 142 ? 3.849 -15.561 -18.08 1 82.57 142 LEU B N 1
ATOM 3727 C CA . LEU B 1 142 ? 2.598 -16.311 -18.045 1 82.57 142 LEU B CA 1
ATOM 3728 C C . LEU B 1 142 ? 2.119 -16.501 -16.61 1 82.57 142 LEU B C 1
ATOM 3730 O O . LEU B 1 142 ? 0.986 -16.931 -16.382 1 82.57 142 LEU B O 1
ATOM 3734 N N . LYS B 1 143 ? 2.896 -16.225 -15.629 1 79.6 143 LYS B N 1
ATOM 3735 C CA . LYS B 1 143 ? 2.542 -16.471 -14.234 1 79.6 143 LYS B CA 1
ATOM 3736 C C . LYS B 1 143 ? 2.123 -15.18 -13.537 1 79.6 143 LYS B C 1
ATOM 3738 O O . LYS B 1 143 ? 2.126 -15.103 -12.307 1 79.6 143 LYS B O 1
ATOM 3743 N N . GLY B 1 144 ? 1.694 -14.258 -14.247 1 81.46 144 GLY B N 1
ATOM 3744 C CA . GLY B 1 144 ? 1.31 -13.006 -13.613 1 81.46 144 GLY B CA 1
ATOM 3745 C C . GLY B 1 144 ? 0.032 -13.116 -12.802 1 81.46 144 GLY B C 1
ATOM 3746 O O . GLY B 1 144 ? -0.847 -13.918 -13.125 1 81.46 144 GLY B O 1
ATOM 3747 N N . LEU B 1 145 ? -0.05 -12.445 -11.732 1 87.43 145 LEU B N 1
ATOM 3748 C CA . LEU B 1 145 ? -1.227 -12.431 -10.871 1 87.43 145 LEU B CA 1
ATOM 3749 C C . LEU B 1 145 ? -2.351 -11.614 -11.5 1 87.43 145 LEU B C 1
ATOM 3751 O O . LEU B 1 145 ? -2.094 -10.61 -12.169 1 87.43 145 LEU B O 1
ATOM 3755 N N . ALA B 1 146 ? -3.568 -12.074 -11.356 1 88.76 146 ALA B N 1
ATOM 3756 C CA . ALA B 1 146 ? -4.736 -11.306 -11.782 1 88.76 146 ALA B CA 1
ATOM 3757 C C . ALA B 1 146 ? -4.981 -10.12 -10.854 1 88.76 146 ALA B C 1
ATOM 3759 O O . ALA B 1 146 ? -4.532 -10.119 -9.705 1 88.76 146 ALA B O 1
ATOM 3760 N N . PRO B 1 147 ? -5.681 -9.103 -11.4 1 88.03 147 PRO B N 1
ATOM 3761 C CA . PRO B 1 147 ? -5.946 -7.918 -10.58 1 88.03 147 PRO B CA 1
ATOM 3762 C C . PRO B 1 147 ? -6.618 -8.258 -9.251 1 88.03 147 PRO B C 1
ATOM 3764 O O . PRO B 1 147 ? -6.261 -7.695 -8.213 1 88.03 147 PRO B O 1
ATOM 3767 N N . ALA B 1 148 ? -7.53 -9.151 -9.262 1 90.87 148 ALA B N 1
ATOM 3768 C CA . ALA B 1 148 ? -8.213 -9.534 -8.029 1 90.87 148 ALA B CA 1
ATOM 3769 C C . ALA B 1 148 ? -7.246 -10.191 -7.048 1 90.87 148 ALA B C 1
ATOM 3771 O O . ALA B 1 148 ? -7.363 -10.007 -5.834 1 90.87 148 ALA B O 1
ATOM 3772 N N . GLU B 1 149 ? -6.303 -10.953 -7.577 1 90.16 149 GLU B N 1
ATOM 3773 C CA . GLU B 1 149 ? -5.303 -11.601 -6.734 1 90.16 149 GLU B CA 1
ATOM 3774 C C . GLU B 1 149 ? -4.36 -10.576 -6.11 1 90.16 149 GLU B C 1
ATOM 3776 O O . GLU B 1 149 ? -3.984 -10.7 -4.942 1 90.16 149 GLU B O 1
ATOM 3781 N N . ILE B 1 150 ? -3.97 -9.633 -6.883 1 89.08 150 ILE B N 1
ATOM 3782 C CA . ILE B 1 150 ? -3.106 -8.566 -6.39 1 89.08 150 ILE B CA 1
ATOM 3783 C C . ILE B 1 150 ? -3.81 -7.81 -5.266 1 89.08 150 ILE B C 1
ATOM 3785 O O . ILE B 1 150 ? -3.221 -7.567 -4.209 1 89.08 150 ILE B O 1
ATOM 3789 N N . SER B 1 151 ? -5.065 -7.463 -5.542 1 89.25 151 SER B N 1
ATOM 3790 C CA . SER B 1 151 ? -5.857 -6.763 -4.536 1 89.25 151 SER B CA 1
ATOM 3791 C C . SER B 1 151 ? -5.968 -7.579 -3.252 1 89.25 151 SER B C 1
ATOM 3793 O O . SER B 1 151 ? -5.832 -7.038 -2.153 1 89.25 151 SER B O 1
ATOM 3795 N N . ALA B 1 152 ? -6.141 -8.853 -3.338 1 89.73 152 ALA B N 1
ATOM 3796 C CA . ALA B 1 152 ? -6.281 -9.735 -2.182 1 89.73 152 ALA B CA 1
ATOM 3797 C C . ALA B 1 152 ? -4.977 -9.818 -1.394 1 89.73 152 ALA B C 1
ATOM 3799 O O . ALA B 1 152 ? -4.986 -9.786 -0.161 1 89.73 152 ALA B O 1
ATOM 3800 N N . VAL B 1 153 ? -3.907 -9.941 -2.097 1 88.23 153 VAL B N 1
ATOM 3801 C CA . VAL B 1 153 ? -2.599 -10.05 -1.46 1 88.23 153 VAL B CA 1
ATOM 3802 C C . VAL B 1 153 ? -2.287 -8.765 -0.696 1 88.23 153 VAL B C 1
ATOM 3804 O O . VAL B 1 153 ? -1.822 -8.811 0.445 1 88.23 153 VAL B O 1
ATOM 3807 N N . CYS B 1 154 ? -2.573 -7.628 -1.247 1 87.62 154 CYS B N 1
ATOM 3808 C CA . CYS B 1 154 ? -2.303 -6.336 -0.626 1 87.62 154 CYS B CA 1
ATOM 3809 C C . CYS B 1 154 ? -3.19 -6.121 0.594 1 87.62 154 CYS B C 1
ATOM 3811 O O . CYS B 1 154 ? -2.742 -5.576 1.605 1 87.62 154 CYS B O 1
ATOM 3813 N N . GLU B 1 155 ? -4.444 -6.524 0.448 1 87.24 155 GLU B N 1
ATOM 3814 C CA . GLU B 1 155 ? -5.38 -6.369 1.558 1 87.24 155 GLU B CA 1
ATOM 3815 C C . GLU B 1 155 ? -5 -7.269 2.731 1 87.24 155 GLU B C 1
ATOM 3817 O O . GLU B 1 155 ? -5.026 -6.837 3.885 1 87.24 155 GLU B O 1
ATOM 3822 N N . LYS B 1 156 ? -4.611 -8.477 2.441 1 85.86 156 LYS B N 1
ATOM 3823 C CA . LYS B 1 156 ? -4.257 -9.435 3.485 1 85.86 156 LYS B CA 1
ATOM 3824 C C . LYS B 1 156 ? -2.988 -9.007 4.217 1 85.86 156 LYS B C 1
ATOM 3826 O O . LYS B 1 156 ? -2.87 -9.198 5.429 1 85.86 156 LYS B O 1
ATOM 3831 N N . GLY B 1 157 ? -2.076 -8.383 3.523 1 85.54 157 GLY B N 1
ATOM 3832 C CA . GLY B 1 157 ? -0.813 -7.968 4.111 1 85.54 157 GLY B CA 1
ATOM 3833 C C . GLY B 1 157 ? -0.859 -6.572 4.702 1 85.54 157 GLY B C 1
ATOM 3834 O O . GLY B 1 157 ? 0.1 -6.129 5.337 1 85.54 157 GLY B O 1
ATOM 3835 N N . ASN B 1 158 ? -1.961 -5.858 4.496 1 86.21 158 ASN B N 1
ATOM 3836 C CA . ASN B 1 158 ? -2.109 -4.49 4.981 1 86.21 158 ASN B CA 1
ATOM 3837 C C . ASN B 1 158 ? -1.067 -3.56 4.364 1 86.21 158 ASN B C 1
ATOM 3839 O O . ASN B 1 158 ? -0.489 -2.722 5.058 1 86.21 158 ASN B O 1
ATOM 3843 N N . PHE B 1 159 ? -0.788 -3.749 3.143 1 86.34 159 PHE B N 1
ATOM 3844 C CA . PHE B 1 159 ? 0.252 -2.976 2.474 1 86.34 159 PHE B CA 1
ATOM 3845 C C . PHE B 1 159 ? -0.358 -1.983 1.492 1 86.34 159 PHE B C 1
ATOM 3847 O O . PHE B 1 159 ? 0.361 -1.334 0.73 1 86.34 159 PHE B O 1
ATOM 3854 N N . ASN B 1 160 ? -1.609 -1.864 1.504 1 91.34 160 ASN B N 1
ATOM 3855 C CA . ASN B 1 160 ? -2.229 -1.024 0.485 1 91.34 160 ASN B CA 1
ATOM 3856 C C . ASN B 1 160 ? -2.147 0.455 0.852 1 91.34 160 ASN B C 1
ATOM 3858 O O . ASN B 1 160 ? -1.857 0.799 1.999 1 91.34 160 ASN B O 1
ATOM 3862 N N . VAL B 1 161 ? -2.353 1.249 -0.056 1 94.37 161 VAL B N 1
ATOM 3863 C CA . VAL B 1 161 ? -2.327 2.703 0.071 1 94.37 161 VAL B CA 1
ATOM 3864 C C . VAL B 1 161 ? -3.338 3.147 1.126 1 94.37 161 VAL B C 1
ATOM 3866 O O . VAL B 1 161 ? -3.022 3.968 1.99 1 94.37 161 VAL B O 1
ATOM 3869 N N . ALA B 1 162 ? -4.524 2.581 1.104 1 95.08 162 ALA B N 1
ATOM 3870 C CA . ALA B 1 162 ? -5.607 2.915 2.025 1 95.08 162 ALA B CA 1
ATOM 3871 C C . ALA B 1 162 ? -5.18 2.701 3.475 1 95.08 162 ALA B C 1
ATOM 3873 O O . ALA B 1 162 ? -5.495 3.513 4.348 1 95.08 162 ALA B O 1
ATOM 3874 N N . HIS B 1 163 ? -4.499 1.629 3.721 1 94.14 163 HIS B N 1
ATOM 3875 C CA . HIS B 1 163 ? -4.049 1.315 5.072 1 94.14 163 HIS B CA 1
ATOM 3876 C C . HIS B 1 163 ? -3.092 2.38 5.596 1 94.14 163 HIS B C 1
ATOM 3878 O O . HIS B 1 163 ? -3.241 2.854 6.724 1 94.14 163 HIS B O 1
ATOM 3884 N N . GLY B 1 164 ? -2.141 2.765 4.77 1 94.92 164 GLY B N 1
ATOM 3885 C CA . GLY B 1 164 ? -1.217 3.824 5.146 1 94.92 164 GLY B CA 1
ATOM 3886 C C . GLY B 1 164 ? -1.905 5.151 5.406 1 94.92 164 GLY B C 1
ATOM 3887 O O . GLY B 1 164 ? -1.6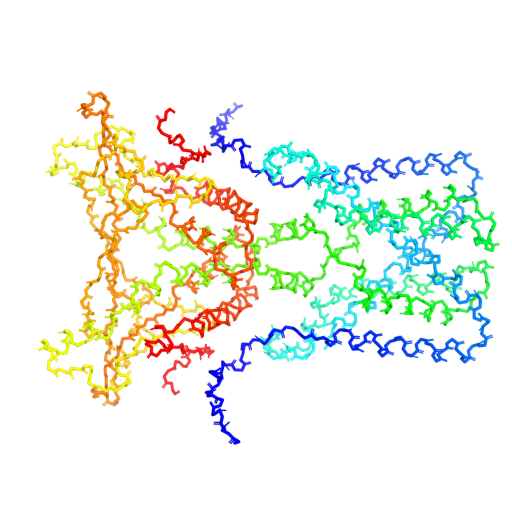 5.833 6.386 1 94.92 164 GLY B O 1
ATOM 3888 N N . LEU B 1 165 ? -2.809 5.486 4.569 1 97.24 165 LEU B N 1
ATOM 3889 C CA . LEU B 1 165 ? -3.518 6.755 4.693 1 97.24 165 LEU B CA 1
ATOM 3890 C C . LEU B 1 165 ? -4.382 6.774 5.949 1 97.24 165 LEU B C 1
ATOM 3892 O O . LEU B 1 165 ? -4.484 7.802 6.623 1 97.24 165 LEU B O 1
ATOM 3896 N N . ALA B 1 166 ? -5.012 5.638 6.262 1 96.67 166 ALA B N 1
ATOM 3897 C CA . ALA B 1 166 ? -5.864 5.558 7.445 1 96.67 166 ALA B CA 1
ATOM 3898 C C . ALA B 1 166 ? -5.051 5.757 8.721 1 96.67 166 ALA B C 1
ATOM 3900 O O . ALA B 1 166 ? -5.435 6.541 9.593 1 96.67 166 ALA B O 1
ATOM 3901 N N . TRP B 1 167 ? -3.961 5.115 8.775 1 95.55 167 TRP B N 1
ATOM 3902 C CA . TRP B 1 167 ? -3.122 5.225 9.963 1 95.55 167 TRP B CA 1
ATOM 3903 C C . TRP B 1 167 ? -2.494 6.611 10.06 1 95.55 167 TRP B C 1
ATOM 3905 O O . TRP B 1 167 ? -2.349 7.159 11.155 1 95.55 167 TRP B O 1
ATOM 3915 N N . SER B 1 168 ? -2.111 7.144 8.921 1 96.1 168 SER B N 1
ATOM 3916 C CA . SER B 1 168 ? -1.584 8.504 8.918 1 96.1 168 SER B CA 1
ATOM 3917 C C . SER B 1 168 ? -2.619 9.5 9.429 1 96.1 168 SER B C 1
ATOM 3919 O O . SER B 1 168 ? -2.296 10.391 10.217 1 96.1 168 SER B O 1
ATOM 3921 N N . TYR B 1 169 ? -3.832 9.363 9.012 1 96.66 169 TYR B N 1
ATOM 3922 C CA . TYR B 1 169 ? -4.925 10.238 9.419 1 96.66 169 TYR B CA 1
ATOM 3923 C C . TYR B 1 169 ? -5.208 10.099 10.91 1 96.66 169 TYR B C 1
ATOM 3925 O O . TYR B 1 169 ? -5.437 11.095 11.601 1 96.66 169 TYR B O 1
ATOM 3933 N N . TYR B 1 170 ? -5.169 8.917 11.401 1 94.97 170 TYR B N 1
ATOM 3934 C CA . TYR B 1 170 ? -5.46 8.677 12.81 1 94.97 170 TYR B CA 1
ATOM 3935 C C . TYR B 1 170 ? -4.321 9.171 13.694 1 94.97 170 TYR B C 1
ATOM 3937 O O . TYR B 1 170 ? -4.54 9.962 14.615 1 94.97 170 TYR B O 1
ATOM 3945 N N . ILE B 1 171 ? -3.088 8.807 13.352 1 93.58 171 ILE B N 1
ATOM 3946 C CA . ILE B 1 171 ? -1.927 9.103 14.185 1 93.58 171 ILE B CA 1
ATOM 3947 C C . ILE B 1 171 ? -1.583 10.588 14.082 1 93.58 171 ILE B C 1
ATOM 3949 O O . ILE B 1 171 ? -1.208 11.215 15.076 1 93.58 171 ILE B O 1
ATOM 3953 N N . GLY B 1 172 ? -1.739 11.1 12.884 1 93.08 172 GLY B N 1
ATOM 3954 C CA . GLY B 1 172 ? -1.292 12.462 12.636 1 93.08 172 GLY B CA 1
ATOM 3955 C C . GLY B 1 172 ? -2.354 13.503 12.936 1 93.08 172 GLY B C 1
ATOM 3956 O O . GLY B 1 172 ? -2.063 14.7 12.975 1 93.08 172 GLY B O 1
ATOM 3957 N N . TYR B 1 173 ? -3.598 13.061 13.188 1 94.12 173 TYR B N 1
ATOM 3958 C CA . TYR B 1 173 ? -4.649 14.064 13.315 1 94.12 173 TYR B CA 1
ATOM 3959 C C . TYR B 1 173 ? -5.67 13.654 14.369 1 94.12 173 TYR B C 1
ATOM 3961 O O . TYR B 1 173 ? -5.735 14.254 15.445 1 94.12 173 TYR B O 1
ATOM 3969 N N . LEU B 1 174 ? -6.403 12.553 14.226 1 94.37 174 LEU B N 1
ATOM 3970 C CA . LEU B 1 174 ? -7.54 12.208 15.073 1 94.37 174 LEU B CA 1
ATOM 3971 C C . LEU B 1 174 ? -7.083 11.886 16.492 1 94.37 174 LEU B C 1
ATOM 3973 O O . LEU B 1 174 ? -7.721 12.299 17.463 1 94.37 174 LEU B O 1
ATOM 3977 N N . ARG B 1 175 ? -6.04 11.188 16.61 1 92.48 175 ARG B N 1
ATOM 3978 C CA . ARG B 1 175 ? -5.525 10.803 17.92 1 92.48 175 ARG B CA 1
ATOM 3979 C C . ARG B 1 175 ? -5.118 12.029 18.73 1 92.48 175 ARG B C 1
ATOM 3981 O O . ARG B 1 175 ? -5.074 11.98 19.961 1 92.48 175 ARG B O 1
ATOM 3988 N N . LEU B 1 176 ? -4.829 13.104 18.053 1 91.99 176 LEU B N 1
ATOM 3989 C CA . LEU B 1 176 ? -4.365 14.323 18.707 1 91.99 176 LEU B CA 1
ATOM 3990 C C . LEU B 1 176 ? -5.542 15.208 19.104 1 91.99 176 LEU B C 1
ATOM 3992 O O . LEU B 1 176 ? -5.511 15.856 20.153 1 91.99 176 LEU B O 1
ATOM 3996 N N . ILE B 1 177 ? -6.605 15.216 18.336 1 92.85 177 ILE B N 1
ATOM 3997 C CA . ILE B 1 177 ? -7.647 16.217 18.534 1 92.85 177 ILE B CA 1
ATOM 3998 C C . ILE B 1 177 ? -8.81 15.605 19.311 1 92.85 177 ILE B C 1
ATOM 4000 O O . ILE B 1 177 ? -9.581 16.322 19.953 1 92.85 177 ILE B O 1
ATOM 4004 N N . LEU B 1 178 ? -8.988 14.309 19.272 1 92.53 178 LEU B N 1
ATOM 4005 C CA . LEU B 1 178 ? -10.18 13.698 19.848 1 92.53 178 LEU B CA 1
ATOM 4006 C C . LEU B 1 178 ? -10.106 13.692 21.371 1 92.53 178 LEU B C 1
ATOM 4008 O O . LEU B 1 178 ? -11.098 13.975 22.046 1 92.53 178 LEU B O 1
ATOM 4012 N N . PRO B 1 179 ? -8.827 13.417 21.801 1 88.64 179 PRO B N 1
ATOM 4013 C CA . PRO B 1 179 ? -8.749 13.579 23.254 1 88.64 179 PRO B CA 1
ATOM 4014 C C . PRO B 1 179 ? -8.965 15.024 23.7 1 88.64 179 PRO B C 1
ATOM 4016 O O . PRO B 1 179 ? -8.353 15.942 23.148 1 88.64 179 PRO B O 1
ATOM 4019 N N . GLY B 1 180 ? -9.848 15.419 24.499 1 88.13 180 GLY B N 1
ATOM 4020 C CA . GLY B 1 180 ? -10.148 16.764 24.963 1 88.13 180 GLY B CA 1
ATOM 4021 C C . GLY B 1 180 ? -11.176 17.476 24.104 1 88.13 180 GLY B C 1
ATOM 4022 O O . GLY B 1 180 ? -11.445 18.662 24.305 1 88.13 180 GLY B O 1
ATOM 4023 N N . PHE B 1 181 ? -11.599 16.776 23.16 1 92.17 181 PHE B N 1
ATOM 4024 C CA . PHE B 1 181 ? -12.563 17.36 22.235 1 92.17 181 PHE B CA 1
ATOM 4025 C C . PHE B 1 181 ? -13.769 17.911 22.986 1 92.17 181 PHE B C 1
ATOM 4027 O O . PHE B 1 181 ? -14.213 19.03 22.721 1 92.17 181 PHE B O 1
ATOM 4034 N N . GLN B 1 182 ? -14.251 17.205 23.96 1 90.23 182 GLN B N 1
ATOM 4035 C CA . GLN B 1 182 ? -15.409 17.622 24.743 1 90.23 182 GLN B CA 1
ATOM 4036 C C . GLN B 1 182 ? -15.097 18.87 25.564 1 90.23 182 GLN B C 1
ATOM 4038 O O . GLN B 1 182 ? -15.952 19.743 25.726 1 90.23 182 GLN B O 1
ATOM 4043 N N . ALA B 1 183 ? -13.885 18.872 26.02 1 91.47 183 ALA B N 1
ATOM 4044 C CA . ALA B 1 183 ? -13.47 20.038 26.795 1 91.47 183 ALA B CA 1
ATOM 4045 C C . ALA B 1 183 ? -13.436 21.291 25.925 1 91.47 183 ALA B C 1
ATOM 4047 O O . ALA B 1 183 ? -13.792 22.381 26.381 1 91.47 183 ALA B O 1
ATOM 4048 N N . ARG B 1 184 ? -12.998 21.157 24.736 1 93.74 184 ARG B N 1
ATOM 4049 C CA . ARG B 1 184 ? -12.954 22.287 23.814 1 93.74 184 ARG B CA 1
ATOM 4050 C C . ARG B 1 184 ? -14.36 22.748 23.445 1 93.74 184 ARG B C 1
ATOM 4052 O O . ARG B 1 184 ? -14.608 23.948 23.304 1 93.74 184 ARG B O 1
ATOM 4059 N N . ILE B 1 185 ? -15.282 21.809 23.311 1 93.22 185 ILE B N 1
ATOM 4060 C CA . ILE B 1 185 ? -16.673 22.138 23.015 1 93.22 185 ILE B CA 1
ATOM 4061 C C . ILE B 1 185 ? -17.285 22.896 24.19 1 93.22 185 ILE B C 1
ATOM 4063 O O . ILE B 1 185 ? -17.992 23.888 23.996 1 93.22 185 ILE B O 1
ATOM 4067 N N . ARG B 1 186 ? -17 22.459 25.372 1 92.58 186 ARG B N 1
ATOM 4068 C CA . ARG B 1 186 ? -17.524 23.116 26.565 1 92.58 186 ARG B CA 1
ATOM 4069 C C . ARG B 1 186 ? -16.999 24.543 26.681 1 92.58 186 ARG B C 1
ATOM 4071 O O . ARG B 1 186 ? -17.753 25.464 27.001 1 92.58 186 ARG B O 1
ATOM 4078 N N . THR B 1 187 ? -15.725 24.692 26.402 1 94.07 187 THR B N 1
ATOM 4079 C CA . THR B 1 187 ? -15.12 26.018 26.455 1 94.07 187 THR B CA 1
ATOM 4080 C C . THR B 1 187 ? -15.771 26.95 25.438 1 94.07 187 THR B C 1
ATOM 4082 O O . THR B 1 187 ? -16.043 28.114 25.739 1 94.07 187 THR B O 1
ATOM 4085 N N . TYR B 1 188 ? -15.956 26.429 24.346 1 94.23 188 TYR B N 1
ATOM 4086 C CA . TYR B 1 188 ? -16.622 27.215 23.313 1 94.23 188 TYR B CA 1
ATOM 4087 C C . TYR B 1 188 ? -18.033 27.597 23.743 1 94.23 188 TYR B C 1
ATOM 4089 O O . TYR B 1 188 ? -18.455 28.742 23.563 1 94.23 188 TYR B O 1
ATOM 4097 N N . ASN B 1 189 ? -18.807 26.657 24.271 1 92.86 189 ASN B N 1
ATOM 4098 C CA . ASN B 1 189 ? -20.188 26.877 24.685 1 92.86 189 ASN B CA 1
ATOM 4099 C C . ASN B 1 189 ? -20.282 27.918 25.796 1 92.86 189 ASN B C 1
ATOM 4101 O O . ASN B 1 189 ? -21.243 28.687 25.854 1 92.86 189 ASN B O 1
ATOM 4105 N N . GLN B 1 190 ? -19.313 27.914 26.578 1 92.7 190 GLN B N 1
ATOM 4106 C CA . GLN B 1 190 ? -19.286 28.882 27.669 1 92.7 190 GLN B CA 1
ATOM 4107 C C . GLN B 1 190 ? -19.222 30.31 27.135 1 92.7 190 GLN B C 1
ATOM 4109 O O . GLN B 1 190 ? -19.821 31.222 27.709 1 92.7 190 GLN B O 1
ATOM 4114 N N . HIS B 1 191 ? -18.595 30.429 25.975 1 91.76 191 HIS B N 1
ATOM 4115 C CA . HIS B 1 191 ? -18.368 31.773 25.453 1 91.76 191 HIS B CA 1
ATOM 4116 C C . HIS B 1 191 ? -19.357 32.106 24.341 1 91.76 191 HIS B C 1
ATOM 4118 O O . HIS B 1 191 ? -19.42 33.249 23.883 1 91.76 191 HIS B O 1
ATOM 4124 N N . ASN B 1 192 ? -20.114 31.166 23.895 1 90.75 192 ASN B N 1
ATOM 4125 C CA . ASN B 1 192 ? -20.954 31.405 22.726 1 90.75 192 ASN B CA 1
ATOM 4126 C C . ASN B 1 192 ? -22.382 30.918 22.953 1 90.75 192 ASN B C 1
ATOM 4128 O O . ASN B 1 192 ? -22.994 30.336 22.055 1 90.75 192 ASN B O 1
ATOM 4132 N N . ASN B 1 193 ? -22.973 31.1 24.101 1 85.51 193 ASN B N 1
ATOM 4133 C CA . ASN B 1 193 ? -24.37 30.87 24.454 1 85.51 193 ASN B CA 1
ATOM 4134 C C . ASN B 1 193 ? -24.791 29.431 24.169 1 85.51 193 ASN B C 1
ATOM 4136 O O . ASN B 1 193 ? -25.862 29.192 23.609 1 85.51 193 ASN B O 1
ATOM 4140 N N . ASN B 1 194 ? -23.958 28.486 24.306 1 84.46 194 ASN B N 1
ATOM 4141 C CA . ASN B 1 194 ? -24.257 27.061 24.207 1 84.46 194 ASN B CA 1
ATOM 4142 C C . ASN B 1 194 ? -24.81 26.699 22.831 1 84.46 194 ASN B C 1
ATOM 4144 O O . ASN B 1 194 ? -25.839 26.029 22.728 1 84.46 194 ASN B O 1
ATOM 4148 N N . VAL B 1 195 ? -24.109 27.155 21.899 1 86.43 195 VAL B N 1
ATOM 4149 C CA . VAL B 1 195 ? -24.503 26.937 20.512 1 86.43 195 VAL B CA 1
ATOM 4150 C C . VAL B 1 195 ? -24.442 25.446 20.185 1 86.43 195 VAL B C 1
ATOM 4152 O O . VAL B 1 195 ? -25.311 24.922 19.485 1 86.43 195 VAL B O 1
ATOM 4155 N N . LEU B 1 196 ? -23.437 24.762 20.833 1 89.68 196 LEU B N 1
ATOM 4156 C CA . LEU B 1 196 ? -23.278 23.329 20.617 1 89.68 196 LEU B CA 1
ATOM 4157 C C . LEU B 1 196 ? -23.915 22.533 21.751 1 89.68 196 LEU B C 1
ATOM 4159 O O . LEU B 1 196 ? -23.224 21.812 22.474 1 89.68 196 LEU B O 1
ATOM 4163 N N . ARG B 1 197 ? -25.142 22.613 22.075 1 79.18 197 ARG B N 1
ATOM 4164 C CA . ARG B 1 197 ? -25.801 22.079 23.262 1 79.18 197 ARG B CA 1
ATOM 4165 C C . ARG B 1 197 ? -26.274 20.648 23.03 1 79.18 197 ARG B C 1
ATOM 4167 O O . ARG B 1 197 ? -26.239 19.821 23.943 1 79.18 197 ARG B O 1
ATOM 4174 N N . GLY B 1 198 ? -26.641 20.15 21.91 1 76.28 198 GLY B N 1
ATOM 4175 C CA . GLY B 1 198 ? -27.212 18.827 21.716 1 76.28 198 GLY B CA 1
ATOM 4176 C C . GLY B 1 198 ? -26.164 17.736 21.598 1 76.28 198 GLY B C 1
ATOM 4177 O O . GLY B 1 198 ? -25.009 18.011 21.264 1 76.28 198 GLY B O 1
ATOM 4178 N N . PRO B 1 199 ? -26.518 16.527 22.255 1 76.96 199 PRO B N 1
ATOM 4179 C CA . PRO B 1 199 ? -25.593 15.396 22.15 1 76.96 199 PRO B CA 1
ATOM 4180 C C . PRO B 1 199 ? -25.037 15.218 20.739 1 76.96 199 PRO B C 1
ATOM 4182 O O . PRO B 1 199 ? -23.876 14.835 20.572 1 76.96 199 PRO B O 1
ATOM 4185 N N . ALA B 1 200 ? -25.809 15.621 19.854 1 78.62 200 ALA B N 1
ATOM 4186 C CA . ALA B 1 200 ? -25.407 15.456 18.46 1 78.62 200 ALA B CA 1
ATOM 4187 C C . ALA B 1 200 ? -24.366 16.498 18.062 1 78.62 200 ALA B C 1
ATOM 4189 O O . ALA B 1 200 ? -23.625 16.307 17.095 1 78.62 200 ALA B O 1
ATOM 4190 N N . SER B 1 201 ? -24.328 17.524 18.837 1 84.89 201 SER B N 1
ATOM 4191 C CA . SER B 1 201 ? -23.416 18.607 18.485 1 84.89 201 SER B CA 1
ATOM 4192 C C . SER B 1 201 ? -22.069 18.443 19.181 1 84.89 201 SER B C 1
ATOM 4194 O O . SER B 1 201 ? -21.144 19.224 18.948 1 84.89 201 SER B O 1
ATOM 4196 N N . GLN B 1 202 ? -21.991 17.334 19.911 1 86.29 202 GLN B N 1
ATOM 4197 C CA . GLN B 1 202 ? -20.78 17.185 20.71 1 86.29 202 GLN B CA 1
ATOM 4198 C C . GLN B 1 202 ? -19.852 16.131 20.113 1 86.29 202 GLN B C 1
ATOM 4200 O O . GLN B 1 202 ? -19.05 15.526 20.827 1 86.29 202 GLN B O 1
ATOM 4205 N N . ARG B 1 203 ? -20.076 15.857 18.824 1 91.02 203 ARG B N 1
ATOM 4206 C CA . ARG B 1 203 ? -19.243 14.893 18.113 1 91.02 203 ARG B CA 1
ATOM 4207 C C . ARG B 1 203 ? -18.613 15.521 16.874 1 91.02 203 ARG B C 1
ATOM 4209 O O . ARG B 1 203 ? -19.121 16.513 16.348 1 91.02 203 ARG B O 1
ATOM 4216 N N . LEU B 1 204 ? -17.497 14.965 16.561 1 94.46 204 LEU B N 1
ATOM 4217 C CA . LEU B 1 204 ? -16.875 15.338 15.295 1 94.46 204 LEU B CA 1
ATOM 4218 C C . LEU B 1 204 ? -17.435 14.502 14.148 1 94.46 204 LEU B C 1
ATOM 4220 O O . LEU B 1 204 ? -17.348 13.273 14.17 1 94.46 204 LEU B O 1
ATOM 4224 N N . TYR B 1 205 ? -18.057 15.151 13.237 1 93.91 205 TYR B N 1
ATOM 4225 C CA . TYR B 1 205 ? -18.586 14.451 12.072 1 93.91 205 TYR B CA 1
ATOM 4226 C C . TYR B 1 205 ? -17.612 14.525 10.902 1 93.91 205 TYR B C 1
ATOM 4228 O O . TYR B 1 205 ? -17.233 15.616 10.47 1 93.91 205 TYR B O 1
ATOM 4236 N N . ILE B 1 206 ? -17.198 13.375 10.447 1 94.26 206 ILE B N 1
ATOM 4237 C CA . ILE B 1 206 ? -16.283 13.297 9.313 1 94.26 206 ILE B CA 1
ATOM 4238 C C . ILE B 1 206 ? -17.037 12.818 8.074 1 94.26 206 ILE B C 1
ATOM 4240 O O . ILE B 1 206 ? -17.559 11.701 8.05 1 94.26 206 ILE B O 1
ATOM 4244 N N . LEU B 1 207 ? -17.085 13.641 7.102 1 93.78 207 LEU B N 1
ATOM 4245 C CA . LEU B 1 207 ? -17.767 13.309 5.856 1 93.78 207 LEU B CA 1
ATOM 4246 C C . LEU B 1 207 ? -16.862 12.49 4.942 1 93.78 207 LEU B C 1
ATOM 4248 O O . LEU B 1 207 ? -15.689 12.826 4.76 1 93.78 207 LEU B O 1
ATOM 4252 N N . PHE B 1 208 ? -17.487 11.425 4.366 1 93.74 208 PHE B N 1
ATOM 4253 C CA . PHE B 1 208 ? -16.738 10.478 3.549 1 93.74 208 PHE B CA 1
ATOM 4254 C C . PHE B 1 208 ? -17.447 10.225 2.224 1 93.74 208 PHE B C 1
ATOM 4256 O O . PHE B 1 208 ? -18.163 9.233 2.076 1 93.74 208 PHE B O 1
ATOM 4263 N N . PRO B 1 209 ? -17.168 11.124 1.275 1 92.49 209 PRO B N 1
ATOM 4264 C CA . PRO B 1 209 ? -17.679 10.818 -0.063 1 92.49 209 PRO B CA 1
ATOM 4265 C C . PRO B 1 209 ? -16.882 9.719 -0.762 1 92.49 209 PRO B C 1
ATOM 4267 O O . PRO B 1 209 ? -15.669 9.85 -0.941 1 92.49 209 PRO B O 1
ATOM 4270 N N . LEU B 1 210 ? -17.465 8.711 -1.26 1 90.39 210 LEU B N 1
ATOM 4271 C CA . LEU B 1 210 ? -16.775 7.562 -1.836 1 90.39 210 LEU B CA 1
ATOM 4272 C C . LEU B 1 210 ? -16.175 7.912 -3.193 1 90.39 210 LEU B C 1
ATOM 4274 O O . LEU B 1 210 ? -15.292 7.207 -3.688 1 90.39 210 LEU B O 1
ATOM 4278 N N . ASP B 1 211 ? -16.656 8.985 -3.793 1 88.74 211 ASP B N 1
ATOM 4279 C CA . ASP B 1 211 ? -16.074 9.422 -5.058 1 88.74 211 ASP B CA 1
ATOM 4280 C C . ASP B 1 211 ? -14.857 10.315 -4.824 1 88.74 211 ASP B C 1
ATOM 4282 O O . ASP B 1 211 ? -14.219 10.7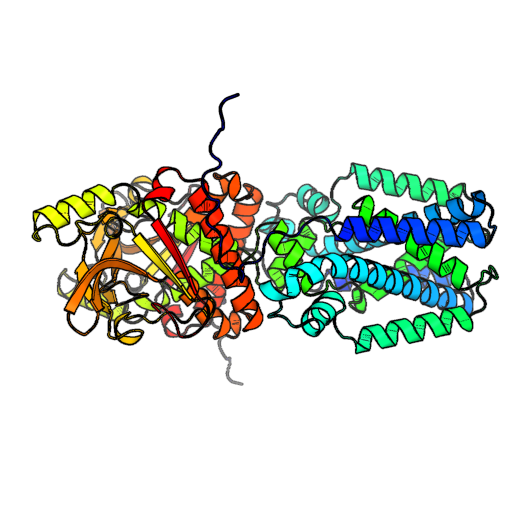66 -5.777 1 88.74 211 ASP B O 1
ATOM 4286 N N . CYS B 1 212 ? -14.534 10.645 -3.606 1 91.52 212 CYS B N 1
ATOM 4287 C CA . CYS B 1 212 ? -13.37 11.414 -3.179 1 91.52 212 CYS B CA 1
ATOM 4288 C C . CYS B 1 212 ? -13.497 12.873 -3.601 1 91.52 212 CYS B C 1
ATOM 4290 O O . CYS B 1 212 ? -12.493 13.576 -3.729 1 91.52 212 CYS B O 1
ATOM 4292 N N . GLY B 1 213 ? -14.79 13.288 -3.902 1 87.56 213 GLY B N 1
ATOM 4293 C CA . GLY B 1 213 ? -15.028 14.696 -4.174 1 87.56 213 GLY B CA 1
ATOM 4294 C C . GLY B 1 213 ? -15.1 15.542 -2.917 1 87.56 213 GLY B C 1
ATOM 4295 O O . GLY B 1 213 ? -16.165 15.669 -2.308 1 87.56 213 GLY B O 1
ATOM 4296 N N . VAL B 1 214 ? -13.939 16.078 -2.553 1 90.12 214 VAL B N 1
ATOM 4297 C CA . VAL B 1 214 ? -13.837 16.838 -1.311 1 90.12 214 VAL B CA 1
ATOM 4298 C C . VAL B 1 214 ? -13.543 18.303 -1.624 1 90.12 214 VAL B C 1
ATOM 4300 O O . VAL B 1 214 ? -12.402 18.665 -1.92 1 90.12 214 VAL B O 1
ATOM 4303 N N . PRO B 1 215 ? -14.61 19.089 -1.592 1 87.18 215 PRO B N 1
ATOM 4304 C CA . PRO B 1 215 ? -14.357 20.519 -1.779 1 87.18 215 PRO B CA 1
ATOM 4305 C C . PRO B 1 215 ? -13.651 21.155 -0.584 1 87.18 215 PRO B C 1
ATOM 4307 O O . PRO B 1 215 ? -13.667 20.597 0.516 1 87.18 215 PRO B O 1
ATOM 4310 N N . ASP B 1 216 ? -13.02 22.264 -0.781 1 87.03 216 ASP B N 1
ATOM 4311 C CA . ASP B 1 216 ? -12.342 22.988 0.29 1 87.03 216 ASP B CA 1
ATOM 4312 C C . ASP B 1 216 ? -13.347 23.706 1.188 1 87.03 216 ASP B C 1
ATOM 4314 O O . ASP B 1 216 ? -13.127 23.836 2.394 1 87.03 216 ASP B O 1
ATOM 4318 N N . ASP B 1 217 ? -14.49 24.116 0.539 1 86.81 217 ASP B N 1
ATOM 4319 C CA . ASP B 1 217 ? -15.547 24.818 1.26 1 86.81 217 ASP B CA 1
ATOM 4320 C C . ASP B 1 217 ? -16.851 24.025 1.232 1 86.81 217 ASP B C 1
ATOM 4322 O O . ASP B 1 217 ? -17.389 23.742 0.159 1 86.81 217 ASP B O 1
ATOM 4326 N N . LEU B 1 218 ? -17.372 23.699 2.446 1 88.02 218 LEU B N 1
ATOM 4327 C CA . LEU B 1 218 ? -18.585 22.896 2.559 1 88.02 218 LEU B CA 1
ATOM 4328 C C . LEU B 1 218 ? -19.795 23.661 2.032 1 88.02 218 LEU B C 1
ATOM 4330 O O . LEU B 1 218 ? -20.781 23.054 1.607 1 88.02 218 LEU B O 1
ATOM 4334 N N . SER B 1 219 ? -19.706 25.007 2.089 1 83.39 219 SER B N 1
ATOM 4335 C CA . SER B 1 219 ? -20.82 25.832 1.634 1 83.39 219 SER B CA 1
ATOM 4336 C C . SER B 1 219 ? -21.021 25.708 0.128 1 83.39 219 SER B C 1
ATOM 4338 O O . SER B 1 219 ? -22.123 25.934 -0.378 1 83.39 219 SER B O 1
ATOM 4340 N N . THR B 1 220 ? -19.955 25.36 -0.526 1 83.09 220 THR B N 1
ATOM 4341 C CA . THR B 1 220 ? -20.039 25.177 -1.971 1 83.09 220 THR B CA 1
ATOM 4342 C C . THR B 1 220 ? -20.74 23.865 -2.31 1 83.09 220 THR B C 1
ATOM 4344 O O . THR B 1 220 ? -21.388 23.752 -3.353 1 83.09 220 THR B O 1
ATOM 4347 N N . ALA B 1 221 ? -20.622 22.927 -1.422 1 82.41 221 ALA B N 1
ATOM 4348 C CA . ALA B 1 221 ? -21.218 21.614 -1.656 1 82.41 221 ALA B CA 1
ATOM 4349 C C . ALA B 1 221 ? -22.702 21.615 -1.302 1 82.41 221 ALA B C 1
ATOM 4351 O O . ALA B 1 221 ? -23.499 20.921 -1.939 1 82.41 221 ALA B O 1
ATOM 4352 N N . ASP B 1 222 ? -23.084 22.322 -0.263 1 85.59 222 ASP B N 1
ATOM 4353 C CA . ASP B 1 222 ? -24.462 22.419 0.208 1 85.59 222 ASP B CA 1
ATOM 4354 C C . ASP B 1 222 ? -24.745 23.798 0.798 1 85.59 222 ASP B C 1
ATOM 4356 O O . ASP B 1 222 ? -24.239 24.136 1.87 1 85.59 222 ASP B O 1
ATOM 4360 N N . PRO B 1 223 ? -25.633 24.519 0.2 1 86.32 223 PRO B N 1
ATOM 4361 C CA . PRO B 1 223 ? -25.919 25.88 0.663 1 86.32 223 PRO B CA 1
ATOM 4362 C C . PRO B 1 223 ? -26.567 25.909 2.045 1 86.32 223 PRO B C 1
ATOM 4364 O O . PRO B 1 223 ? -26.607 26.961 2.69 1 86.32 223 PRO B O 1
ATOM 4367 N N . ASN B 1 224 ? -27.042 24.774 2.48 1 89.78 224 ASN B N 1
ATOM 4368 C CA . ASN B 1 224 ? -27.678 24.717 3.791 1 89.78 224 ASN B CA 1
ATOM 4369 C C . ASN B 1 224 ? -26.65 24.549 4.906 1 89.78 224 ASN B C 1
ATOM 4371 O O . ASN B 1 224 ? -27.004 24.533 6.086 1 89.78 224 ASN B O 1
ATOM 4375 N N . ILE B 1 225 ? -25.431 24.464 4.536 1 91.56 225 ILE B N 1
ATOM 4376 C CA . ILE B 1 225 ? -24.344 24.361 5.503 1 91.56 225 ILE B CA 1
ATOM 4377 C C . ILE B 1 225 ? -23.49 25.626 5.455 1 91.56 225 ILE B C 1
ATOM 4379 O O . ILE B 1 225 ? -22.904 25.948 4.419 1 91.56 225 ILE B O 1
ATOM 4383 N N . ARG B 1 226 ? -23.399 26.331 6.506 1 92.28 226 ARG B N 1
ATOM 4384 C CA . ARG B 1 226 ? -22.679 27.6 6.54 1 92.28 226 ARG B CA 1
ATOM 4385 C C . ARG B 1 226 ? -21.654 27.618 7.669 1 92.28 226 ARG B C 1
ATOM 4387 O O . ARG B 1 226 ? -21.929 27.14 8.772 1 92.28 226 ARG B O 1
ATOM 4394 N N . PHE B 1 227 ? -20.582 28.185 7.356 1 93.65 227 PHE B N 1
ATOM 4395 C CA . PHE B 1 227 ? -19.527 28.305 8.355 1 93.65 227 PHE B CA 1
ATOM 4396 C C . PHE B 1 227 ? -19.958 29.223 9.492 1 93.65 227 PHE B C 1
ATOM 4398 O O . PHE B 1 227 ? -20.47 30.318 9.252 1 93.65 227 PHE B O 1
ATOM 4405 N N . LEU B 1 228 ? -19.791 28.784 10.71 1 93.13 228 LEU B N 1
ATOM 4406 C CA . LEU B 1 228 ? -20.192 29.559 11.879 1 93.13 228 LEU B CA 1
ATOM 4407 C C . LEU B 1 228 ? -18.972 30.09 12.624 1 93.13 228 LEU B C 1
ATOM 4409 O O . LEU B 1 228 ? -18.853 31.297 12.848 1 93.13 228 LEU B O 1
ATOM 4413 N N . ASP B 1 229 ? -18.158 29.126 13.01 1 94.12 229 ASP B N 1
ATOM 4414 C CA . ASP B 1 229 ? -16.998 29.492 13.816 1 94.12 229 ASP B CA 1
ATOM 4415 C C . ASP B 1 229 ? -15.996 28.343 13.89 1 94.12 229 ASP B C 1
ATOM 4417 O O . ASP B 1 229 ? -16.121 27.355 13.163 1 94.12 229 ASP B O 1
ATOM 4421 N N . LYS B 1 230 ? -14.902 28.618 14.739 1 94.69 230 LYS B N 1
ATOM 4422 C CA . LYS B 1 230 ? -13.884 27.601 14.988 1 94.69 230 LYS B CA 1
ATOM 4423 C C . LYS B 1 230 ? -13.815 27.242 16.469 1 94.69 230 LYS B C 1
ATOM 4425 O O . LYS B 1 230 ? -14.059 28.09 17.331 1 94.69 230 LYS B O 1
ATOM 4430 N N . LEU B 1 231 ? -13.574 25.983 16.701 1 94.43 231 LEU B N 1
ATOM 4431 C CA . LEU B 1 231 ? -13.276 25.591 18.074 1 94.43 231 LEU B CA 1
ATOM 4432 C C . LEU B 1 231 ? -11.932 26.155 18.521 1 94.43 231 LEU B C 1
ATOM 4434 O O . LEU B 1 231 ? -11.094 26.509 17.688 1 94.43 231 LEU B O 1
ATOM 4438 N N . PRO B 1 232 ? -11.81 26.254 19.838 1 93.44 232 PRO B N 1
ATOM 4439 C CA . PRO B 1 232 ? -10.484 26.661 20.309 1 93.44 232 PRO B CA 1
ATOM 4440 C C . PRO B 1 232 ? -9.362 25.81 19.72 1 93.44 232 PRO B C 1
ATOM 4442 O O . PRO B 1 232 ? -9.457 24.58 19.708 1 93.44 232 PRO B O 1
ATOM 4445 N N . GLN B 1 233 ? -8.355 26.459 19.248 1 92.61 233 GLN B N 1
ATOM 4446 C CA . GLN B 1 233 ? -7.256 25.791 18.559 1 92.61 233 GLN B CA 1
ATOM 4447 C C . GLN B 1 233 ? -6.393 25 19.539 1 92.61 233 GLN B C 1
ATOM 4449 O O . GLN B 1 233 ? -6.261 25.38 20.704 1 92.61 233 GLN B O 1
ATOM 4454 N N . GLN B 1 234 ? -5.952 23.918 19.007 1 92.79 234 GLN B N 1
ATOM 4455 C CA . GLN B 1 234 ? -5 23.109 19.759 1 92.79 234 GLN B CA 1
ATOM 4456 C C . GLN B 1 234 ? -3.606 23.181 19.141 1 92.79 234 GLN B C 1
ATOM 4458 O O . GLN B 1 234 ? -3.456 23.069 17.922 1 92.79 234 GLN B O 1
ATOM 4463 N N . THR B 1 235 ? -2.583 23.458 19.973 1 92.16 235 THR B N 1
ATOM 4464 C CA . THR B 1 235 ? -1.208 23.564 19.498 1 92.16 235 THR B CA 1
ATOM 4465 C C . THR B 1 235 ? -0.337 22.473 20.114 1 92.16 235 THR B C 1
ATOM 4467 O O . THR B 1 235 ? -0.351 22.274 21.33 1 92.16 235 THR B O 1
ATOM 4470 N N . ILE B 1 236 ? 0.335 21.75 19.287 1 92.11 236 ILE B N 1
ATOM 4471 C CA . ILE B 1 236 ? 1.19 20.66 19.747 1 92.11 236 ILE B CA 1
ATOM 4472 C C . ILE B 1 236 ? 2.512 20.684 18.983 1 92.11 236 ILE B C 1
ATOM 4474 O O . ILE B 1 236 ? 2.537 20.96 17.781 1 92.11 236 ILE B O 1
ATOM 4478 N N . ASP B 1 237 ? 3.633 20.45 19.701 1 89.81 237 ASP B N 1
ATOM 4479 C CA . ASP B 1 237 ? 4.901 20.243 19.008 1 89.81 237 ASP B CA 1
ATOM 4480 C C . ASP B 1 237 ? 4.926 18.889 18.302 1 89.81 237 ASP B C 1
ATOM 4482 O O . ASP B 1 237 ? 4.602 17.863 18.904 1 89.81 237 ASP B O 1
ATOM 4486 N N . ARG B 1 238 ? 5.257 18.964 16.998 1 89.63 238 ARG B N 1
ATOM 4487 C CA . ARG B 1 238 ? 5.23 17.719 16.237 1 89.63 238 ARG B CA 1
ATOM 4488 C C . ARG B 1 238 ? 6.338 17.694 15.189 1 89.63 238 ARG B C 1
ATOM 4490 O O . ARG B 1 238 ? 6.444 18.608 14.368 1 89.63 238 ARG B O 1
ATOM 4497 N N . ALA B 1 239 ? 7.153 16.704 15.174 1 89.8 239 ALA B N 1
ATOM 4498 C CA . ALA B 1 239 ? 8.166 16.428 14.158 1 89.8 239 ALA B CA 1
ATOM 4499 C C . ALA B 1 239 ? 9.024 17.661 13.89 1 89.8 239 ALA B C 1
ATOM 4501 O O . ALA B 1 239 ? 9.269 18.016 12.734 1 89.8 239 ALA B O 1
ATOM 4502 N N . GLY B 1 240 ? 9.358 18.429 14.932 1 88.58 240 GLY B N 1
ATOM 4503 C CA . GLY B 1 240 ? 10.248 19.568 14.776 1 88.58 240 GLY B CA 1
ATOM 4504 C C . GLY B 1 240 ? 9.513 20.868 14.509 1 88.58 240 GLY B C 1
ATOM 4505 O O . GLY B 1 240 ? 10.125 21.938 14.475 1 88.58 240 GLY B O 1
ATOM 4506 N N . ILE B 1 241 ? 8.197 20.752 14.224 1 90.49 241 ILE B N 1
ATOM 4507 C CA . ILE B 1 241 ? 7.383 21.95 14.05 1 90.49 241 ILE B CA 1
ATOM 4508 C C . ILE B 1 241 ? 6.838 22.404 15.402 1 90.49 241 ILE B C 1
ATOM 4510 O O . ILE B 1 241 ? 6.027 21.708 16.017 1 90.49 241 ILE B O 1
ATOM 4514 N N . LYS B 1 242 ? 7.3 23.532 15.761 1 91.03 242 LYS B N 1
ATOM 4515 C CA . LYS B 1 242 ? 6.913 24.056 17.067 1 91.03 242 LYS B CA 1
ATOM 4516 C C . LYS B 1 242 ? 5.52 24.678 17.019 1 91.03 242 LYS B C 1
ATOM 4518 O O . LYS B 1 242 ? 5.236 25.514 16.158 1 91.03 242 LYS B O 1
ATOM 4523 N N . GLY B 1 243 ? 4.7 24.211 17.859 1 90.73 243 GLY B N 1
ATOM 4524 C CA . GLY B 1 243 ? 3.365 24.772 17.989 1 90.73 243 GLY B CA 1
ATOM 4525 C C . GLY B 1 243 ? 2.5 24.543 16.764 1 90.73 243 GLY B C 1
ATOM 4526 O O . GLY B 1 243 ? 1.881 25.478 16.252 1 90.73 243 GLY B O 1
ATOM 4527 N N . ARG B 1 244 ? 2.512 23.364 16.269 1 90.43 244 ARG B N 1
ATOM 4528 C CA . ARG B 1 244 ? 1.61 23.04 15.168 1 90.43 244 ARG B CA 1
ATOM 4529 C C . ARG B 1 244 ? 0.154 23.23 15.581 1 90.43 244 ARG B C 1
ATOM 4531 O O . ARG B 1 244 ? -0.259 22.773 16.649 1 90.43 244 ARG B O 1
ATOM 4538 N N . VAL B 1 245 ? -0.625 23.872 14.696 1 92.49 245 VAL B N 1
ATOM 4539 C CA . VAL B 1 245 ? -1.974 24.282 15.071 1 92.49 245 VAL B CA 1
ATOM 4540 C C . VAL B 1 245 ? -2.996 23.345 14.431 1 92.49 245 VAL B C 1
ATOM 4542 O O . VAL B 1 245 ? -2.916 23.054 13.235 1 92.49 245 VAL B O 1
ATOM 4545 N N . TYR B 1 246 ? -3.884 22.827 15.21 1 92.91 246 TYR B N 1
ATOM 4546 C CA . TYR B 1 246 ? -5.012 22.023 14.753 1 92.91 246 TYR B CA 1
ATOM 4547 C C . TYR B 1 246 ? -6.33 22.751 14.983 1 92.91 246 TYR B C 1
ATOM 4549 O O . TYR B 1 246 ? -6.585 23.256 16.079 1 92.91 246 TYR B O 1
ATOM 4557 N N . THR B 1 247 ? -7.073 22.809 13.907 1 92.11 247 THR B N 1
ATOM 4558 C CA . THR B 1 247 ? -8.315 23.572 13.975 1 92.11 247 THR B CA 1
ATOM 4559 C C . THR B 1 247 ? -9.497 22.724 13.515 1 92.11 247 THR B C 1
ATOM 4561 O O . THR B 1 247 ? -9.36 21.897 12.611 1 92.11 247 THR B O 1
ATOM 4564 N N . ASN B 1 248 ? -10.643 22.9 14.192 1 94.09 248 ASN B N 1
ATOM 4565 C CA . ASN B 1 248 ? -11.916 22.324 13.772 1 94.09 248 ASN B CA 1
ATOM 4566 C C . ASN B 1 248 ? -12.959 23.405 13.504 1 94.09 248 ASN B C 1
ATOM 4568 O O . ASN B 1 248 ? -13.061 24.375 14.257 1 94.09 248 ASN B O 1
ATOM 4572 N N . SER B 1 249 ? -13.647 23.213 12.502 1 94.76 249 SER B N 1
ATOM 4573 C CA . SER B 1 249 ? -14.631 24.218 12.113 1 94.76 249 SER B CA 1
ATOM 4574 C C . SER B 1 249 ? -16.036 23.814 12.547 1 94.76 249 SER B C 1
ATOM 4576 O O . SER B 1 249 ? -16.393 22.635 12.492 1 94.76 249 SER B O 1
ATOM 4578 N N . ILE B 1 250 ? -16.783 24.825 12.972 1 94.72 250 ILE B N 1
ATOM 4579 C CA . ILE B 1 250 ? -18.186 24.653 13.333 1 94.72 250 ILE B CA 1
ATOM 4580 C C . ILE B 1 250 ? -19.076 25.16 12.201 1 94.72 250 ILE B C 1
ATOM 4582 O O . ILE B 1 250 ? -18.85 26.248 11.665 1 94.72 250 ILE B O 1
ATOM 4586 N N . TYR B 1 251 ? -20.03 24.359 11.883 1 93.54 251 TYR B N 1
ATOM 4587 C CA . TYR B 1 251 ? -20.964 24.735 10.827 1 93.54 251 TYR B CA 1
ATOM 4588 C C . TYR B 1 251 ? -22.396 24.758 11.348 1 93.54 251 TYR B C 1
ATOM 4590 O O . TYR B 1 251 ? -22.758 23.966 12.221 1 93.54 251 TYR B O 1
ATOM 4598 N N . GLU B 1 252 ? -23.128 25.68 10.809 1 92.91 252 GLU B N 1
ATOM 4599 C CA . GLU B 1 252 ? -24.559 25.707 11.1 1 92.91 252 GLU B CA 1
ATOM 4600 C C . GLU B 1 252 ? -25.362 25.061 9.975 1 92.91 252 GLU B C 1
ATOM 4602 O O . GLU B 1 252 ? -25.057 25.254 8.797 1 92.91 252 GLU B O 1
ATOM 4607 N N . LEU B 1 253 ? -26.248 24.231 10.359 1 90.91 253 LEU B N 1
ATOM 4608 C CA . LEU B 1 253 ? -27.154 23.581 9.418 1 90.91 253 LEU B CA 1
ATOM 4609 C C . LEU B 1 253 ? -28.468 24.347 9.312 1 90.91 253 LEU B C 1
ATOM 4611 O O . LEU B 1 253 ? -29.117 24.617 10.326 1 90.91 253 LEU B O 1
ATOM 4615 N N . LEU B 1 254 ? -28.763 24.706 8.077 1 90.77 254 LEU B N 1
ATOM 4616 C CA . LEU B 1 254 ? -29.978 25.483 7.856 1 90.77 254 LEU B CA 1
ATOM 4617 C C . LEU B 1 254 ? -31.094 24.601 7.305 1 90.77 254 LEU B C 1
ATOM 4619 O O . LEU B 1 254 ? -30.848 23.733 6.465 1 90.77 254 LEU B O 1
ATOM 4623 N N . GLU B 1 255 ? -32.259 24.613 7.906 1 88.17 255 GLU B N 1
ATOM 4624 C CA . GLU B 1 255 ? -33.487 24.01 7.396 1 88.17 255 GLU B CA 1
ATOM 4625 C C . GLU B 1 255 ? -34.52 25.076 7.041 1 88.17 255 GLU B C 1
ATOM 4627 O O . GLU B 1 255 ? -34.989 25.808 7.915 1 88.17 255 GLU B O 1
ATOM 4632 N N . ASP B 1 256 ? -34.933 25.161 5.862 1 86.97 256 ASP B N 1
ATOM 4633 C CA . ASP B 1 256 ? -35.873 26.168 5.377 1 86.97 256 ASP B CA 1
ATOM 4634 C C . ASP B 1 256 ? -35.411 27.575 5.75 1 86.97 256 ASP B C 1
ATOM 4636 O O . ASP B 1 256 ? -36.199 28.381 6.248 1 86.97 256 ASP B O 1
ATOM 4640 N N . GLY B 1 257 ? -34.11 27.852 5.721 1 82.63 257 GLY B N 1
ATOM 4641 C CA . GLY B 1 257 ? -33.549 29.175 5.945 1 82.63 257 GLY B CA 1
ATOM 4642 C C . GLY B 1 257 ? -33.303 29.48 7.41 1 82.63 257 GLY B C 1
ATOM 4643 O O . GLY B 1 257 ? -32.727 30.516 7.746 1 82.63 257 GLY B O 1
ATOM 4644 N N . GLN B 1 258 ? -33.755 28.563 8.302 1 88.07 258 GLN B N 1
ATOM 4645 C CA . GLN B 1 258 ? -33.57 28.763 9.735 1 88.07 258 GLN B CA 1
ATOM 4646 C C . GLN B 1 258 ? -32.538 27.789 10.298 1 88.07 258 GLN B C 1
ATOM 4648 O O . GLN B 1 258 ? -32.405 26.666 9.808 1 88.07 258 GLN B O 1
ATOM 4653 N N . ARG B 1 259 ? -31.836 28.254 11.325 1 86.17 259 ARG B N 1
ATOM 4654 C CA . ARG B 1 259 ? -30.811 27.422 11.946 1 86.17 259 ARG B CA 1
ATOM 4655 C C . ARG B 1 259 ? -31.431 26.203 12.621 1 86.17 259 ARG B C 1
ATOM 4657 O O . ARG B 1 259 ? -32.273 26.34 13.511 1 86.17 259 ARG B O 1
ATOM 4664 N N . ALA B 1 260 ? -31.082 25.07 12.139 1 85.05 260 ALA B N 1
ATOM 4665 C CA . ALA B 1 260 ? -31.584 23.819 12.702 1 85.05 260 ALA B CA 1
ATOM 4666 C C . ALA B 1 260 ? -30.62 23.26 13.744 1 85.05 260 ALA B C 1
ATOM 4668 O O . ALA B 1 260 ? -31.035 22.562 14.672 1 85.05 260 ALA B O 1
ATOM 4669 N N . GLY B 1 261 ? -29.384 23.637 13.585 1 88.02 261 GLY B N 1
ATOM 4670 C CA . GLY B 1 261 ? -28.381 23.135 14.51 1 88.02 261 GLY B CA 1
ATOM 4671 C C . GLY B 1 261 ? -26.963 23.486 14.101 1 88.02 261 GLY B C 1
ATOM 4672 O O . GLY B 1 261 ? -26.751 24.146 13.081 1 88.02 261 GLY B O 1
ATOM 4673 N N . ALA B 1 262 ? -26.05 23.227 15.056 1 91.87 262 ALA B N 1
ATOM 4674 C CA . ALA B 1 262 ? -24.632 23.447 14.785 1 91.87 262 ALA B CA 1
ATOM 4675 C C . ALA B 1 262 ? -23.806 22.219 15.157 1 91.87 262 ALA B C 1
ATOM 4677 O O . ALA B 1 262 ? -24.131 21.511 16.114 1 91.87 262 ALA B O 1
ATOM 4678 N N . CYS B 1 263 ? -22.885 21.921 14.372 1 92.96 263 CYS B N 1
ATOM 4679 C CA . CYS B 1 263 ? -22.023 20.778 14.65 1 92.96 263 CYS B CA 1
ATOM 4680 C C . CYS B 1 263 ? -20.623 21.001 14.09 1 92.96 263 CYS B C 1
ATOM 4682 O O . CYS B 1 263 ? -20.402 21.93 13.311 1 92.96 263 CYS B O 1
ATOM 4684 N N . VAL B 1 264 ? -19.673 20.247 14.574 1 94.67 264 VAL B N 1
ATOM 4685 C CA . VAL B 1 264 ? -18.316 20.258 14.039 1 94.67 264 VAL B CA 1
ATOM 4686 C C . VAL B 1 264 ? -18.211 19.272 12.877 1 94.67 264 VAL B C 1
ATOM 4688 O O . VAL B 1 264 ? -18.457 18.076 13.046 1 94.67 264 VAL B O 1
ATOM 4691 N N . LEU B 1 265 ? -17.907 19.846 11.741 1 93.73 265 LEU B N 1
ATOM 4692 C CA . LEU B 1 265 ? -17.96 19.057 10.515 1 93.73 265 LEU B CA 1
ATOM 4693 C C . LEU B 1 265 ? -16.699 19.261 9.682 1 93.73 265 LEU B C 1
ATOM 4695 O O . LEU B 1 265 ? -16.203 20.384 9.564 1 93.73 265 LEU B O 1
ATOM 4699 N N . GLU B 1 266 ? -16.157 18.144 9.111 1 94.73 266 GLU B N 1
ATOM 4700 C CA . GLU B 1 266 ? -15.039 18.223 8.175 1 94.73 266 GLU B CA 1
ATOM 4701 C C . GLU B 1 266 ? -14.995 17 7.263 1 94.73 266 GLU B C 1
ATOM 4703 O O . GLU B 1 266 ? -15.626 15.981 7.552 1 94.73 266 GLU B O 1
ATOM 4708 N N . TYR B 1 267 ? -14.408 17.124 6.127 1 94.77 267 TYR B N 1
ATOM 4709 C CA . TYR B 1 267 ? -14.151 15.979 5.261 1 94.77 267 TYR B CA 1
ATOM 4710 C C . TYR B 1 267 ? -12.892 15.237 5.696 1 94.77 267 TYR B C 1
ATOM 4712 O O . TYR B 1 267 ? -12.009 15.82 6.33 1 94.77 267 TYR B O 1
ATOM 4720 N N . ALA B 1 268 ? -12.843 13.914 5.387 1 94.6 268 ALA B N 1
ATOM 4721 C CA . ALA B 1 268 ? -11.58 13.194 5.535 1 94.6 268 ALA B CA 1
ATOM 4722 C C . ALA B 1 268 ? -10.56 13.656 4.499 1 94.6 268 ALA B C 1
ATOM 4724 O O . ALA B 1 268 ? -10.701 13.366 3.308 1 94.6 268 ALA B O 1
ATOM 4725 N N . SER B 1 269 ? -9.519 14.26 4.914 1 93.88 269 SER B N 1
ATOM 4726 C CA . SER B 1 269 ? -8.569 14.919 4.024 1 93.88 269 SER B CA 1
ATOM 4727 C C . SER B 1 269 ? -7.83 13.906 3.156 1 93.88 269 SER B C 1
ATOM 4729 O O . SER B 1 269 ? -7.404 14.226 2.044 1 93.88 269 SER B O 1
ATOM 4731 N N . PRO B 1 270 ? -7.617 12.598 3.621 1 95.72 270 PRO B N 1
ATOM 4732 C CA . PRO B 1 270 ? -6.914 11.64 2.765 1 95.72 270 PRO B CA 1
ATOM 4733 C C . PRO B 1 270 ? -7.66 11.353 1.465 1 95.72 270 PRO B C 1
ATOM 4735 O O . PRO B 1 270 ? -7.066 10.856 0.504 1 95.72 270 PRO B O 1
ATOM 4738 N N . LEU B 1 271 ? -8.966 11.658 1.426 1 95.99 271 LEU B N 1
ATOM 4739 C CA . LEU B 1 271 ? -9.728 11.462 0.197 1 95.99 271 LEU B CA 1
ATOM 4740 C C . LEU B 1 271 ? -9.249 12.412 -0.896 1 95.99 271 LEU B C 1
ATOM 4742 O O . LEU B 1 271 ? -9.284 12.07 -2.08 1 95.99 271 LEU B O 1
ATOM 4746 N N . GLN B 1 272 ? -8.788 13.571 -0.474 1 94.32 272 GLN B N 1
ATOM 4747 C CA . GLN B 1 272 ? -8.189 14.494 -1.431 1 94.32 272 GLN B CA 1
ATOM 4748 C C . GLN B 1 272 ? -6.911 13.914 -2.031 1 94.32 272 GLN B C 1
ATOM 4750 O O . GLN B 1 272 ? -6.616 14.133 -3.208 1 94.32 272 GLN B O 1
ATOM 4755 N N . THR B 1 273 ? -6.204 13.239 -1.188 1 94.36 273 THR B N 1
ATOM 4756 C CA . THR B 1 273 ? -4.981 12.591 -1.649 1 94.36 273 THR B CA 1
ATOM 4757 C C . THR B 1 273 ? -5.295 11.528 -2.698 1 94.36 273 THR B C 1
ATOM 4759 O O . THR B 1 273 ? -4.678 11.5 -3.765 1 94.36 273 THR B O 1
ATOM 4762 N N . LEU B 1 274 ? -6.257 10.71 -2.413 1 95.25 274 LEU B N 1
ATOM 4763 C CA . LEU B 1 274 ? -6.64 9.649 -3.338 1 95.25 274 LEU B CA 1
ATOM 4764 C C . LEU B 1 274 ? -7.128 10.232 -4.66 1 95.25 274 LEU B C 1
ATOM 4766 O O . LEU B 1 274 ? -6.785 9.724 -5.731 1 95.25 274 LEU B O 1
ATOM 4770 N N . PHE B 1 275 ? -7.884 11.291 -4.572 1 94.68 275 PHE B N 1
ATOM 4771 C CA . PHE B 1 275 ? -8.377 11.946 -5.777 1 94.68 275 PHE B CA 1
ATOM 4772 C C . PHE B 1 275 ? -7.221 12.496 -6.605 1 94.68 275 PHE B C 1
ATOM 4774 O O . PHE B 1 275 ? -7.155 12.272 -7.815 1 94.68 275 PHE B O 1
ATOM 4781 N N . ALA B 1 276 ? -6.359 13.172 -5.935 1 93.27 276 ALA B N 1
ATOM 4782 C CA . ALA B 1 276 ? -5.21 13.765 -6.616 1 93.27 276 ALA B CA 1
ATOM 4783 C C . ALA B 1 276 ? -4.327 12.689 -7.24 1 93.27 276 ALA B C 1
ATOM 4785 O O . ALA B 1 276 ? -3.802 12.869 -8.341 1 93.27 276 ALA B O 1
ATOM 4786 N N . MET B 1 277 ? -4.13 11.596 -6.577 1 93.11 277 MET B N 1
ATOM 4787 C CA . MET B 1 277 ? -3.311 10.498 -7.083 1 93.11 277 MET B CA 1
ATOM 4788 C C . MET B 1 277 ? -3.874 9.959 -8.394 1 93.11 277 MET B C 1
ATOM 4790 O O . MET B 1 277 ? -3.12 9.53 -9.268 1 93.11 277 MET B O 1
ATOM 4794 N N . SER B 1 278 ? -5.173 9.929 -8.49 1 92.06 278 SER B N 1
ATOM 4795 C CA . SER B 1 278 ? -5.795 9.426 -9.71 1 92.06 278 SER B CA 1
ATOM 4796 C C . SER B 1 278 ? -5.628 10.412 -10.862 1 92.06 278 SER B C 1
ATOM 4798 O O . SER B 1 278 ? -5.848 10.061 -12.023 1 92.06 278 SER B O 1
ATOM 4800 N N . GLN B 1 279 ? -5.225 11.653 -10.549 1 90.19 279 GLN B N 1
ATOM 4801 C CA . GLN B 1 279 ? -5.041 12.674 -11.575 1 90.19 279 GLN B CA 1
ATOM 4802 C C . GLN B 1 279 ? -3.58 12.767 -12.004 1 90.19 279 GLN B C 1
ATOM 4804 O O . GLN B 1 279 ? -3.278 13.246 -13.099 1 90.19 279 GLN B O 1
ATOM 4809 N N . TYR B 1 280 ? -2.741 12.375 -11.103 1 86.76 280 TYR B N 1
ATOM 4810 C CA . TYR B 1 280 ? -1.313 12.367 -11.404 1 86.76 280 TYR B CA 1
ATOM 4811 C C . TYR B 1 280 ? -0.909 11.072 -12.096 1 86.76 280 TYR B C 1
ATOM 4813 O O . TYR B 1 280 ? -0.985 9.993 -11.503 1 86.76 280 TYR B O 1
ATOM 4821 N N . GLY B 1 281 ? -0.547 11.124 -13.299 1 81.94 281 GLY B N 1
ATOM 4822 C CA . GLY B 1 281 ? -0.117 9.942 -14.029 1 81.94 281 GLY B CA 1
ATOM 4823 C C . GLY B 1 281 ? 1.011 9.195 -13.343 1 81.94 281 GLY B C 1
ATOM 4824 O O . GLY B 1 281 ? 1.058 7.963 -13.379 1 81.94 281 GLY B O 1
ATOM 4825 N N . GLN B 1 282 ? 1.833 9.906 -12.613 1 83.82 282 G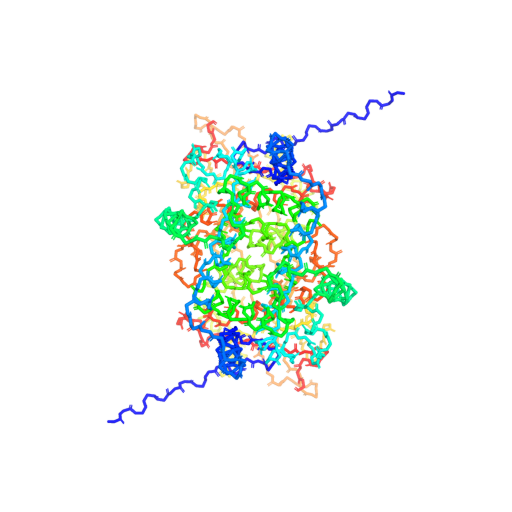LN B N 1
ATOM 4826 C CA . GLN B 1 282 ? 2.998 9.331 -11.95 1 83.82 282 GLN B CA 1
ATOM 4827 C C . GLN B 1 282 ? 2.583 8.434 -10.787 1 83.82 282 GLN B C 1
ATOM 4829 O O . GLN B 1 282 ? 3.332 7.54 -10.388 1 83.82 282 GLN B O 1
ATOM 4834 N N . ALA B 1 283 ? 1.417 8.691 -10.239 1 88.53 283 ALA B N 1
ATOM 4835 C CA . ALA B 1 283 ? 0.969 7.916 -9.084 1 88.53 283 ALA B CA 1
ATOM 4836 C C . ALA B 1 283 ? 0.496 6.528 -9.506 1 88.53 283 ALA B C 1
ATOM 4838 O O . ALA B 1 283 ? 0.417 5.615 -8.68 1 88.53 283 ALA B O 1
ATOM 4839 N N . GLY B 1 284 ? 0.119 6.405 -10.821 1 82.5 284 GLY B N 1
ATOM 4840 C CA . GLY B 1 284 ? -0.285 5.103 -11.329 1 82.5 284 GLY B CA 1
ATOM 4841 C C . GLY B 1 284 ? -1.612 4.629 -10.766 1 82.5 284 GLY B C 1
ATOM 4842 O O . GLY B 1 284 ? -1.79 3.438 -10.502 1 82.5 284 GLY B O 1
ATOM 4843 N N . PHE B 1 285 ? -2.513 5.448 -10.43 1 86.26 285 PHE B N 1
ATOM 4844 C CA . PHE B 1 285 ? -3.81 5.135 -9.842 1 86.26 285 PHE B CA 1
ATOM 4845 C C . PHE B 1 285 ? -4.933 5.389 -10.842 1 86.26 285 PHE B C 1
ATOM 4847 O O . PHE B 1 285 ? -5.087 6.507 -11.339 1 86.26 285 PHE B O 1
ATOM 4854 N N . SER B 1 286 ? -5.641 4.35 -11.199 1 87.34 286 SER B N 1
ATOM 4855 C CA . SER B 1 286 ? -6.836 4.497 -12.022 1 87.34 286 SER B CA 1
ATOM 4856 C C . SER B 1 286 ? -8.035 4.93 -11.185 1 87.34 286 SER B C 1
ATOM 4858 O O . SER B 1 286 ? -7.954 4.982 -9.956 1 87.34 286 SER B O 1
ATOM 4860 N N . ARG B 1 287 ? -9.102 5.309 -11.838 1 88.85 287 ARG B N 1
ATOM 4861 C CA . ARG B 1 287 ? -10.335 5.673 -11.147 1 88.85 287 ARG B CA 1
ATOM 4862 C C . ARG B 1 287 ? -10.873 4.5 -10.333 1 88.85 287 ARG B C 1
ATOM 4864 O O . ARG B 1 287 ? -11.394 4.689 -9.232 1 88.85 287 ARG B O 1
ATOM 4871 N N . GLU B 1 288 ? -10.743 3.334 -10.881 1 87.54 288 GLU B N 1
ATOM 4872 C CA . GLU B 1 288 ? -11.193 2.135 -10.18 1 87.54 288 GLU B CA 1
ATOM 4873 C C . GLU B 1 288 ? -10.353 1.878 -8.932 1 87.54 288 GLU B C 1
ATOM 4875 O O . GLU B 1 288 ? -10.884 1.485 -7.891 1 87.54 288 GLU B O 1
ATOM 4880 N N . ASP B 1 289 ? -9.102 2.141 -9.087 1 89.3 289 ASP B N 1
ATOM 4881 C CA . ASP B 1 289 ? -8.223 1.987 -7.932 1 89.3 289 ASP B CA 1
ATOM 4882 C C . ASP B 1 289 ? -8.603 2.96 -6.819 1 89.3 289 ASP B C 1
ATOM 4884 O O . ASP B 1 289 ? -8.624 2.589 -5.643 1 89.3 289 ASP B O 1
ATOM 4888 N N . ARG B 1 290 ? -8.874 4.14 -7.276 1 92.89 290 ARG B N 1
ATOM 4889 C CA . ARG B 1 290 ? -9.254 5.184 -6.331 1 92.89 290 ARG B CA 1
ATOM 4890 C C . ARG B 1 290 ? -10.478 4.771 -5.521 1 92.89 290 ARG B C 1
ATOM 4892 O O . ARG B 1 290 ? -10.48 4.873 -4.292 1 92.89 290 ARG B O 1
ATOM 4899 N N . LEU B 1 291 ? -11.487 4.288 -6.209 1 92.17 291 LEU B N 1
ATOM 4900 C CA . LEU B 1 291 ? -12.717 3.875 -5.543 1 92.17 291 LEU B CA 1
ATOM 4901 C C . LEU B 1 291 ? -12.453 2.722 -4.58 1 92.17 291 LEU B C 1
ATOM 4903 O O . LEU B 1 291 ? -12.933 2.734 -3.444 1 92.17 291 LEU B O 1
ATOM 4907 N N . GLU B 1 292 ? -11.735 1.798 -4.993 1 91.93 292 GLU B N 1
ATOM 4908 C CA . GLU B 1 292 ? -11.409 0.657 -4.143 1 91.93 292 GLU B CA 1
ATOM 4909 C C . GLU B 1 292 ? -10.636 1.096 -2.903 1 91.93 292 GLU B C 1
ATOM 4911 O O . GLU B 1 292 ? -10.946 0.671 -1.788 1 91.93 292 GLU B O 1
ATOM 4916 N N . GLN B 1 293 ? -9.653 1.936 -3.132 1 93.98 293 GLN B N 1
ATOM 4917 C CA . GLN B 1 293 ? -8.824 2.391 -2.021 1 93.98 293 GLN B CA 1
ATOM 4918 C C . GLN B 1 293 ? -9.624 3.266 -1.06 1 93.98 293 GLN B C 1
ATOM 4920 O O . GLN B 1 293 ? -9.386 3.246 0.15 1 93.98 293 GLN B O 1
ATOM 4925 N N . ALA B 1 294 ? -10.553 4.022 -1.596 1 94.5 294 ALA B N 1
ATOM 4926 C CA . ALA B 1 294 ? -11.408 4.84 -0.74 1 94.5 294 ALA B CA 1
ATOM 4927 C C . ALA B 1 294 ? -12.257 3.968 0.181 1 94.5 294 ALA B C 1
ATOM 4929 O O . ALA B 1 294 ? -12.382 4.253 1.375 1 94.5 294 ALA B O 1
ATOM 4930 N N . LYS B 1 295 ? -12.814 2.956 -0.333 1 94.11 295 LYS B N 1
ATOM 4931 C CA . LYS B 1 295 ? -13.64 2.046 0.456 1 94.11 295 LYS B CA 1
ATOM 4932 C C . LYS B 1 295 ? -12.809 1.328 1.515 1 94.11 295 LYS B C 1
ATOM 4934 O O . LYS B 1 295 ? -13.239 1.194 2.663 1 94.11 295 LYS B O 1
ATOM 4939 N N . LEU B 1 296 ? -11.669 0.874 1.125 1 93.9 296 LEU B N 1
ATOM 4940 C CA . LEU B 1 296 ? -10.78 0.206 2.069 1 93.9 296 LEU B CA 1
ATOM 4941 C C . LEU B 1 296 ? -10.321 1.169 3.158 1 93.9 296 LEU B C 1
ATOM 4943 O O . LEU B 1 296 ? -10.163 0.775 4.316 1 93.9 296 LEU B O 1
ATOM 4947 N N . PHE B 1 297 ? -10.085 2.455 2.791 1 96.11 297 PHE B N 1
ATOM 4948 C CA . PHE B 1 297 ? -9.72 3.484 3.757 1 96.11 297 PHE B CA 1
ATOM 4949 C C . PHE B 1 297 ? -10.8 3.635 4.821 1 96.11 297 PHE B C 1
ATOM 4951 O O . PHE B 1 297 ? -10.502 3.664 6.017 1 96.11 297 PHE B O 1
ATOM 4958 N N . CYS B 1 298 ? 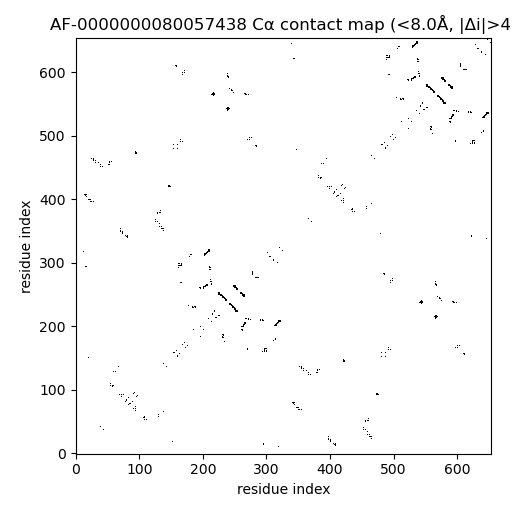-11.979 3.703 4.341 1 94.51 298 CYS B N 1
ATOM 4959 C CA . CYS B 1 298 ? -13.102 3.854 5.259 1 94.51 298 CYS B CA 1
ATOM 4960 C C . CYS B 1 298 ? -13.177 2.679 6.227 1 94.51 298 CYS B C 1
ATOM 4962 O O . CYS B 1 298 ? -13.29 2.874 7.438 1 94.51 298 CYS B O 1
ATOM 4964 N N . ARG B 1 299 ? -13.096 1.531 5.759 1 93.81 299 ARG B N 1
ATOM 4965 C CA . ARG B 1 299 ? -13.17 0.336 6.593 1 93.81 299 ARG B CA 1
ATOM 4966 C C . ARG B 1 299 ? -12.027 0.3 7.601 1 93.81 299 ARG B C 1
ATOM 4968 O O . ARG B 1 299 ? -12.24 0.006 8.779 1 93.81 299 ARG B O 1
ATOM 4975 N N . THR B 1 300 ? -10.833 0.534 7.119 1 94.01 300 THR B N 1
ATOM 4976 C CA . THR B 1 300 ? -9.663 0.512 7.99 1 94.01 300 THR B CA 1
ATOM 4977 C C . THR B 1 300 ? -9.79 1.558 9.093 1 94.01 300 THR B C 1
ATOM 4979 O O . THR B 1 300 ? -9.48 1.285 10.255 1 94.01 300 THR B O 1
ATOM 4982 N N . LEU B 1 301 ? -10.204 2.771 8.706 1 94.75 301 LEU B N 1
ATOM 4983 C CA . LEU B 1 301 ? -10.361 3.838 9.688 1 94.75 301 LEU B CA 1
ATOM 4984 C C . LEU B 1 301 ? -11.392 3.457 10.745 1 94.75 301 LEU B C 1
ATOM 4986 O O . LEU B 1 301 ? -11.189 3.705 11.935 1 94.75 301 LEU B O 1
ATOM 4990 N N . GLU B 1 302 ? -12.447 2.868 10.312 1 92.48 302 GLU B N 1
ATOM 4991 C CA . GLU B 1 302 ? -13.465 2.412 11.253 1 92.48 302 GLU B CA 1
ATOM 4992 C C . GLU B 1 302 ? -12.897 1.382 12.225 1 92.48 302 GLU B C 1
ATOM 4994 O O . GLU B 1 302 ? -13.195 1.419 13.421 1 92.48 302 GLU B O 1
ATOM 4999 N N . ASP B 1 303 ? -12.142 0.499 11.732 1 90.97 303 ASP B N 1
ATOM 5000 C CA . ASP B 1 303 ? -11.516 -0.518 12.571 1 90.97 303 ASP B CA 1
ATOM 5001 C C . ASP B 1 303 ? -10.581 0.117 13.599 1 90.97 303 ASP B C 1
ATOM 5003 O O . ASP B 1 303 ? -10.533 -0.315 14.752 1 90.97 303 ASP B O 1
ATOM 5007 N N . ILE B 1 304 ? -9.828 1.095 13.173 1 92.7 304 ILE B N 1
ATOM 5008 C CA . ILE B 1 304 ? -8.901 1.785 14.063 1 92.7 304 ILE B CA 1
ATOM 5009 C C . ILE B 1 304 ? -9.678 2.48 15.179 1 92.7 304 ILE B C 1
ATOM 5011 O O . ILE B 1 304 ? -9.319 2.374 16.354 1 92.7 304 ILE B O 1
ATOM 5015 N N . LEU B 1 305 ? -10.73 3.208 14.819 1 91.55 305 LEU B N 1
ATOM 5016 C CA . LEU B 1 305 ? -11.517 3.98 15.774 1 91.55 305 LEU B CA 1
ATOM 5017 C C . LEU B 1 305 ? -12.273 3.06 16.726 1 91.55 305 LEU B C 1
ATOM 5019 O O . LEU B 1 305 ? -12.509 3.415 17.883 1 91.55 305 LEU B O 1
ATOM 5023 N N . ALA B 1 306 ? -12.683 1.901 16.219 1 87.86 306 ALA B N 1
ATOM 5024 C CA . ALA B 1 306 ? -13.379 0.931 17.06 1 87.86 306 ALA B CA 1
ATOM 5025 C C . ALA B 1 306 ? -12.469 0.414 18.17 1 87.86 306 ALA B C 1
ATOM 5027 O O . ALA B 1 306 ? -12.94 0.06 19.254 1 87.86 306 ALA B O 1
ATOM 5028 N N . ASP B 1 307 ? -11.25 0.468 17.941 1 86.78 307 ASP B N 1
ATOM 5029 C CA . ASP B 1 307 ? -10.293 -0.073 18.901 1 86.78 307 ASP B CA 1
ATOM 5030 C C . ASP B 1 307 ? -9.737 1.028 19.802 1 86.78 307 ASP B C 1
ATOM 5032 O O . ASP B 1 307 ? -8.943 0.757 20.705 1 86.78 307 ASP B O 1
ATOM 5036 N N . ALA B 1 308 ? -10.128 2.261 19.588 1 84.09 308 ALA B N 1
ATOM 5037 C CA . ALA B 1 308 ? -9.643 3.38 20.391 1 84.09 308 ALA B CA 1
ATOM 5038 C C . ALA B 1 308 ? -10.734 3.898 21.324 1 84.09 308 ALA B C 1
ATOM 5040 O O . ALA B 1 308 ? -11.719 4.486 20.872 1 84.09 308 ALA B O 1
ATOM 5041 N N . PRO B 1 309 ? -10.697 3.667 22.563 1 71.32 309 PRO B N 1
ATOM 5042 C CA . PRO B 1 309 ? -11.741 4.014 23.53 1 71.32 309 PRO B CA 1
ATOM 5043 C C . PRO B 1 309 ? -12.088 5.501 23.516 1 71.32 309 PRO B C 1
ATOM 5045 O O . PRO B 1 309 ? -13.262 5.866 23.618 1 71.32 309 PRO B O 1
ATOM 5048 N N . GLU B 1 310 ? -11.094 6.331 23.472 1 72.74 310 GLU B N 1
ATOM 5049 C CA . GLU B 1 310 ? -11.32 7.767 23.606 1 72.74 310 GLU B CA 1
ATOM 5050 C C . GLU B 1 310 ? -11.986 8.34 22.358 1 72.74 310 GLU B C 1
ATOM 5052 O O . GLU B 1 310 ? -12.563 9.429 22.401 1 72.74 310 GLU B O 1
ATOM 5057 N N . SER B 1 311 ? -12.036 7.516 21.346 1 71.66 311 SER B N 1
ATOM 5058 C CA . SER B 1 311 ? -12.439 8.04 20.045 1 71.66 311 SER B CA 1
ATOM 5059 C C . SER B 1 311 ? -13.853 7.597 19.684 1 71.66 311 SER B C 1
ATOM 5061 O O . SER B 1 311 ? -14.539 8.264 18.907 1 71.66 311 SER B O 1
ATOM 5063 N N . GLN B 1 312 ? -14.308 6.612 20.222 1 71.83 312 GLN B N 1
ATOM 5064 C CA . GLN B 1 312 ? -15.522 5.975 19.723 1 71.83 312 GLN B CA 1
ATOM 5065 C C . GLN B 1 312 ? -16.74 6.869 19.936 1 71.83 312 GLN B C 1
ATOM 5067 O O . GLN B 1 312 ? -17.584 7 19.047 1 71.83 312 GLN B O 1
ATOM 5072 N N . ASN B 1 313 ? -16.727 7.636 20.982 1 77.83 313 ASN B N 1
ATOM 5073 C CA . ASN B 1 313 ? -17.944 8.395 21.249 1 77.83 313 ASN B CA 1
ATOM 5074 C C . ASN B 1 313 ? -17.81 9.847 20.799 1 77.83 313 ASN B C 1
ATOM 5076 O O . ASN B 1 313 ? -18.787 10.598 20.809 1 77.83 313 ASN B O 1
ATOM 5080 N N . ASN B 1 314 ? -16.685 10.181 20.276 1 87.7 314 ASN B N 1
ATOM 5081 C CA . ASN B 1 314 ? -16.441 11.585 19.964 1 87.7 314 ASN B CA 1
ATOM 5082 C C . ASN B 1 314 ? -16.381 11.824 18.458 1 87.7 314 ASN B C 1
ATOM 5084 O O . ASN B 1 314 ? -16.287 12.967 18.01 1 87.7 314 ASN B O 1
ATOM 5088 N N . CYS B 1 315 ? -16.471 10.717 17.725 1 91.6 315 CYS B N 1
ATOM 5089 C CA . CYS B 1 315 ? -16.327 10.857 16.28 1 91.6 315 CYS B CA 1
ATOM 5090 C C . CYS B 1 315 ? -17.317 9.962 15.544 1 91.6 315 CYS B C 1
ATOM 5092 O O . CYS B 1 315 ? -17.61 8.853 15.994 1 91.6 315 CYS B O 1
ATOM 5094 N N . ARG B 1 316 ? -17.905 10.484 14.483 1 91.06 316 ARG B N 1
ATOM 5095 C CA . ARG B 1 316 ? -18.83 9.731 13.643 1 91.06 316 ARG B CA 1
ATOM 5096 C C . ARG B 1 316 ? -18.485 9.893 12.167 1 91.06 316 ARG B C 1
ATOM 5098 O O . ARG B 1 316 ? -18.278 11.011 11.691 1 91.06 316 ARG B O 1
ATOM 5105 N N . LEU B 1 317 ? -18.425 8.758 11.488 1 91.77 317 LEU B N 1
ATOM 5106 C CA . LEU B 1 317 ? -18.152 8.774 10.055 1 91.77 317 LEU B CA 1
ATOM 5107 C C . LEU B 1 317 ? -19.45 8.758 9.254 1 91.77 317 LEU B C 1
ATOM 5109 O O . LEU B 1 317 ? -20.333 7.937 9.511 1 91.77 317 LEU B O 1
ATOM 5113 N N . ILE B 1 318 ? -19.611 9.681 8.354 1 91.91 318 ILE B N 1
ATOM 5114 C CA . ILE B 1 318 ? -20.765 9.724 7.462 1 91.91 318 ILE B CA 1
ATOM 5115 C C . ILE B 1 318 ? -20.33 9.388 6.038 1 91.91 318 ILE B C 1
ATOM 5117 O O . ILE B 1 318 ? -19.741 10.225 5.348 1 91.91 318 ILE B O 1
ATOM 5121 N N . VAL B 1 319 ? -20.677 8.176 5.615 1 92.15 319 VAL B N 1
ATOM 5122 C CA . VAL B 1 319 ? -20.275 7.698 4.296 1 92.15 319 VAL B CA 1
ATOM 5123 C C . VAL B 1 319 ? -21.431 7.865 3.312 1 92.15 319 VAL B C 1
ATOM 5125 O O . VAL B 1 319 ? -22.575 7.529 3.625 1 92.15 319 VAL B O 1
ATOM 5128 N N . TYR B 1 320 ? -21.172 8.436 2.15 1 87.66 320 TYR B N 1
ATOM 5129 C CA . TYR B 1 320 ? -22.234 8.546 1.157 1 87.66 320 TYR B CA 1
ATOM 5130 C C . TYR B 1 320 ? -21.671 8.462 -0.257 1 87.66 320 TYR B C 1
ATOM 5132 O O . TYR B 1 320 ? -20.463 8.606 -0.46 1 87.66 320 TYR B O 1
ATOM 5140 N N . GLU B 1 321 ? -22.551 7.961 -1.165 1 80.87 321 GLU B N 1
ATOM 5141 C CA . GLU B 1 321 ? -22.202 7.828 -2.577 1 80.87 321 GLU B CA 1
ATOM 5142 C C . GLU B 1 321 ? -22.82 8.95 -3.406 1 80.87 321 GLU B C 1
ATOM 5144 O O . GLU B 1 321 ? -24.026 9.192 -3.333 1 80.87 321 GLU B O 1
ATOM 5149 N N . GLY B 1 322 ? -22.181 9.648 -4.174 1 65.29 322 GLY B N 1
ATOM 5150 C CA . GLY B 1 322 ? -22.738 10.625 -5.095 1 65.29 322 GLY B CA 1
ATOM 5151 C C . GLY B 1 322 ? -23.016 11.967 -4.444 1 65.29 322 GLY B C 1
ATOM 5152 O O . GLY B 1 322 ? -22.437 12.291 -3.406 1 65.29 322 GLY B O 1
ATOM 5153 N N . GLU B 1 323 ? -23.739 12.887 -5.103 1 56.52 323 GLU B N 1
ATOM 5154 C CA . GLU B 1 323 ? -24.059 14.272 -4.772 1 56.52 323 GLU B CA 1
ATOM 5155 C C . GLU B 1 323 ? -24.924 14.353 -3.517 1 56.52 323 GLU B C 1
ATOM 5157 O O . GLU B 1 323 ? -25.174 15.444 -2.999 1 56.52 323 GLU B O 1
ATOM 5162 N N . GLY B 1 324 ? -25.541 13.295 -2.975 1 50.36 324 GLY B N 1
ATOM 5163 C CA . GLY B 1 324 ? -26.62 13.578 -2.042 1 50.36 324 GLY B CA 1
ATOM 5164 C C . GLY B 1 324 ? -26.175 13.557 -0.592 1 50.36 324 GLY B C 1
ATOM 5165 O O . GLY B 1 324 ? -26.005 12.487 -0.005 1 50.36 324 GLY B O 1
ATOM 5166 N N . LEU B 1 325 ? -25.331 14.344 -0.15 1 48.84 325 LEU B N 1
ATOM 5167 C CA . LEU B 1 325 ? -24.91 14.475 1.241 1 48.84 325 LEU B CA 1
ATOM 5168 C C . LEU B 1 325 ? -26.07 14.187 2.189 1 48.84 325 LEU B C 1
ATOM 5170 O O . LEU B 1 325 ? -25.941 13.369 3.102 1 48.84 325 LEU B O 1
ATOM 5174 N N . MET B 1 326 ? -26.851 15.389 2.701 1 45.33 326 MET B N 1
ATOM 5175 C CA . MET B 1 326 ? -27.792 15.604 3.797 1 45.33 326 MET B CA 1
ATOM 5176 C C . MET B 1 326 ? -29.203 15.19 3.393 1 45.33 326 MET B C 1
ATOM 5178 O O . MET B 1 326 ? -30.179 15.594 4.028 1 45.33 326 MET B O 1
ATOM 5182 N N . GLU B 1 327 ? -29.435 14.48 2.364 1 37.45 327 GLU B N 1
ATOM 5183 C CA . GLU B 1 327 ? -30.86 14.164 2.321 1 37.45 327 GLU B CA 1
ATOM 5184 C C . GLU B 1 327 ? -31.199 13.016 3.269 1 37.45 327 GLU B C 1
ATOM 5186 O O . GLU B 1 327 ? -30.436 12.055 3.386 1 37.45 327 GLU B O 1
#

Sequence (654 aa):
MSWRQKMPHSSLHPSIPHPRGHRAQEAALVLLSICLVTLWWLGEPPEDILRFLVLHLASLQLGLLLNRLCSLAEELRHVRSRYQGSYWRAVRACLGCPIRLGAQLLLSSYFYCFLPNELGRPFTWTLALLGLSQALNILLGLKGLAPAEISAVCEKGNFNVAHGLAWSYYIGYLRLILPGFQARIRTYNQHNNNVLRGPASQRLYILFPLDCGVPDDLSTADPNIRFLDKLPQQTIDRAGIKGRVYTNSIYELLEDGQRAGACVLEYASPLQTLFAMSQYGQAGFSREDRLEQAKLFCRTLEDILADAPESQNNCRLIVYEGEGLMEMSWRQKMPHSSLHPSIPHPRGHRAQEAALVLLSICLVTLWWLGEPPEDILRFLVLHLASLQLGLLLNRLCSLAEELRHVRSRYQGSYWRAVRACLGCPIRLGAQLLLSSYFYCFLPNELGRPFTWTLALLGLSQALNILLGLKGLAPAEISAVCEKGNFNVAHGLAWSYYIGYLRLILPGFQARIRTYNQHNNNVLRGPASQRLYILFPLDCGVPDDLSTADPNIRFLDKLPQQTIDRAGIKGRVYTNSIYELLEDGQRAGACVLEYASPLQTLFAMSQYGQAGFSREDRLEQAKLFCRTLEDILADAPESQNNCRLIVYEGEGLME

Solvent-accessible surface area (backbone atoms only — not comparable to full-atom values): 35110 Å² total; per-residue (Å²): 136,82,78,75,76,72,71,82,71,81,78,67,55,80,57,46,64,73,80,84,80,63,42,31,52,51,42,25,53,51,45,33,51,54,22,52,53,52,47,59,72,71,63,62,59,65,68,60,52,50,51,49,47,53,51,52,52,34,50,52,53,50,43,51,50,53,53,31,54,22,45,40,56,40,47,63,75,37,22,59,33,73,38,77,59,32,65,63,53,45,50,38,31,36,65,39,57,67,63,59,50,52,50,52,52,52,52,36,50,49,45,63,72,68,40,80,52,88,79,70,64,55,66,68,57,54,51,31,52,48,43,35,48,44,20,48,36,61,72,68,56,69,76,65,75,29,62,47,52,51,53,49,53,30,61,75,58,51,31,25,28,24,50,30,39,29,47,37,46,36,66,75,40,48,66,65,54,44,62,59,39,64,57,39,51,50,55,44,23,73,74,50,80,43,61,52,66,50,82,76,22,60,28,41,37,34,41,41,50,52,78,28,76,65,54,38,48,52,44,79,76,36,81,44,35,39,83,71,49,66,48,72,71,44,67,45,60,46,30,30,25,71,58,40,58,47,74,50,26,28,29,33,35,40,54,94,88,36,83,69,45,39,32,33,45,31,43,53,58,64,35,45,34,45,43,48,33,42,70,36,76,88,53,62,36,48,72,68,50,36,41,53,34,43,35,47,21,53,53,49,38,49,55,55,37,71,71,32,78,74,38,52,80,38,46,44,80,46,72,41,72,74,89,63,78,90,118,136,83,80,75,74,74,71,84,69,82,77,67,54,82,57,44,66,74,82,84,80,62,43,30,52,52,42,24,52,54,45,31,51,54,23,52,52,52,47,59,72,71,64,62,58,65,68,59,52,51,52,50,47,54,52,50,52,35,50,52,52,51,42,51,50,54,51,30,53,22,45,38,56,41,48,63,76,36,24,60,34,73,37,78,60,32,65,64,54,46,50,37,31,37,64,39,58,65,64,60,50,50,51,51,50,51,52,36,51,49,45,63,70,69,40,80,50,90,77,70,65,55,67,70,55,56,50,31,51,47,42,36,49,44,20,49,37,61,71,68,57,70,78,65,75,30,62,48,54,50,53,49,54,31,61,75,58,52,30,26,28,25,49,31,39,30,46,37,46,37,66,74,40,49,65,66,54,44,62,60,39,63,57,39,51,50,54,44,23,73,74,52,81,44,60,53,66,50,83,76,22,60,26,40,37,34,41,39,49,52,79,28,75,64,54,39,48,53,46,78,76,36,79,45,34,39,84,69,50,66,48,71,68,44,67,44,61,46,29,31,24,70,58,39,58,48,74,49,23,28,30,33,35,42,53,96,87,37,84,70,44,38,32,33,44,31,43,54,57,66,36,46,32,45,43,48,32,43,68,36,74,89,53,62,35,47,71,68,50,37,41,52,35,44,36,48,21,52,53,49,37,50,55,52,37,72,71,33,79,74,37,51,79,39,47,46,80,46,70,40,72,75,90,63,77,88,118

InterPro domains:
  IPR029158 Stimulator of interferon genes protein [PTHR34339] (7-322)
  IPR038623 Stimulator of interferon genes protein, C-terminal domain superfamily [G3DSA:3.40.50.12100] (201-326)
  IPR047191 Stimulator of interferon genes protein, C-terminal [cd22658] (160-323)
  IPR055432 STING, ligand-binding domain [PF15009] (160-322)
  IPR055434 STING, transmembrane domain [PF23417] (51-158)